Protein AF-A0A9N9X5T8-F1 (afdb_monomer)

Nearest PDB structures (foldseek):
  6rrj-assembly1_A  TM=8.664E-01  e=9.708E-22  Drosophila melanogaster
  6rrx-assembly1_A  TM=8.660E-01  e=1.204E-21  Drosophila melanogaster
  1qx1-assembly1_A  TM=8.694E-01  e=5.715E-21  Drosophila melanogaster
  9ftq-assembly1_A  TM=8.716E-01  e=1.279E-20  Drosophila melanogaster
  6rqz-assembly1_A  TM=8.378E-01  e=5.171E-20  Drosophila melanogaster

Sequence (382 aa):
MAAPRWRTRFGQIPFKIGHQWIWTNLGIKPSSGWSVDPFGHGSTVPYLLSASGIKGTVIQRIHYAWKQWLALKQYGDFRWIPSWSTADSYGSLLTHNQPFDIYSIKHSCGPHPYICLNFDFRKVQGEYTEYSLKAQAITEKNVKEKAELLLEQYARTGSLFPHNVVLMPLGDDFRYNVKEEWDQQYTNYIKLIEYINAHRDQYKTEISFGTPSMYFQEIMNRYNQFPTLKGDFFVYSDIFSEGRPAYWSGYYTTRPFMKILDRELEDSLRGAEILYTIAVNNAKQNKFSSYSKILERDFEKLINARRNLGNIHFFKRESTKVREKQRTMSDEPFNNDRSKKTPVLEEKSYVRIFRLLKNVLQKDNEAEWRPPLLRNPSVSEL

Foldseek 3Di:
DQDDDLCLVVVVFPVVCVQVCCCVPVVDGDQEEEAFFRQWWFLSVLQVCVVSNHAAYEYEQFALVVLVVLLVVLQQWAFEHRQPDPDSPHSTHTYGYQNFHHQEQLTQLADHSLLSLLQQQDDDPPDDDSSNVRHDADDPVCLVVNLVSSLVRQVNQLSSHPQSAGDGRHDDPPPPVDPSSVCRNCNRVVSNQVVCCVCCVVSVDHDDDDDVVVRVVRCVVR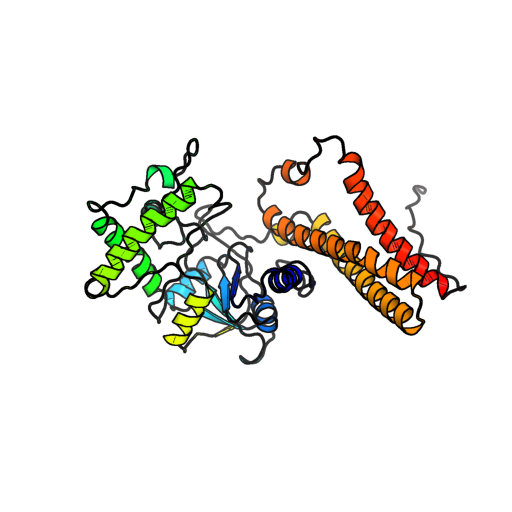DDPNHYDYGIRPQGWDCVPPVDTDTLPCLVPPPVVLVVVLVVLSVLLVVLVVLLVVQCVVCVVVVVVVSNVVSVVLVVLSNVSSVVSSVSSVVSSVSSPPPPDPCVVVPPPPPDPPCVCPVVVNVVSSVVSVVVSVVVVVVVDPDDDDDDDDDDDDPDDD

Mean predicted aligned error: 11.23 Å

Secondary structure (DSSP, 8-state):
--SPPTTGGGSSSHHHHHHHHHHHHH-----EEEESSSSSB-THHHHHHHTTT--EEEE--S-HHHHHHHHHHT-SEEEEE-TT--STTSS-EEEEEPSSS-SSHHHHS-S-HHHHTTS-----TT---HHHHH-----TTTHHHHHHHHHHHHHHHHTTSTT---------TT-S-SHHHHHHHHHHHHHHHHHHHHTHHHH--------HHHHHHHHHHH---PPEEE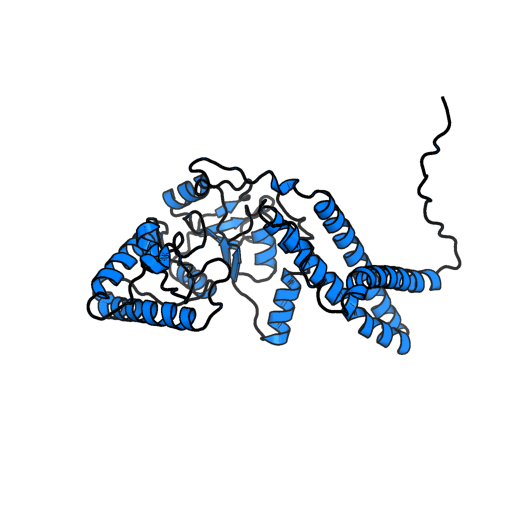S-B-S-EESTTTSS-EETTGGGTSSHHHHHHHHHHHHHHHHHHHHHHHHHHHHHHTT-HHHHHHHHHHHHHHHHHHHHHHHHHHHHHHTT-TT--GGGGT-S-SSSTTGGGHHHHHHHHHHHHHHHHHHHHTTS--S--PPPP--PPP----

Radius of gyration: 26.1 Å; Cα contacts (8 Å, |Δi|>4): 448; chains: 1; bounding box: 62×59×83 Å

Organism: Phaedon cochleariae (NCBI:txid80249)

Solvent-accessible surface area (backbone atoms only — not comparable to full-atom values): 22001 Å² total; per-residue (Å²): 108,84,65,67,51,83,46,66,74,58,44,70,26,56,63,48,47,49,51,49,47,40,33,76,76,68,72,46,75,75,49,50,47,82,43,62,76,56,73,26,48,55,34,63,51,31,30,58,40,31,76,67,62,27,62,32,32,41,36,33,33,47,27,51,70,55,35,53,52,25,45,79,65,36,47,31,48,24,35,33,30,27,67,85,55,91,58,80,89,63,32,40,21,43,33,38,46,52,70,47,81,50,63,31,35,39,36,35,45,23,94,49,42,84,62,27,24,41,74,39,50,52,70,56,93,93,65,86,51,83,27,50,75,55,29,64,86,65,41,92,90,46,37,62,64,54,38,57,59,48,47,53,27,43,50,67,49,19,72,29,38,90,58,73,71,74,88,66,54,85,46,54,88,83,58,85,76,50,70,69,39,49,53,36,42,49,63,35,49,51,54,38,35,52,54,46,46,75,38,23,90,78,71,77,46,81,66,77,91,82,49,71,59,54,52,56,49,50,50,59,74,66,43,81,87,58,50,79,49,73,39,64,32,70,74,14,26,47,37,89,90,73,80,44,88,46,70,63,57,64,60,48,55,62,66,53,68,64,63,49,52,58,49,56,51,53,51,53,49,52,51,51,52,54,54,48,54,52,51,54,50,50,29,58,74,71,63,36,64,74,57,44,56,53,52,61,63,50,45,57,55,54,55,46,57,38,52,54,54,32,48,52,64,48,51,72,57,59,69,60,47,85,77,63,53,78,52,81,83,58,64,68,67,81,84,51,104,68,48,96,47,49,72,66,45,51,55,52,44,54,54,44,49,56,49,50,54,47,62,58,58,59,72,81,42,104,61,93,81,83,78,87,76,83,78,76,85,78,94,78,88,134

pLDDT: mean 79.47, std 23.14, range [24.3, 98.5]

Structure (mmCIF, N/CA/C/O backbone):
data_AF-A0A9N9X5T8-F1
#
_entry.id   AF-A0A9N9X5T8-F1
#
loop_
_atom_site.group_PDB
_atom_site.id
_atom_site.type_symbol
_atom_site.label_atom_id
_atom_site.label_alt_id
_atom_site.label_comp_id
_atom_site.label_asym_id
_atom_site.label_entity_id
_atom_site.label_seq_id
_atom_site.pdbx_PDB_ins_code
_atom_site.Cartn_x
_atom_site.Cartn_y
_atom_site.Cartn_z
_atom_site.occupancy
_atom_site.B_iso_or_equiv
_atom_site.auth_seq_id
_atom_site.auth_comp_id
_atom_site.auth_asym_id
_atom_site.auth_atom_id
_atom_site.pdbx_PDB_model_num
ATOM 1 N N . MET A 1 1 ? -7.289 7.978 -20.923 1.00 41.16 1 MET A N 1
ATOM 2 C CA . MET A 1 1 ? -5.864 7.567 -20.980 1.00 41.16 1 MET A CA 1
ATOM 3 C C . MET A 1 1 ? -5.279 7.513 -19.562 1.00 41.16 1 MET A C 1
ATOM 5 O O . MET A 1 1 ? -4.407 8.300 -19.220 1.00 41.16 1 MET A O 1
ATOM 9 N N . ALA A 1 2 ? -5.785 6.609 -18.716 1.00 40.62 2 ALA A N 1
ATOM 10 C CA . ALA A 1 2 ? -5.479 6.594 -17.278 1.00 40.62 2 ALA A CA 1
ATOM 11 C C . ALA A 1 2 ? -4.106 6.004 -16.931 1.00 40.62 2 ALA A C 1
ATOM 13 O O . ALA A 1 2 ? -3.410 6.457 -16.021 1.00 40.62 2 ALA A O 1
ATOM 14 N N . ALA A 1 3 ? -3.728 4.961 -17.666 1.00 40.06 3 ALA A N 1
ATOM 15 C CA . ALA A 1 3 ? -2.515 4.210 -17.430 1.00 40.06 3 ALA A CA 1
ATOM 16 C C . ALA A 1 3 ? -1.290 4.886 -18.078 1.00 40.06 3 ALA A C 1
ATOM 18 O O . ALA A 1 3 ? -1.354 5.318 -19.236 1.00 40.06 3 ALA A O 1
ATOM 19 N N . PRO A 1 4 ? -0.119 4.859 -17.416 1.00 50.38 4 PRO A N 1
ATOM 20 C CA . PRO A 1 4 ? 1.147 4.768 -18.133 1.00 50.38 4 PRO A CA 1
ATOM 21 C C . PRO A 1 4 ? 1.086 3.609 -19.145 1.00 50.38 4 PRO A C 1
ATOM 23 O O . PRO A 1 4 ? 0.341 2.644 -18.957 1.00 50.38 4 PRO A O 1
ATOM 26 N N . ARG A 1 5 ? 1.872 3.693 -20.223 1.00 47.59 5 ARG A N 1
ATOM 27 C CA . ARG A 1 5 ? 1.995 2.623 -21.229 1.00 47.59 5 ARG A CA 1
ATOM 28 C C . ARG A 1 5 ? 2.417 1.329 -20.511 1.00 47.59 5 ARG A C 1
ATOM 30 O O . ARG A 1 5 ? 2.999 1.402 -19.432 1.00 47.59 5 ARG A O 1
ATOM 37 N N . TRP A 1 6 ? 2.173 0.159 -21.107 1.00 46.34 6 TRP A N 1
ATOM 38 C CA . TRP A 1 6 ? 2.684 -1.115 -20.563 1.00 46.34 6 TRP A CA 1
ATOM 39 C C . TRP A 1 6 ? 4.223 -1.189 -20.585 1.00 46.34 6 TRP A C 1
ATOM 41 O O . TRP A 1 6 ? 4.801 -1.900 -19.766 1.00 46.34 6 TRP A O 1
ATOM 51 N N . ARG A 1 7 ? 4.862 -0.390 -21.471 1.00 44.41 7 ARG A N 1
ATOM 52 C CA . ARG A 1 7 ? 6.196 0.213 -21.258 1.00 44.41 7 ARG A CA 1
ATOM 53 C C . ARG A 1 7 ? 6.102 1.148 -20.040 1.00 44.41 7 ARG A C 1
ATOM 55 O O . ARG A 1 7 ? 5.601 0.644 -19.067 1.00 44.41 7 ARG A O 1
ATOM 62 N N . THR A 1 8 ? 6.542 2.409 -19.985 1.00 48.09 8 THR A N 1
ATOM 63 C CA . THR A 1 8 ? 6.477 3.351 -18.814 1.00 48.09 8 THR A CA 1
ATOM 64 C C . THR A 1 8 ? 6.123 2.783 -17.403 1.00 48.09 8 THR A C 1
ATOM 66 O O . THR A 1 8 ? 7.016 2.741 -16.561 1.00 48.09 8 THR A O 1
ATOM 69 N N . ARG A 1 9 ? 4.916 2.236 -17.114 1.00 46.28 9 ARG A N 1
ATOM 70 C CA . ARG A 1 9 ? 4.650 1.416 -15.891 1.00 46.28 9 ARG A CA 1
ATOM 71 C C . ARG A 1 9 ? 5.716 0.317 -15.649 1.00 46.28 9 ARG A C 1
ATOM 73 O O . ARG A 1 9 ? 6.219 0.190 -14.539 1.00 46.28 9 ARG A O 1
ATOM 80 N N . PHE A 1 10 ? 6.065 -0.432 -16.695 1.00 38.91 10 PHE A N 1
ATOM 81 C CA . PHE A 1 10 ? 7.242 -1.296 -16.858 1.00 38.91 10 PHE A CA 1
ATOM 82 C C . PHE A 1 10 ? 8.166 -0.818 -17.995 1.00 38.91 10 PHE A C 1
ATOM 84 O O . PHE A 1 10 ? 8.828 -1.594 -18.689 1.00 38.91 10 PHE A O 1
ATOM 91 N N . GLY A 1 11 ? 8.324 0.500 -18.108 1.00 37.75 11 GLY A N 1
ATOM 92 C CA . GLY A 1 11 ? 9.497 1.116 -18.714 1.00 37.75 11 GLY A CA 1
ATOM 93 C C . GLY A 1 11 ? 10.642 0.974 -17.725 1.00 37.75 11 GLY A C 1
ATOM 94 O O . GLY A 1 11 ? 11.057 1.976 -17.184 1.00 37.75 11 GLY A O 1
ATOM 95 N N . GLN A 1 12 ? 10.992 -0.279 -17.402 1.00 49.38 12 GLN A N 1
ATOM 96 C CA . GLN A 1 12 ? 12.140 -0.880 -16.695 1.00 49.38 12 GLN A CA 1
ATOM 97 C C . GLN A 1 12 ? 12.951 -0.043 -15.684 1.00 49.38 12 GLN A C 1
ATOM 99 O O . GLN A 1 12 ? 14.119 -0.337 -15.445 1.00 49.38 12 GLN A O 1
ATOM 104 N N . ILE A 1 13 ? 12.344 0.976 -15.079 1.00 51.44 13 ILE A N 1
ATOM 105 C CA . ILE A 1 13 ? 13.063 2.066 -14.419 1.00 51.44 13 ILE A CA 1
ATOM 106 C C . ILE A 1 13 ? 12.659 2.146 -12.947 1.00 51.44 13 ILE A C 1
ATOM 108 O O . ILE A 1 13 ? 13.278 1.406 -12.193 1.00 51.44 13 ILE A O 1
ATOM 112 N N . PRO A 1 14 ? 11.640 2.893 -12.471 1.00 55.94 14 PRO A N 1
ATOM 113 C CA . PRO A 1 14 ? 11.454 3.072 -11.025 1.00 55.94 14 PRO A CA 1
ATOM 114 C C . PRO A 1 14 ? 11.235 1.735 -10.294 1.00 55.94 14 PRO A C 1
ATOM 116 O O . PRO A 1 14 ? 11.850 1.488 -9.261 1.00 55.94 14 PRO A O 1
ATOM 119 N N . PHE A 1 15 ? 10.457 0.820 -10.883 1.00 68.62 15 PHE A N 1
ATOM 120 C CA . PHE A 1 15 ? 10.227 -0.513 -10.318 1.00 68.62 15 PHE A CA 1
ATOM 121 C C . PHE A 1 15 ? 11.482 -1.404 -10.340 1.00 68.62 15 PHE A C 1
ATOM 123 O O . PHE A 1 15 ? 11.889 -1.923 -9.302 1.00 68.62 15 PHE A O 1
ATOM 130 N N . LYS A 1 16 ? 12.132 -1.573 -11.505 1.00 75.19 16 LYS A N 1
ATOM 131 C CA . LYS A 1 16 ? 13.307 -2.458 -11.611 1.00 75.19 16 LYS A CA 1
ATOM 132 C C . LYS A 1 16 ? 14.544 -1.887 -10.923 1.00 75.19 16 LYS A C 1
ATOM 134 O O . LYS A 1 16 ? 15.311 -2.669 -10.385 1.00 75.19 16 LYS A O 1
ATOM 139 N N . ILE A 1 17 ? 14.732 -0.568 -10.900 1.00 81.62 17 ILE A N 1
ATOM 140 C CA . ILE A 1 17 ? 15.828 0.094 -10.178 1.00 81.62 17 ILE A CA 1
ATOM 141 C C . ILE A 1 17 ? 15.583 0.013 -8.677 1.00 81.62 17 ILE A C 1
ATOM 143 O O . ILE A 1 17 ? 16.528 -0.270 -7.955 1.00 81.62 17 ILE A O 1
ATOM 147 N N . GLY A 1 18 ? 14.338 0.166 -8.210 1.00 87.12 18 GLY A N 1
ATOM 148 C CA . GLY A 1 18 ? 13.979 -0.121 -6.820 1.00 87.12 18 GLY A CA 1
ATOM 149 C C . GLY A 1 18 ? 14.331 -1.562 -6.439 1.00 87.12 18 GLY A C 1
ATOM 150 O O . GLY A 1 18 ? 15.113 -1.781 -5.520 1.00 87.12 18 GLY A O 1
ATOM 151 N N . HIS A 1 19 ? 13.852 -2.549 -7.203 1.00 89.50 19 HIS A N 1
ATOM 152 C CA . HIS A 1 19 ? 14.157 -3.965 -6.959 1.00 89.50 19 HIS A CA 1
ATOM 153 C C . HIS A 1 19 ? 15.658 -4.290 -7.074 1.00 89.50 19 HIS A C 1
ATOM 155 O O . HIS A 1 19 ? 16.181 -5.032 -6.248 1.00 89.50 19 HIS A O 1
ATOM 161 N N . GLN A 1 20 ? 16.367 -3.730 -8.058 1.00 89.56 20 GLN A N 1
ATOM 162 C CA . GLN A 1 20 ? 17.808 -3.927 -8.233 1.00 89.56 20 GLN A CA 1
ATOM 163 C C . GLN A 1 20 ? 18.603 -3.269 -7.102 1.00 89.56 20 GLN A C 1
ATOM 165 O O . GLN A 1 20 ? 19.549 -3.869 -6.609 1.00 89.56 20 GLN A O 1
ATOM 170 N N . TRP A 1 21 ? 18.218 -2.071 -6.657 1.00 90.81 21 TRP A N 1
ATOM 171 C CA . TRP A 1 21 ? 18.868 -1.389 -5.542 1.00 90.81 21 TRP A CA 1
ATOM 172 C C . TRP A 1 21 ? 18.640 -2.143 -4.227 1.00 90.81 21 TRP A C 1
ATOM 174 O O . TRP A 1 21 ? 19.610 -2.404 -3.520 1.00 90.81 21 TRP A O 1
ATOM 184 N N . ILE A 1 22 ? 17.407 -2.576 -3.938 1.00 93.94 22 ILE A N 1
ATOM 185 C CA . ILE A 1 22 ? 17.090 -3.399 -2.757 1.00 93.94 22 ILE A CA 1
ATOM 186 C C . ILE A 1 22 ? 17.882 -4.716 -2.797 1.00 93.94 22 ILE A C 1
ATOM 188 O O . ILE A 1 22 ? 18.487 -5.095 -1.798 1.00 93.94 22 ILE A O 1
ATOM 192 N N . TRP A 1 23 ? 17.964 -5.378 -3.954 1.00 93.62 23 TRP A N 1
ATOM 193 C CA . TRP A 1 23 ? 18.756 -6.601 -4.105 1.00 93.62 23 TRP A CA 1
ATOM 194 C C . TRP A 1 23 ? 20.260 -6.360 -3.901 1.00 93.62 23 TRP A C 1
ATOM 196 O O . TRP A 1 23 ? 20.888 -7.072 -3.124 1.00 93.62 23 TRP A O 1
ATOM 206 N N . THR A 1 24 ? 20.841 -5.347 -4.552 1.00 94.19 24 THR A N 1
ATOM 207 C CA . THR A 1 24 ? 22.282 -5.049 -4.482 1.00 94.19 24 THR A CA 1
ATOM 208 C C . THR A 1 24 ? 22.734 -4.540 -3.111 1.00 94.19 24 THR A C 1
ATOM 210 O O . THR A 1 24 ? 23.859 -4.833 -2.723 1.00 94.19 24 THR A O 1
ATOM 213 N N . ASN A 1 25 ? 21.898 -3.790 -2.384 1.00 96.62 25 ASN A N 1
ATOM 214 C CA . ASN A 1 25 ? 22.298 -3.140 -1.125 1.00 96.62 25 ASN A CA 1
ATOM 215 C C . ASN A 1 25 ? 21.790 -3.870 0.128 1.00 96.62 25 ASN A C 1
ATOM 217 O O . ASN A 1 25 ? 22.410 -3.746 1.178 1.00 96.62 25 ASN A O 1
ATOM 221 N N . LEU A 1 26 ? 20.677 -4.611 0.038 1.00 96.50 26 LEU A N 1
ATOM 222 C CA . LEU A 1 26 ? 20.030 -5.268 1.185 1.00 96.50 26 LEU A CA 1
ATOM 223 C C . LEU A 1 26 ? 19.885 -6.793 1.017 1.00 96.50 26 LEU A C 1
ATOM 225 O O . LEU A 1 26 ? 19.432 -7.458 1.942 1.00 96.50 26 LEU A O 1
ATOM 229 N N . GLY A 1 27 ? 20.203 -7.364 -0.153 1.00 95.88 27 GLY A N 1
ATOM 230 C CA . GLY A 1 27 ? 20.047 -8.803 -0.428 1.00 95.88 27 GLY A CA 1
ATOM 231 C C . GLY A 1 27 ? 18.593 -9.297 -0.497 1.00 95.88 27 GLY A C 1
ATOM 232 O O . GLY A 1 27 ? 18.347 -10.496 -0.609 1.00 95.88 27 GLY A O 1
ATOM 233 N N . ILE A 1 28 ? 17.611 -8.393 -0.441 1.00 94.06 28 ILE A N 1
ATOM 234 C CA . ILE A 1 28 ? 16.183 -8.725 -0.351 1.00 94.06 28 ILE A CA 1
ATOM 235 C C . ILE A 1 28 ? 15.538 -8.744 -1.745 1.00 94.06 28 ILE A C 1
ATOM 237 O O . ILE A 1 28 ? 15.877 -7.958 -2.629 1.00 94.06 28 ILE A O 1
ATOM 241 N N . LYS A 1 29 ? 14.554 -9.630 -1.936 1.00 93.00 29 LYS A N 1
ATOM 242 C CA . LYS A 1 29 ? 13.622 -9.607 -3.073 1.00 93.00 29 LYS A CA 1
ATOM 243 C C . LYS A 1 29 ? 12.205 -9.396 -2.528 1.00 93.00 29 LYS A C 1
ATOM 245 O O . LYS A 1 29 ? 11.715 -10.291 -1.839 1.00 93.00 29 LYS A O 1
ATOM 250 N N . PRO A 1 30 ? 11.549 -8.248 -2.785 1.00 92.44 30 PRO A N 1
ATOM 251 C CA . PRO A 1 30 ? 10.183 -8.011 -2.323 1.00 92.44 30 PRO A CA 1
ATOM 252 C C . PRO A 1 30 ? 9.217 -9.100 -2.808 1.00 92.44 30 PRO A C 1
ATOM 254 O O . PRO A 1 30 ? 9.201 -9.434 -3.990 1.00 92.44 30 PRO A O 1
ATOM 257 N N . SER A 1 31 ? 8.411 -9.640 -1.891 1.00 93.44 31 SER A N 1
ATOM 258 C CA . SER A 1 31 ? 7.405 -10.684 -2.155 1.00 93.44 31 SER A CA 1
ATOM 259 C C . SER A 1 31 ? 6.001 -10.130 -2.413 1.00 93.44 31 SER A C 1
ATOM 261 O O . SER A 1 31 ? 5.143 -10.850 -2.921 1.00 93.44 31 SER A O 1
ATOM 263 N N . SER A 1 32 ? 5.750 -8.881 -2.013 1.00 95.62 32 SER A N 1
ATOM 264 C CA . SER A 1 32 ? 4.415 -8.295 -1.872 1.00 95.62 32 SER A CA 1
ATOM 265 C C . SER A 1 32 ? 4.385 -6.866 -2.409 1.00 95.62 32 SER A C 1
ATOM 267 O O . SER A 1 32 ? 5.318 -6.098 -2.178 1.00 95.62 32 SER A O 1
ATOM 269 N N . GLY A 1 33 ? 3.319 -6.510 -3.123 1.00 95.00 33 GLY A N 1
ATOM 270 C CA . GLY A 1 33 ? 3.084 -5.164 -3.644 1.00 95.00 33 GLY A CA 1
ATOM 271 C C . GLY A 1 33 ? 2.244 -4.297 -2.701 1.00 95.00 33 GLY A C 1
ATOM 272 O O . GLY A 1 33 ? 1.370 -4.791 -1.989 1.00 95.00 33 GLY A O 1
ATOM 273 N N . TRP A 1 34 ? 2.480 -2.986 -2.738 1.00 95.69 34 TRP A N 1
ATOM 274 C CA . TRP A 1 34 ? 1.702 -1.978 -2.015 1.00 95.69 34 TRP A CA 1
ATOM 275 C C . TRP A 1 34 ? 1.357 -0.833 -2.972 1.00 95.69 34 TRP A C 1
ATOM 277 O O . TRP A 1 34 ? 2.240 -0.268 -3.622 1.00 95.69 34 TRP A O 1
ATOM 287 N N . SER A 1 35 ? 0.070 -0.523 -3.130 1.00 93.94 35 SER A N 1
ATOM 288 C CA . SER A 1 35 ? -0.406 0.440 -4.128 1.00 93.94 35 SER A CA 1
ATOM 289 C C . SER A 1 35 ? -1.631 1.199 -3.617 1.00 93.94 35 SER A C 1
ATOM 291 O O . SER A 1 35 ? -2.747 0.981 -4.076 1.00 93.94 35 SER A O 1
ATOM 293 N N . VAL A 1 36 ? -1.430 2.087 -2.640 1.00 94.12 36 VAL A N 1
ATOM 294 C CA . VAL A 1 36 ? -2.553 2.753 -1.954 1.00 94.12 36 VAL A CA 1
ATOM 295 C C . VAL A 1 36 ? -2.989 4.104 -2.537 1.00 94.12 36 VAL A C 1
ATOM 297 O O . VAL A 1 36 ? -4.120 4.510 -2.305 1.00 94.12 36 VAL A O 1
ATOM 300 N N . ASP A 1 37 ? -2.156 4.783 -3.332 1.00 92.81 37 ASP A N 1
ATOM 301 C CA . ASP A 1 37 ? -2.482 6.125 -3.860 1.00 92.81 37 ASP A CA 1
ATOM 302 C C . ASP A 1 37 ? -2.698 6.290 -5.393 1.00 92.81 37 ASP A C 1
ATOM 304 O O . ASP A 1 37 ? -3.258 7.306 -5.796 1.00 92.81 37 ASP A O 1
ATOM 308 N N . PRO A 1 38 ? -2.360 5.354 -6.311 1.00 90.69 38 PRO A N 1
ATOM 309 C CA . PRO A 1 38 ? -2.727 5.526 -7.724 1.00 90.69 38 PRO A CA 1
ATOM 310 C C . PRO A 1 38 ? -4.251 5.616 -7.922 1.00 90.69 38 PRO A C 1
ATOM 312 O O . PRO A 1 38 ? -4.952 4.686 -7.546 1.00 90.69 38 PRO A O 1
ATOM 315 N N . PHE A 1 39 ? -4.753 6.684 -8.556 1.00 92.31 39 PHE A N 1
ATOM 316 C CA . PHE A 1 39 ? -6.186 6.950 -8.805 1.00 92.31 39 PHE A CA 1
ATOM 317 C C . PHE A 1 39 ? -6.839 5.962 -9.794 1.00 92.31 39 PHE A C 1
ATOM 319 O O . PHE A 1 39 ? -7.180 6.308 -10.929 1.00 92.31 39 PHE A O 1
ATOM 326 N N . GLY A 1 40 ? -7.000 4.714 -9.366 1.00 93.38 40 GLY A N 1
ATOM 327 C CA . GLY A 1 40 ? -7.440 3.588 -10.179 1.00 93.38 40 GLY A CA 1
ATOM 328 C C . GLY A 1 40 ? -6.284 2.677 -10.592 1.00 93.38 40 GLY A C 1
ATOM 329 O O . GLY A 1 40 ? -5.138 3.094 -10.813 1.00 93.38 40 GLY A O 1
ATOM 330 N N . HIS A 1 41 ? -6.596 1.390 -10.717 1.00 93.94 41 HIS A N 1
ATOM 331 C CA . HIS A 1 41 ? -5.618 0.331 -10.946 1.00 93.94 41 HIS A CA 1
ATOM 332 C C . HIS A 1 41 ? -5.912 -0.363 -12.282 1.00 93.94 41 HIS A C 1
ATOM 334 O O . HIS A 1 41 ? -7.013 -0.846 -12.504 1.00 93.94 41 HIS A O 1
ATOM 340 N N . GLY A 1 42 ? -4.931 -0.397 -13.192 1.00 91.81 42 GLY A N 1
ATOM 341 C CA . GLY A 1 42 ? -5.119 -0.883 -14.570 1.00 91.81 42 GLY A CA 1
ATOM 342 C C . GLY A 1 42 ? -4.752 -2.356 -14.755 1.00 91.81 42 GLY A C 1
ATOM 343 O O . GLY A 1 42 ? -3.816 -2.823 -14.110 1.00 91.81 42 GLY A O 1
ATOM 344 N N . SER A 1 43 ? -5.382 -3.042 -15.716 1.00 90.94 43 SER A N 1
ATOM 345 C CA . SER A 1 43 ? -5.265 -4.502 -15.944 1.00 90.94 43 SER A CA 1
ATOM 346 C C . SER A 1 43 ? -3.836 -5.032 -16.186 1.00 90.94 43 SER A C 1
ATOM 348 O O . SER A 1 43 ? -3.567 -6.224 -16.077 1.00 90.94 43 SER A O 1
ATOM 350 N N . THR A 1 44 ? -2.877 -4.147 -16.476 1.00 88.88 44 THR A N 1
ATOM 351 C CA . THR A 1 44 ? -1.443 -4.476 -16.567 1.00 88.88 44 THR A CA 1
ATOM 352 C C . THR A 1 44 ? -0.770 -4.738 -15.219 1.00 88.88 44 THR A C 1
ATOM 354 O O . THR A 1 44 ? 0.307 -5.316 -15.198 1.00 88.88 44 THR A O 1
ATOM 357 N N . VAL A 1 45 ? -1.329 -4.266 -14.102 1.00 89.56 45 VAL A N 1
ATOM 358 C CA . VAL A 1 45 ? -0.707 -4.395 -12.772 1.00 89.56 45 VAL A CA 1
ATOM 359 C C . VAL A 1 45 ? -0.513 -5.858 -12.334 1.00 89.56 45 VAL A C 1
ATOM 361 O O . VAL A 1 45 ? 0.634 -6.185 -12.027 1.00 89.56 45 VAL A O 1
ATOM 364 N N . PRO A 1 46 ? -1.528 -6.752 -12.343 1.00 91.25 46 PRO A N 1
ATOM 365 C CA . PRO A 1 46 ? -1.347 -8.130 -11.878 1.00 91.25 46 PRO A CA 1
ATOM 366 C C . PRO A 1 46 ? -0.338 -8.896 -12.742 1.00 91.25 46 PRO A C 1
ATOM 368 O O . PRO A 1 46 ? 0.569 -9.527 -12.199 1.00 91.25 46 PRO A O 1
ATOM 371 N N . TYR A 1 47 ? -0.401 -8.733 -14.071 1.00 89.31 47 TYR A N 1
ATOM 372 C CA . TYR A 1 47 ? 0.553 -9.325 -15.017 1.00 89.31 47 TYR A CA 1
ATOM 373 C C . TYR A 1 47 ? 2.002 -8.922 -14.718 1.00 89.31 47 TYR A C 1
ATOM 375 O O . TYR A 1 47 ? 2.886 -9.768 -14.626 1.00 89.31 47 TYR A O 1
ATOM 383 N N . LEU A 1 48 ? 2.253 -7.620 -14.561 1.00 87.25 48 LEU A N 1
ATOM 384 C CA . LEU A 1 48 ? 3.607 -7.089 -14.409 1.00 87.25 48 LEU A CA 1
ATOM 385 C C . LEU A 1 48 ? 4.211 -7.388 -13.029 1.00 87.25 48 LEU A C 1
ATOM 387 O O . LEU A 1 48 ? 5.408 -7.654 -12.933 1.00 87.25 48 LEU A O 1
ATOM 391 N N . LEU A 1 49 ? 3.395 -7.367 -11.971 1.00 90.56 49 LEU A N 1
ATOM 392 C CA . LEU A 1 49 ? 3.837 -7.720 -10.622 1.00 90.56 49 LEU A CA 1
ATOM 393 C C . LEU A 1 49 ? 4.109 -9.230 -10.497 1.00 90.56 49 LEU A C 1
ATOM 395 O O . LEU A 1 49 ? 5.208 -9.600 -10.078 1.00 90.56 49 LEU A O 1
ATOM 399 N N . SER A 1 50 ? 3.185 -10.099 -10.924 1.00 90.50 50 SER A N 1
ATOM 400 C CA . SER A 1 50 ? 3.382 -11.563 -10.887 1.00 90.50 50 SER A CA 1
ATOM 401 C C . SER A 1 50 ? 4.598 -12.006 -11.711 1.00 90.50 50 SER A C 1
ATOM 403 O O . SER A 1 50 ? 5.445 -12.745 -11.207 1.00 90.50 50 SER A O 1
ATOM 405 N N . ALA A 1 51 ? 4.787 -11.448 -12.913 1.00 88.81 51 ALA A N 1
ATOM 406 C CA . ALA A 1 51 ? 5.974 -11.677 -13.745 1.00 88.81 51 ALA A CA 1
ATOM 407 C C . ALA A 1 51 ? 7.297 -11.156 -13.134 1.00 88.81 51 ALA A C 1
ATOM 409 O O . ALA A 1 51 ? 8.368 -11.408 -13.686 1.00 88.81 51 ALA A O 1
ATOM 410 N N . SER A 1 52 ? 7.251 -10.445 -12.001 1.00 87.81 52 SER A N 1
ATOM 411 C CA . SER A 1 52 ? 8.434 -10.018 -11.238 1.00 87.81 52 SER A CA 1
ATOM 412 C C . SER A 1 52 ? 8.683 -10.807 -9.943 1.00 87.81 52 SER A C 1
ATOM 414 O O . SER A 1 52 ? 9.625 -10.491 -9.218 1.00 87.81 52 SER A O 1
ATOM 416 N N . GLY A 1 53 ? 7.874 -11.835 -9.653 1.00 89.81 53 GLY A N 1
ATOM 417 C CA . GLY A 1 53 ? 7.974 -12.651 -8.434 1.00 89.81 53 GLY A CA 1
ATOM 418 C C . GLY A 1 53 ? 7.149 -12.151 -7.240 1.00 89.81 53 GLY A C 1
ATOM 419 O O . GLY A 1 53 ? 7.226 -12.745 -6.164 1.00 89.81 53 GLY A O 1
ATOM 420 N N . ILE A 1 54 ? 6.344 -11.097 -7.413 1.00 93.38 54 ILE A N 1
ATOM 421 C CA . ILE A 1 54 ? 5.387 -10.637 -6.397 1.00 93.38 54 ILE A CA 1
ATOM 422 C C . ILE A 1 54 ? 4.233 -11.647 -6.310 1.00 93.38 54 ILE A C 1
ATOM 424 O O . ILE A 1 54 ? 3.615 -11.971 -7.322 1.00 93.38 54 ILE A O 1
ATOM 428 N N . LYS A 1 55 ? 3.943 -12.141 -5.100 1.00 93.31 55 LYS A N 1
ATOM 429 C CA . LYS A 1 55 ? 2.933 -13.180 -4.824 1.00 93.31 55 LYS A CA 1
ATOM 430 C C . LYS A 1 55 ? 1.545 -12.616 -4.513 1.00 93.31 55 LYS A C 1
ATOM 432 O O . LYS A 1 55 ? 0.548 -13.257 -4.836 1.00 93.31 55 LYS A O 1
ATOM 437 N N . GLY A 1 56 ? 1.484 -11.421 -3.925 1.00 95.62 56 GLY A N 1
ATOM 438 C CA . GLY A 1 56 ? 0.238 -10.687 -3.703 1.00 95.62 56 GLY A CA 1
ATOM 439 C C . GLY A 1 56 ? 0.441 -9.171 -3.672 1.00 95.62 56 GLY A C 1
ATOM 440 O O . GLY A 1 56 ? 1.573 -8.703 -3.554 1.00 95.62 56 GLY A O 1
ATOM 441 N N . THR A 1 57 ? -0.626 -8.382 -3.809 1.00 97.19 57 THR A N 1
ATOM 442 C CA . THR A 1 57 ? -0.559 -6.910 -3.740 1.00 97.19 57 THR A CA 1
ATOM 443 C C . THR A 1 57 ? -1.753 -6.288 -3.029 1.00 97.19 57 THR A C 1
ATOM 445 O O . THR A 1 57 ? -2.887 -6.722 -3.204 1.00 97.19 57 THR A O 1
ATOM 448 N N . VAL A 1 58 ? -1.505 -5.213 -2.285 1.00 97.94 58 VAL A N 1
ATOM 449 C CA . VAL A 1 58 ? -2.552 -4.354 -1.715 1.00 97.94 58 VAL A CA 1
ATOM 450 C C . VAL A 1 58 ? -2.905 -3.235 -2.696 1.00 97.94 58 VAL A C 1
ATOM 452 O O . VAL A 1 58 ? -2.003 -2.609 -3.265 1.00 97.94 58 VAL A O 1
ATOM 455 N N . ILE A 1 59 ? -4.202 -2.977 -2.872 1.00 97.38 59 ILE A N 1
ATOM 456 C CA . ILE A 1 59 ? -4.766 -1.832 -3.601 1.00 97.38 59 ILE A CA 1
ATOM 457 C C . ILE A 1 59 ? -5.793 -1.084 -2.737 1.00 97.38 59 ILE A C 1
ATOM 459 O O . ILE A 1 59 ? -6.316 -1.625 -1.763 1.00 97.38 59 ILE A O 1
ATOM 463 N N . GLN A 1 60 ? -6.081 0.167 -3.104 1.00 95.69 60 GLN A N 1
ATOM 464 C CA . GLN A 1 60 ? -6.936 1.070 -2.323 1.00 95.69 60 GLN A CA 1
ATOM 465 C C . GLN A 1 60 ? -7.915 1.849 -3.200 1.00 95.69 60 GLN A C 1
ATOM 467 O O . GLN A 1 60 ? -9.124 1.742 -3.012 1.00 95.69 60 GLN A O 1
ATOM 472 N N . ARG A 1 61 ? -7.421 2.675 -4.130 1.00 95.38 61 ARG A N 1
ATOM 473 C CA . ARG A 1 61 ? -8.243 3.652 -4.856 1.00 95.38 61 ARG A CA 1
ATOM 474 C C . ARG A 1 61 ? -8.962 2.996 -6.037 1.00 95.38 61 ARG A C 1
ATOM 476 O O . ARG A 1 61 ? -8.619 3.194 -7.199 1.00 95.38 61 ARG A O 1
ATOM 483 N N . ILE A 1 62 ? -9.988 2.215 -5.715 1.00 96.44 62 ILE A N 1
ATOM 484 C CA . ILE A 1 62 ? -11.023 1.743 -6.644 1.00 96.44 62 ILE A CA 1
ATOM 485 C C . ILE A 1 62 ? -12.335 2.501 -6.389 1.00 96.44 62 ILE A C 1
ATOM 487 O O . ILE A 1 62 ? -12.500 3.117 -5.338 1.00 96.44 62 ILE A O 1
ATOM 491 N N . HIS A 1 63 ? -13.260 2.465 -7.350 1.00 96.56 63 HIS A N 1
ATOM 492 C CA . HIS A 1 63 ? -14.565 3.135 -7.261 1.00 96.56 63 HIS A CA 1
ATOM 493 C C . HIS A 1 63 ? -15.325 2.758 -5.971 1.00 96.56 63 HIS A C 1
ATOM 495 O O . HIS A 1 63 ? -15.404 1.573 -5.645 1.00 96.56 63 HIS A O 1
ATOM 501 N N . TYR A 1 64 ? -15.944 3.716 -5.271 1.00 94.94 64 TYR A N 1
ATOM 502 C CA . TYR A 1 64 ? -16.668 3.459 -4.007 1.00 94.94 64 TYR A CA 1
ATOM 503 C C . TYR A 1 64 ? -17.707 2.320 -4.125 1.00 94.94 64 TYR A C 1
ATOM 505 O O . TYR A 1 64 ? -17.744 1.415 -3.295 1.00 94.94 64 TYR A O 1
ATOM 513 N N . ALA A 1 65 ? -18.483 2.291 -5.215 1.00 95.88 65 ALA A N 1
ATOM 514 C CA . ALA A 1 65 ? -19.428 1.207 -5.508 1.00 95.88 65 ALA A CA 1
ATOM 515 C C . ALA A 1 65 ? -18.767 -0.185 -5.658 1.00 95.88 65 ALA A C 1
ATOM 517 O O . ALA A 1 65 ? -19.367 -1.183 -5.263 1.00 95.88 65 ALA A O 1
ATOM 518 N N . TRP A 1 66 ? -17.524 -0.276 -6.160 1.00 96.75 66 TRP A N 1
ATOM 519 C CA . TRP A 1 66 ? -16.779 -1.543 -6.150 1.00 96.75 66 TRP A CA 1
ATOM 520 C C . TRP A 1 66 ? -16.441 -1.967 -4.719 1.00 96.75 66 TRP A C 1
ATOM 522 O O . TRP A 1 66 ? -16.641 -3.129 -4.388 1.00 96.75 66 TRP A O 1
ATOM 532 N N . LYS A 1 67 ? -16.000 -1.048 -3.847 1.00 96.12 67 LYS A N 1
ATOM 533 C CA . LYS A 1 67 ? -15.739 -1.361 -2.427 1.00 96.12 67 LYS A CA 1
ATOM 534 C C . LYS A 1 67 ? -16.986 -1.914 -1.736 1.00 96.12 67 LYS A C 1
ATOM 536 O O . LYS A 1 67 ? -16.911 -2.952 -1.087 1.00 96.12 67 LYS A O 1
ATOM 541 N N . GLN A 1 68 ? -18.136 -1.268 -1.946 1.00 95.38 68 GLN A N 1
ATOM 542 C CA . GLN A 1 68 ? -19.432 -1.721 -1.429 1.00 95.38 68 GLN A CA 1
ATOM 543 C C . GLN A 1 68 ? -19.805 -3.117 -1.953 1.00 95.38 68 GLN A C 1
ATOM 545 O O . GLN A 1 68 ? -20.184 -3.982 -1.168 1.00 95.38 68 GLN A O 1
ATOM 550 N N . TRP A 1 69 ? -19.652 -3.373 -3.257 1.00 97.62 69 TRP A N 1
ATOM 551 C CA . TRP A 1 69 ? -19.950 -4.683 -3.848 1.00 97.62 69 TRP A CA 1
ATOM 552 C C . TRP A 1 69 ? -19.016 -5.792 -3.339 1.00 97.62 69 TRP A C 1
ATOM 554 O O . TRP A 1 69 ? -19.489 -6.870 -2.985 1.00 97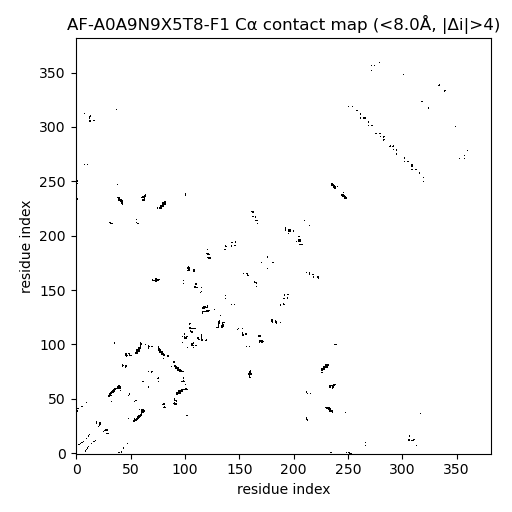.62 69 TRP A O 1
ATOM 564 N N . LEU A 1 70 ? -17.708 -5.524 -3.246 1.00 97.50 70 LEU A N 1
ATOM 565 C CA . LEU A 1 70 ? -16.726 -6.478 -2.720 1.00 97.50 70 LEU A CA 1
ATOM 566 C C . LEU A 1 70 ? -17.001 -6.792 -1.244 1.00 97.50 70 LEU A C 1
ATOM 568 O O . LEU A 1 70 ? -16.994 -7.961 -0.872 1.00 97.50 70 LEU A O 1
ATOM 572 N N . ALA A 1 71 ? -17.322 -5.782 -0.429 1.00 96.38 71 ALA A N 1
ATOM 573 C CA . ALA A 1 71 ? -17.720 -5.955 0.968 1.00 96.38 71 ALA A CA 1
ATOM 574 C C . ALA A 1 71 ? -18.993 -6.816 1.105 1.00 96.38 71 ALA A C 1
ATOM 576 O O . ALA A 1 71 ? -18.996 -7.795 1.846 1.00 96.38 71 ALA A O 1
ATOM 577 N N . LEU A 1 72 ? -20.042 -6.523 0.324 1.00 96.81 72 LEU A N 1
ATOM 578 C CA . LEU A 1 72 ? -21.304 -7.284 0.302 1.00 96.81 72 LEU A CA 1
ATOM 579 C C . LEU A 1 72 ? -21.165 -8.731 -0.207 1.00 96.81 72 LEU A C 1
ATOM 581 O O . LEU A 1 72 ? -22.078 -9.535 -0.018 1.00 96.81 72 LEU A O 1
ATOM 585 N N . LYS A 1 73 ? -20.059 -9.067 -0.880 1.00 97.00 73 LYS A N 1
ATOM 586 C CA . LYS A 1 73 ? -19.739 -10.429 -1.337 1.00 97.00 73 LYS A CA 1
ATOM 587 C C . LYS A 1 73 ? -18.633 -11.110 -0.531 1.00 97.00 73 LYS A C 1
ATOM 589 O O . LYS A 1 73 ? -18.340 -12.267 -0.802 1.00 97.00 73 LYS A O 1
ATOM 594 N N . GLN A 1 74 ? -18.027 -10.413 0.431 1.00 96.88 74 GLN A N 1
ATOM 595 C CA . GLN A 1 74 ? -16.782 -10.812 1.101 1.00 96.88 74 GLN A CA 1
ATOM 596 C C . GLN A 1 74 ? -15.626 -11.115 0.118 1.00 96.88 74 GLN A C 1
ATOM 598 O O . GLN A 1 74 ? -14.749 -11.935 0.375 1.00 96.88 74 GLN A O 1
ATOM 603 N N . TYR A 1 75 ? -15.624 -10.442 -1.037 1.00 97.12 75 TYR A N 1
ATOM 604 C CA . TYR A 1 75 ? -14.662 -10.607 -2.135 1.00 97.12 75 TYR A CA 1
ATOM 605 C C . TYR A 1 75 ? -13.515 -9.580 -2.063 1.00 97.12 75 TYR A C 1
ATOM 607 O O . TYR A 1 75 ? -12.921 -9.236 -3.083 1.00 97.12 75 TYR A O 1
ATOM 615 N N . GLY A 1 76 ? -13.210 -9.053 -0.870 1.00 96.25 76 GLY A N 1
ATOM 616 C CA . GLY A 1 76 ? -12.133 -8.074 -0.672 1.00 96.25 76 GLY A CA 1
ATOM 617 C C . GLY A 1 76 ? -10.749 -8.593 -1.085 1.00 96.25 76 GLY A C 1
ATOM 618 O O . GLY A 1 76 ? -9.943 -7.817 -1.598 1.00 96.25 76 GLY A O 1
ATOM 619 N N . ASP A 1 77 ? -10.520 -9.903 -0.956 1.00 97.75 77 ASP A N 1
ATOM 620 C CA . ASP A 1 77 ? -9.348 -10.612 -1.475 1.00 97.75 77 ASP A CA 1
ATOM 621 C C . ASP A 1 77 ? -9.724 -11.496 -2.664 1.00 97.75 77 ASP A C 1
ATOM 623 O O . ASP A 1 77 ? -10.630 -12.326 -2.579 1.00 97.75 77 ASP A O 1
ATOM 627 N N . PHE A 1 78 ? -9.017 -11.329 -3.782 1.00 96.62 78 PHE A N 1
ATOM 628 C CA . PHE A 1 78 ? -9.369 -11.951 -5.059 1.00 96.62 78 PHE A CA 1
ATOM 629 C C . PHE A 1 78 ? -8.147 -12.278 -5.926 1.00 96.62 78 PHE A C 1
ATOM 631 O O . PHE A 1 78 ? -7.080 -11.673 -5.808 1.00 96.62 78 PHE A O 1
ATOM 638 N N . ARG A 1 79 ? -8.298 -13.224 -6.856 1.00 95.69 79 ARG A N 1
ATOM 639 C CA . ARG A 1 79 ? -7.341 -13.465 -7.945 1.00 95.69 79 ARG A CA 1
ATOM 640 C C . ARG A 1 79 ? -7.615 -12.454 -9.054 1.00 95.69 79 ARG A C 1
ATOM 642 O O . ARG A 1 79 ? -8.621 -12.541 -9.755 1.00 95.69 79 ARG A O 1
ATOM 649 N N . TRP A 1 80 ? -6.741 -11.460 -9.199 1.00 95.31 80 TRP A N 1
ATOM 650 C CA . TRP A 1 80 ? -6.865 -10.447 -10.245 1.00 95.31 80 TRP A CA 1
ATOM 651 C C . TRP A 1 80 ? -6.209 -10.933 -11.539 1.00 95.31 80 TRP A C 1
ATOM 653 O O . TRP A 1 80 ? -5.005 -11.191 -11.564 1.00 95.31 80 TRP A O 1
ATOM 663 N N . ILE A 1 81 ? -6.996 -11.033 -12.614 1.00 92.88 81 ILE A N 1
ATOM 664 C CA . ILE A 1 81 ? -6.564 -11.491 -13.940 1.00 92.88 81 ILE A CA 1
ATOM 665 C C . ILE A 1 81 ? -6.575 -10.331 -14.962 1.00 92.88 81 ILE A C 1
ATOM 667 O O . ILE A 1 81 ? -7.533 -9.549 -15.004 1.00 92.88 81 ILE A O 1
ATOM 671 N N . PRO A 1 82 ? -5.557 -10.229 -15.843 1.00 90.38 82 PRO A N 1
ATOM 672 C CA . PRO A 1 82 ? -5.555 -9.289 -16.964 1.00 90.38 82 PRO A CA 1
ATOM 673 C C . PRO A 1 82 ? -6.713 -9.512 -17.948 1.00 90.38 82 PRO A C 1
ATOM 675 O O . PRO A 1 82 ? -7.045 -10.645 -18.294 1.00 90.38 82 PRO A O 1
ATOM 678 N N . SER A 1 83 ? -7.283 -8.435 -18.490 1.00 89.88 83 SER A N 1
ATOM 679 C CA . SER A 1 83 ? -8.443 -8.483 -19.397 1.00 89.88 83 SER A CA 1
ATOM 680 C C . SER A 1 83 ? -8.227 -9.316 -20.671 1.00 89.88 83 SER A C 1
ATOM 682 O O . SER A 1 83 ? -9.186 -9.878 -21.198 1.00 89.88 83 SER A O 1
ATOM 684 N N . TRP A 1 84 ? -6.982 -9.459 -21.132 1.00 87.69 84 TRP A N 1
ATOM 685 C CA . TRP A 1 84 ? -6.611 -10.287 -22.286 1.00 87.69 84 TRP A CA 1
ATOM 686 C C . TRP A 1 84 ? -6.238 -11.738 -21.940 1.00 87.69 84 TRP A C 1
ATOM 688 O O . TRP A 1 84 ? -6.094 -12.539 -22.859 1.00 87.69 84 TRP A O 1
ATOM 698 N N . SER A 1 85 ? -6.059 -12.103 -20.663 1.00 83.44 85 SER A N 1
ATOM 699 C CA . SER A 1 85 ? -5.710 -13.489 -20.311 1.00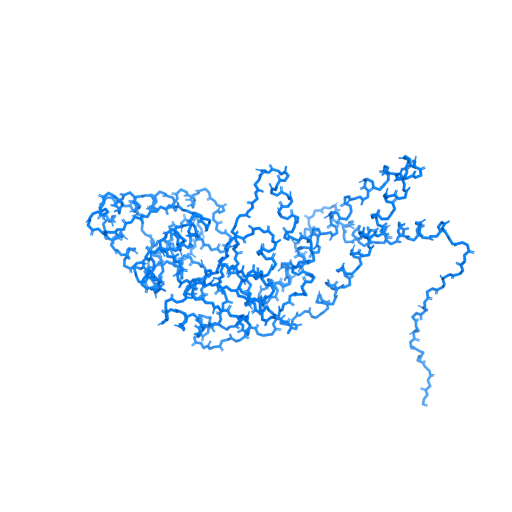 83.44 85 SER A CA 1
ATOM 700 C C . SER A 1 85 ? -6.926 -14.408 -20.417 1.00 83.44 85 SER A C 1
ATOM 702 O O . SER A 1 85 ? -8.042 -14.034 -20.044 1.00 83.44 85 SER A O 1
ATOM 704 N N . THR A 1 86 ? -6.715 -15.620 -20.919 1.00 71.81 86 THR A N 1
ATOM 705 C CA . THR A 1 86 ? -7.743 -16.657 -21.095 1.00 71.81 86 THR A CA 1
ATOM 706 C C . THR A 1 86 ? -7.764 -17.697 -19.972 1.00 71.81 86 THR A C 1
ATOM 708 O O . THR A 1 86 ? -8.711 -18.474 -19.917 1.00 71.81 86 THR A O 1
ATOM 711 N N . ALA A 1 87 ? -6.772 -17.708 -19.073 1.00 61.25 87 ALA A N 1
ATOM 712 C CA . ALA A 1 87 ? -6.662 -18.680 -17.982 1.00 61.25 87 ALA A CA 1
ATOM 713 C C . ALA A 1 87 ? -5.965 -18.104 -16.731 1.00 61.25 87 ALA A C 1
ATOM 715 O O . ALA A 1 87 ? -5.215 -17.129 -16.812 1.00 61.25 87 ALA A O 1
ATOM 716 N N . ASP A 1 88 ? -6.187 -18.755 -15.585 1.00 60.78 88 ASP A N 1
ATOM 717 C CA . ASP A 1 88 ? -5.646 -18.394 -14.260 1.00 60.78 88 ASP A CA 1
ATOM 718 C C . ASP A 1 88 ? -4.128 -18.626 -14.097 1.00 60.78 88 ASP A C 1
ATOM 720 O O . ASP A 1 88 ? -3.530 -18.162 -13.134 1.00 60.78 88 ASP A O 1
ATOM 724 N N . SER A 1 89 ? -3.468 -19.343 -15.012 1.00 58.53 89 SER A N 1
ATOM 725 C CA . SER A 1 89 ? -2.096 -19.842 -14.807 1.00 58.53 89 SER A CA 1
ATOM 726 C C . SER A 1 89 ? -0.971 -18.825 -15.033 1.00 58.53 89 SER A C 1
ATOM 728 O O . SER A 1 89 ? 0.110 -18.988 -14.468 1.00 58.53 89 SER A O 1
ATOM 730 N N . TYR A 1 90 ? -1.190 -17.780 -15.838 1.00 64.69 90 TYR A N 1
ATOM 731 C CA . TYR A 1 90 ? -0.163 -16.782 -16.160 1.00 64.69 90 TYR A CA 1
ATOM 732 C C . TYR A 1 90 ? -0.694 -15.353 -16.030 1.00 64.69 90 TYR A C 1
ATOM 734 O O . TYR A 1 90 ? -1.668 -14.958 -16.669 1.00 64.69 90 TYR A O 1
ATOM 742 N N . GLY A 1 91 ? -0.004 -14.545 -15.222 1.00 76.12 91 GLY A N 1
ATOM 743 C CA . GLY A 1 91 ? -0.320 -13.130 -15.020 1.00 76.12 91 GLY A CA 1
ATOM 744 C C . GLY A 1 91 ? -1.369 -12.829 -13.943 1.00 76.12 91 GLY A C 1
ATOM 745 O O . GLY A 1 91 ? -1.658 -11.654 -13.722 1.00 76.12 91 GLY A O 1
ATOM 746 N N . SER A 1 92 ? -1.934 -13.847 -13.285 1.00 88.50 92 SER A N 1
ATOM 747 C CA . SER A 1 92 ? -2.842 -13.686 -12.141 1.00 88.50 92 SER A CA 1
ATOM 748 C C . SER A 1 92 ? -2.093 -13.228 -10.884 1.00 88.50 92 SER A C 1
ATOM 750 O O . SER A 1 92 ? -0.961 -13.664 -10.657 1.00 88.50 92 SER A O 1
ATOM 752 N N . LEU A 1 93 ? -2.732 -12.440 -10.017 1.00 93.25 93 LEU A N 1
ATOM 753 C CA . LEU A 1 93 ? -2.142 -12.018 -8.742 1.00 93.25 93 LEU A CA 1
ATOM 754 C C . LEU A 1 93 ? -3.171 -11.995 -7.607 1.00 93.25 93 LEU A C 1
ATOM 756 O O . LEU A 1 93 ? -4.260 -11.448 -7.778 1.00 93.25 93 LEU A O 1
ATOM 760 N N . LEU A 1 94 ? -2.813 -12.533 -6.434 1.00 96.12 94 LEU A N 1
ATOM 761 C CA . LEU A 1 94 ? -3.638 -12.394 -5.230 1.00 96.12 94 LEU A CA 1
ATOM 762 C C . LEU A 1 94 ? -3.670 -10.917 -4.816 1.00 96.12 94 LEU A C 1
ATOM 764 O O . LEU A 1 94 ? -2.629 -10.304 -4.590 1.00 96.12 94 LEU A O 1
ATOM 768 N N . THR A 1 95 ? -4.852 -10.321 -4.794 1.00 97.75 95 THR A N 1
ATOM 769 C CA . THR A 1 95 ? -5.027 -8.878 -4.652 1.00 97.75 95 THR A CA 1
ATOM 770 C C . THR A 1 95 ? -5.977 -8.597 -3.504 1.00 97.75 95 THR A C 1
ATOM 772 O O . THR A 1 95 ? -7.116 -9.052 -3.529 1.00 97.75 95 THR A O 1
ATOM 775 N N . HIS A 1 96 ? -5.496 -7.823 -2.535 1.00 98.06 96 HIS A N 1
ATOM 776 C CA . HIS A 1 96 ? -6.273 -7.332 -1.407 1.00 98.06 96 HIS A CA 1
ATOM 777 C C . HIS A 1 96 ? -6.755 -5.910 -1.704 1.00 98.06 96 HIS A C 1
ATOM 779 O O . HIS A 1 96 ? -5.935 -4.996 -1.847 1.00 98.06 96 HIS A O 1
ATOM 785 N N . ASN A 1 97 ? -8.067 -5.699 -1.782 1.00 97.25 97 ASN A N 1
ATOM 786 C CA . ASN A 1 97 ? -8.659 -4.366 -1.759 1.00 97.25 97 ASN A CA 1
ATOM 787 C C . ASN A 1 97 ? -8.972 -3.953 -0.316 1.00 97.25 97 ASN A C 1
ATOM 789 O O . ASN A 1 97 ? -9.845 -4.534 0.330 1.00 97.25 97 ASN A O 1
ATOM 793 N N . GLN A 1 98 ? -8.352 -2.863 0.129 1.00 96.31 98 GLN A N 1
ATOM 794 C CA . GLN A 1 98 ? -8.743 -2.183 1.362 1.00 96.31 98 GLN A CA 1
ATOM 795 C C . GLN A 1 98 ? -10.203 -1.679 1.262 1.00 96.31 98 GLN A C 1
ATOM 797 O O . GLN A 1 98 ? -10.566 -1.034 0.270 1.00 96.31 98 GLN A O 1
ATOM 802 N N . PRO A 1 99 ? -11.073 -1.959 2.251 1.00 94.69 99 PRO A N 1
ATOM 803 C CA . PRO A 1 99 ? -12.521 -1.789 2.094 1.00 94.69 99 PRO A CA 1
ATOM 804 C C . PRO A 1 99 ? -13.012 -0.335 2.182 1.00 94.69 99 PRO A C 1
ATOM 806 O O . PRO A 1 99 ? -14.053 -0.018 1.615 1.00 94.69 99 PRO A O 1
ATOM 809 N N . PHE A 1 100 ? -12.272 0.558 2.842 1.00 93.56 100 PHE A N 1
ATOM 810 C CA . PHE A 1 100 ? -12.682 1.945 3.119 1.00 93.56 100 PHE A CA 1
ATOM 811 C C . PHE A 1 100 ? -12.095 2.952 2.111 1.00 93.56 100 PHE A C 1
ATOM 813 O O . PHE A 1 100 ? -11.332 2.558 1.232 1.00 93.56 100 PHE A O 1
ATOM 820 N N . ASP A 1 101 ? -12.452 4.239 2.182 1.00 88.69 101 ASP A N 1
ATOM 821 C CA . ASP A 1 101 ? -12.125 5.231 1.137 1.00 88.69 101 ASP A CA 1
ATOM 822 C C . ASP A 1 101 ? -10.621 5.506 0.950 1.00 88.69 101 ASP A C 1
ATOM 824 O O . ASP A 1 101 ? -10.103 5.397 -0.166 1.00 88.69 101 ASP A O 1
ATOM 828 N N . ILE A 1 102 ? -9.896 5.817 2.030 1.00 90.81 102 ILE A N 1
ATOM 829 C CA . ILE A 1 102 ? -8.479 6.227 2.016 1.00 90.81 102 ILE A CA 1
ATOM 830 C C . ILE A 1 102 ? -7.649 5.428 3.038 1.00 90.81 102 ILE A C 1
ATOM 832 O O . ILE A 1 102 ? -8.195 4.805 3.942 1.00 90.81 102 ILE A O 1
ATOM 836 N N . TYR A 1 103 ? -6.327 5.416 2.858 1.00 93.31 103 TYR A N 1
ATOM 837 C CA . TYR A 1 103 ? -5.364 4.571 3.578 1.00 93.31 103 TYR A CA 1
ATOM 838 C C . TYR A 1 103 ? -4.902 5.105 4.946 1.00 93.31 103 TYR A C 1
ATOM 840 O O . TYR A 1 103 ? -4.089 4.450 5.596 1.00 93.31 103 TYR A O 1
ATOM 848 N N . SER A 1 104 ? -5.363 6.286 5.369 1.00 93.06 104 SER A N 1
ATOM 849 C CA . SER A 1 104 ? -4.965 6.902 6.641 1.00 93.06 104 SER A CA 1
ATOM 850 C C . SER A 1 104 ? -5.546 6.167 7.850 1.00 93.06 104 SER A C 1
ATOM 852 O O . SER A 1 104 ? -6.638 5.614 7.751 1.00 93.06 104 SER A O 1
ATOM 854 N N . ILE A 1 105 ? -4.886 6.222 9.017 1.00 93.12 105 ILE A N 1
ATOM 855 C CA . ILE A 1 105 ? -5.325 5.553 10.272 1.00 93.12 105 ILE A CA 1
ATOM 856 C C . ILE A 1 105 ? -6.817 5.800 10.579 1.00 93.12 105 ILE A C 1
ATOM 858 O O . ILE A 1 105 ? -7.554 4.890 10.961 1.00 93.12 105 ILE A O 1
ATOM 862 N N . LYS A 1 106 ? -7.279 7.035 10.343 1.00 91.44 106 LYS A N 1
ATOM 863 C CA . LYS A 1 106 ? -8.676 7.472 10.485 1.00 91.44 106 LYS A CA 1
ATOM 864 C C . LYS A 1 106 ? -9.670 6.671 9.631 1.00 91.44 106 LYS A C 1
ATOM 866 O O . LYS A 1 106 ? -10.808 6.514 10.052 1.00 91.44 106 LYS A O 1
ATOM 871 N N . HIS A 1 107 ? -9.282 6.215 8.445 1.00 90.81 107 HIS A N 1
ATOM 872 C CA . HIS A 1 107 ? -10.151 5.481 7.521 1.00 90.81 107 HIS A CA 1
ATOM 873 C C . HIS A 1 107 ? -9.747 4.013 7.341 1.00 90.81 107 HIS A C 1
ATOM 875 O O . HIS A 1 107 ? -10.544 3.252 6.811 1.00 90.81 107 HIS A O 1
ATOM 881 N N . SER A 1 108 ? -8.562 3.589 7.785 1.00 91.94 108 SER A N 1
ATOM 882 C CA . SER A 1 108 ? -8.098 2.204 7.672 1.00 91.94 108 SER A CA 1
ATOM 883 C C . SER A 1 108 ? -8.599 1.314 8.813 1.00 91.94 108 SER A C 1
ATOM 885 O O . SER A 1 108 ? -8.985 0.179 8.566 1.00 91.94 108 SER A O 1
ATOM 887 N N . CYS A 1 109 ? -8.627 1.828 10.048 1.00 92.44 109 CYS A N 1
ATOM 888 C CA . CYS A 1 109 ? -8.891 1.073 11.282 1.00 92.44 109 CYS A CA 1
ATOM 889 C C . CYS A 1 109 ? -10.321 0.487 11.386 1.00 92.44 109 CYS A C 1
ATOM 891 O O . CYS A 1 109 ? -10.550 -0.464 12.133 1.00 92.44 109 CYS A O 1
ATOM 893 N N . GLY A 1 110 ? -11.289 1.014 10.630 1.00 94.25 110 GLY A N 1
ATOM 894 C CA . GLY A 1 110 ? -12.641 0.461 10.556 1.00 94.25 110 GLY A CA 1
ATOM 895 C C . GLY A 1 110 ? -13.686 1.428 9.993 1.00 94.25 110 GLY A C 1
ATOM 896 O O . GLY A 1 110 ? -13.355 2.543 9.585 1.00 94.25 110 GLY A O 1
ATOM 897 N N . PRO A 1 111 ? -14.974 1.036 9.995 1.00 93.56 111 PRO A N 1
ATOM 898 C CA . PRO A 1 111 ? -16.046 1.799 9.352 1.00 93.56 111 PRO A CA 1
ATOM 899 C C . PRO A 1 111 ? -16.475 3.080 10.090 1.00 93.56 111 PRO A C 1
ATOM 901 O O . PRO A 1 111 ? -17.313 3.812 9.568 1.00 93.56 111 PRO A O 1
ATOM 904 N N . HIS A 1 112 ? -15.931 3.381 11.278 1.00 94.50 112 HIS A N 1
ATOM 905 C CA . HIS A 1 112 ? -16.285 4.574 12.059 1.00 94.50 112 HIS A CA 1
ATOM 906 C C . HIS A 1 112 ? -15.076 5.504 12.272 1.00 94.50 112 HIS A C 1
ATOM 908 O O . HIS A 1 112 ? -14.435 5.447 13.327 1.00 94.50 112 HIS A O 1
ATOM 914 N N . PRO A 1 113 ? -14.791 6.440 11.344 1.00 91.69 113 PRO A N 1
ATOM 915 C CA . PRO A 1 113 ? -13.609 7.302 11.422 1.00 91.69 113 PRO A CA 1
ATOM 916 C C . PRO A 1 113 ? -13.441 8.083 12.733 1.00 91.69 113 PRO A C 1
ATOM 918 O O . PRO A 1 113 ? -12.327 8.285 13.215 1.00 91.69 113 PRO A O 1
ATOM 921 N N . TYR A 1 114 ? -14.547 8.487 13.368 1.00 90.81 114 TYR A N 1
ATOM 922 C CA . TYR A 1 114 ? -14.514 9.181 14.658 1.00 90.81 114 TYR A CA 1
ATOM 923 C C . TYR A 1 114 ? -14.076 8.311 15.842 1.00 90.81 114 TYR A C 1
ATOM 925 O O . TYR A 1 114 ? -13.644 8.882 16.847 1.00 90.81 114 TYR A O 1
ATOM 933 N N . ILE A 1 115 ? -14.185 6.982 15.727 1.00 94.25 115 ILE A N 1
ATOM 934 C CA . ILE A 1 115 ? -13.629 6.007 16.672 1.00 94.25 115 ILE A CA 1
ATOM 935 C C . ILE A 1 115 ? -12.154 5.779 16.335 1.00 94.25 115 ILE A C 1
ATOM 937 O O . ILE A 1 115 ? -11.314 5.930 17.218 1.00 94.25 115 ILE A O 1
ATOM 941 N N . CYS A 1 116 ? -11.826 5.536 15.062 1.00 93.81 116 CYS A N 1
ATOM 942 C CA . CYS A 1 116 ? -10.458 5.322 14.575 1.00 93.81 116 CYS A CA 1
ATOM 943 C C . CYS A 1 116 ? -9.480 6.443 14.985 1.00 93.81 116 CYS A C 1
ATOM 945 O O . CYS A 1 116 ? -8.346 6.161 15.360 1.00 93.81 116 CYS A O 1
ATOM 947 N N . LEU A 1 117 ? -9.940 7.700 15.037 1.00 92.56 117 LEU A N 1
ATOM 948 C CA . LEU A 1 117 ? -9.178 8.855 15.546 1.00 92.56 117 LEU A CA 1
ATOM 949 C C . LEU A 1 117 ? -8.728 8.771 17.022 1.00 92.56 117 LEU A C 1
ATOM 951 O O . LEU A 1 117 ? -7.915 9.589 17.444 1.00 92.56 117 LEU A O 1
ATOM 955 N N . ASN A 1 118 ? -9.226 7.819 17.821 1.00 93.81 118 ASN A N 1
ATOM 956 C CA . ASN A 1 118 ? -8.702 7.557 19.171 1.00 93.81 118 ASN A CA 1
ATOM 957 C C . ASN A 1 118 ? -7.357 6.808 19.143 1.00 93.81 118 ASN A C 1
ATOM 959 O O . ASN A 1 118 ? -6.668 6.782 20.161 1.00 93.81 118 ASN A O 1
ATOM 963 N N . PHE A 1 119 ? -7.012 6.198 18.003 1.00 95.69 119 PHE A N 1
ATOM 964 C CA . PHE A 1 119 ? -5.909 5.248 17.846 1.00 95.69 119 PHE A CA 1
ATOM 965 C C . PHE A 1 119 ? -4.806 5.744 16.895 1.00 95.69 119 PHE A C 1
ATOM 967 O O . PHE A 1 119 ? -3.914 4.986 16.537 1.00 95.69 119 PHE A O 1
ATOM 974 N N . ASP A 1 120 ? -4.823 7.024 16.512 1.00 94.81 120 ASP A N 1
ATOM 975 C CA . ASP A 1 120 ? -3.627 7.697 15.999 1.00 94.81 120 ASP A CA 1
ATOM 976 C C . ASP A 1 120 ? -3.004 8.536 17.121 1.00 94.81 120 ASP A C 1
ATOM 978 O O . ASP A 1 120 ? -3.485 9.619 17.456 1.00 94.81 120 ASP A O 1
ATOM 982 N N . PHE A 1 121 ? -1.927 8.030 17.717 1.00 94.88 121 PHE A N 1
ATOM 983 C CA . PHE A 1 121 ? -1.340 8.596 18.927 1.00 94.88 121 PHE A CA 1
ATOM 984 C C . PHE A 1 121 ? -0.357 9.754 18.677 1.00 94.88 121 PHE A C 1
ATOM 986 O O . PHE A 1 121 ? 0.210 10.259 19.648 1.00 94.88 121 PHE A O 1
ATOM 993 N 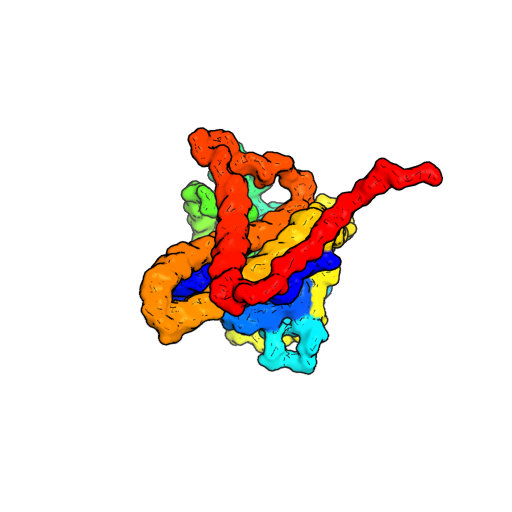N . ARG A 1 122 ? -0.154 10.213 17.427 1.00 92.69 122 ARG A N 1
ATOM 994 C CA . ARG A 1 122 ? 0.790 11.310 17.128 1.00 92.69 122 ARG A CA 1
ATOM 995 C C . ARG A 1 122 ? 0.376 12.616 17.819 1.00 92.69 122 ARG A C 1
ATOM 997 O O . ARG A 1 122 ? -0.646 13.221 17.491 1.00 92.69 122 ARG A O 1
ATOM 1004 N N . LYS A 1 123 ? 1.252 13.114 18.693 1.00 90.44 123 LYS A N 1
ATOM 1005 C CA . LYS A 1 123 ? 1.203 14.441 19.321 1.00 90.44 123 LYS A CA 1
ATOM 1006 C C . LYS A 1 123 ? 2.594 15.074 19.285 1.00 90.44 123 LYS A C 1
ATOM 1008 O O . LYS A 1 123 ? 3.421 14.833 20.162 1.00 90.44 123 LYS A O 1
ATOM 1013 N N . VAL A 1 124 ? 2.846 15.876 18.254 1.00 89.06 124 VAL A N 1
ATOM 1014 C CA . VAL A 1 124 ? 4.101 16.618 18.058 1.00 89.06 124 VAL A CA 1
ATOM 1015 C C . VAL A 1 124 ? 3.898 18.068 18.494 1.00 89.06 124 VAL A C 1
ATOM 1017 O O . VAL A 1 124 ? 2.849 18.660 18.238 1.00 89.06 124 VAL A O 1
ATOM 1020 N N . GLN A 1 125 ? 4.881 18.650 19.181 1.00 86.56 125 GLN A N 1
ATOM 1021 C CA . GLN A 1 125 ? 4.771 20.013 19.699 1.00 86.56 125 GLN A CA 1
ATOM 1022 C C . GLN A 1 125 ? 4.627 21.027 18.552 1.00 86.56 125 GLN A C 1
ATOM 1024 O O . GLN A 1 125 ? 5.460 21.084 17.653 1.00 86.56 125 GLN A O 1
ATOM 1029 N N . GLY A 1 126 ? 3.568 21.840 18.603 1.00 85.06 126 GLY A N 1
ATOM 1030 C CA . GLY A 1 126 ? 3.233 22.819 17.561 1.00 85.06 126 GLY A CA 1
ATOM 1031 C C . GLY A 1 126 ? 2.297 22.298 16.462 1.00 85.06 126 GLY A C 1
ATOM 1032 O O . GLY A 1 126 ? 1.777 23.106 15.696 1.00 85.06 126 GLY A O 1
ATOM 1033 N N . GLU A 1 127 ? 2.018 20.992 16.406 1.00 85.56 127 GLU A N 1
ATOM 1034 C CA . GLU A 1 127 ? 1.040 20.417 15.476 1.00 85.56 127 GLU A CA 1
ATOM 1035 C C . GLU A 1 127 ? -0.346 20.266 16.118 1.00 85.56 127 GLU A C 1
ATOM 1037 O O . GLU A 1 127 ? -0.510 19.644 17.170 1.00 85.56 127 GLU A O 1
ATOM 1042 N N . TYR A 1 128 ? -1.372 20.776 15.434 1.00 76.56 128 TYR A N 1
ATOM 1043 C CA . TYR A 1 128 ? -2.775 20.633 15.823 1.00 76.56 128 TYR A CA 1
ATOM 1044 C C . TYR A 1 128 ? -3.538 19.878 14.734 1.00 76.56 128 TYR A C 1
ATOM 1046 O O . TYR A 1 128 ? -3.626 20.339 13.597 1.00 76.56 128 TYR A O 1
ATOM 1054 N N . THR A 1 129 ? -4.079 18.709 15.080 1.00 78.88 129 THR A N 1
ATOM 1055 C CA . THR A 1 129 ? -4.752 17.796 14.148 1.00 78.88 129 THR A CA 1
ATOM 1056 C C . THR A 1 129 ? -5.999 17.192 14.796 1.00 78.88 129 THR A C 1
ATOM 1058 O O . THR A 1 129 ? -6.168 17.214 16.015 1.00 78.88 129 THR A O 1
ATOM 1061 N N . GLU A 1 130 ? -6.892 16.617 13.990 1.00 76.38 130 GLU A N 1
ATOM 1062 C CA . GLU A 1 130 ? -8.120 15.991 14.506 1.00 76.38 130 GLU A CA 1
ATOM 1063 C C . GLU A 1 130 ? -7.862 14.764 15.404 1.00 76.38 130 GLU A C 1
ATOM 1065 O O . GLU A 1 130 ? -8.662 14.487 16.300 1.00 76.38 130 GLU A O 1
ATOM 1070 N N . TYR A 1 131 ? -6.735 14.065 15.221 1.00 69.75 131 TYR A N 1
ATOM 1071 C CA . TYR A 1 131 ? -6.311 12.966 16.096 1.00 69.75 131 TYR A CA 1
ATOM 1072 C C . TYR A 1 131 ? -5.594 13.449 17.361 1.00 69.75 131 TYR A C 1
ATOM 1074 O O . TYR A 1 131 ? -5.845 12.895 18.432 1.00 69.75 131 TYR A O 1
ATOM 1082 N N . SER A 1 132 ? -4.778 14.514 17.305 1.00 65.94 132 SER A N 1
ATOM 1083 C CA . SER A 1 132 ? -4.034 14.978 18.490 1.00 65.94 132 SER A CA 1
ATOM 1084 C C . SER A 1 132 ? -4.957 15.471 19.614 1.00 65.94 132 SER A C 1
ATOM 1086 O O . SER A 1 132 ? -4.597 15.387 20.792 1.00 65.94 132 SER A O 1
ATOM 1088 N N . LEU A 1 133 ? -6.185 15.876 19.270 1.00 71.19 133 LEU A N 1
ATOM 1089 C CA . LEU A 1 133 ? -7.270 16.190 20.204 1.00 71.19 133 LEU A CA 1
ATOM 1090 C C . LEU A 1 133 ? -7.965 14.951 20.802 1.00 71.19 133 LEU A C 1
ATOM 1092 O O . LEU A 1 133 ? -8.343 14.984 21.971 1.00 71.19 133 LEU A O 1
ATOM 1096 N N . LYS A 1 134 ? -8.155 13.872 20.026 1.00 80.06 134 LYS A N 1
ATOM 1097 C CA . LYS A 1 134 ? -8.960 12.704 20.438 1.00 80.06 134 LYS A CA 1
ATOM 1098 C C . LYS A 1 134 ? -8.163 11.564 21.060 1.00 80.06 134 LYS A C 1
ATOM 1100 O O . LYS A 1 134 ? -8.648 10.945 22.004 1.00 80.06 134 LYS A O 1
ATOM 1105 N N . ALA A 1 135 ? -6.972 11.266 20.550 1.00 87.81 135 ALA A N 1
ATOM 1106 C CA . ALA A 1 135 ? -6.194 10.132 21.027 1.00 87.81 135 ALA A CA 1
ATOM 1107 C C . ALA A 1 135 ? -5.769 10.325 22.489 1.00 87.81 135 ALA A C 1
ATOM 1109 O O . ALA A 1 135 ? -5.247 11.375 22.877 1.00 87.81 135 ALA A O 1
ATOM 1110 N N . GLN A 1 136 ? -5.989 9.303 23.310 1.00 91.69 136 GLN A N 1
ATOM 1111 C CA . GLN A 1 136 ? -5.613 9.272 24.724 1.00 91.69 136 GLN A CA 1
ATOM 1112 C C . GLN A 1 136 ? -4.494 8.253 24.912 1.00 91.69 136 GLN A C 1
ATOM 1114 O O . GLN A 1 136 ? -4.532 7.189 24.303 1.00 91.69 136 GLN A O 1
ATOM 1119 N N . ALA A 1 137 ? -3.516 8.550 25.769 1.00 95.19 137 ALA A N 1
ATOM 1120 C CA . ALA A 1 137 ? -2.489 7.568 26.101 1.00 95.19 137 ALA A CA 1
ATOM 1121 C C . ALA A 1 137 ? -3.123 6.321 26.743 1.00 95.19 137 ALA A C 1
ATOM 1123 O O . ALA A 1 137 ? -4.059 6.419 27.545 1.00 95.19 137 ALA A O 1
ATOM 1124 N N . ILE A 1 138 ? -2.599 5.153 26.388 1.00 98.00 138 ILE A N 1
ATOM 1125 C CA . ILE A 1 138 ? -3.040 3.862 26.902 1.00 98.00 138 ILE A CA 1
ATOM 1126 C C . ILE A 1 138 ? -2.370 3.610 28.254 1.00 98.00 138 ILE A C 1
ATOM 1128 O O . ILE A 1 138 ? -1.146 3.699 28.414 1.00 98.00 138 ILE A O 1
ATOM 1132 N N . THR A 1 139 ? -3.205 3.306 29.237 1.00 97.62 139 THR A N 1
ATOM 1133 C CA . THR A 1 139 ? -2.889 3.127 30.655 1.00 97.62 139 THR A CA 1
ATOM 1134 C C . THR A 1 139 ? -3.668 1.928 31.186 1.00 97.62 139 THR A C 1
ATOM 1136 O O . THR A 1 139 ? -4.722 1.592 30.654 1.00 97.62 139 THR A O 1
ATOM 1139 N N . GLU A 1 140 ? -3.222 1.327 32.284 1.00 96.06 140 GLU A N 1
ATOM 1140 C CA . GLU A 1 140 ? -3.922 0.213 32.950 1.00 96.06 140 GLU A CA 1
ATOM 1141 C C . GLU A 1 140 ? -5.406 0.510 33.248 1.00 96.06 140 GLU A C 1
ATOM 1143 O O . GLU A 1 140 ? -6.236 -0.393 33.237 1.00 96.06 140 GLU A O 1
ATOM 1148 N N . LYS A 1 141 ? -5.762 1.788 33.450 1.00 97.38 141 LYS A N 1
ATOM 1149 C CA . LYS A 1 141 ? -7.132 2.232 33.749 1.00 97.38 141 LYS A CA 1
ATOM 1150 C C . LYS A 1 141 ? -8.061 2.282 32.531 1.00 97.38 141 LYS A C 1
ATOM 1152 O O . LYS A 1 141 ? -9.264 2.144 32.710 1.00 97.38 141 LYS A O 1
ATOM 1157 N N . ASN A 1 142 ? -7.537 2.502 31.320 1.00 97.81 142 ASN A N 1
ATOM 1158 C CA . ASN A 1 142 ? -8.341 2.627 30.091 1.00 97.81 142 ASN A CA 1
ATOM 1159 C C . ASN A 1 142 ? -8.025 1.564 29.022 1.00 97.81 142 ASN A C 1
ATOM 1161 O O . ASN A 1 142 ? -8.750 1.480 28.034 1.00 97.81 142 ASN A O 1
ATOM 1165 N N . VAL A 1 143 ? -6.993 0.728 29.206 1.00 98.31 143 VAL A N 1
ATOM 1166 C CA . VAL A 1 143 ? -6.575 -0.274 28.210 1.00 98.31 143 VAL A CA 1
ATOM 1167 C C . VAL A 1 143 ? -7.697 -1.246 27.847 1.00 98.31 143 VAL A C 1
ATOM 1169 O O . VAL A 1 143 ? -7.847 -1.546 26.668 1.00 98.31 143 VAL A O 1
ATOM 1172 N N . LYS A 1 144 ? -8.543 -1.653 28.806 1.00 98.06 144 LYS A N 1
ATOM 1173 C CA . LYS A 1 144 ? -9.710 -2.504 28.530 1.00 98.06 144 LYS A CA 1
ATOM 1174 C C . LYS A 1 144 ? -10.713 -1.822 27.593 1.00 98.06 144 LYS A C 1
ATOM 1176 O O . LYS A 1 144 ? -10.990 -2.350 26.524 1.00 98.06 144 LYS A O 1
ATOM 1181 N N . GLU A 1 145 ? -11.202 -0.638 27.968 1.00 98.00 145 GLU A N 1
ATOM 1182 C CA . GLU A 1 145 ? -12.163 0.145 27.173 1.00 98.00 145 GLU A CA 1
ATOM 1183 C C . GLU A 1 145 ? -11.631 0.398 25.754 1.00 98.00 145 GLU A C 1
ATOM 1185 O O . GLU A 1 145 ? -12.333 0.183 24.768 1.00 98.00 145 GLU A O 1
ATOM 1190 N N . LYS A 1 146 ? -10.361 0.809 25.637 1.00 97.81 146 LYS A N 1
ATOM 1191 C CA . LYS A 1 146 ? -9.733 1.080 24.339 1.00 97.81 146 LYS A CA 1
ATOM 1192 C C . LYS A 1 146 ? -9.478 -0.196 23.530 1.00 97.81 146 LYS A C 1
ATOM 1194 O O . LYS A 1 146 ? -9.590 -0.144 22.310 1.00 97.81 146 LYS A O 1
ATOM 1199 N N . ALA A 1 147 ? -9.187 -1.328 24.168 1.00 98.00 147 ALA A N 1
ATOM 1200 C CA . ALA A 1 147 ? -9.059 -2.620 23.498 1.00 98.00 147 ALA A CA 1
ATOM 1201 C C . ALA A 1 147 ? -10.406 -3.124 22.960 1.00 98.00 147 ALA A C 1
ATOM 1203 O O . ALA A 1 147 ? -10.487 -3.486 21.790 1.00 98.00 147 ALA A O 1
ATOM 1204 N N . GLU A 1 148 ? -11.466 -3.093 23.771 1.00 97.88 148 GLU A N 1
ATOM 1205 C CA . GLU A 1 148 ? -12.821 -3.488 23.361 1.00 97.88 148 GLU A CA 1
ATOM 1206 C C . GLU A 1 148 ? -13.337 -2.589 22.218 1.00 97.88 148 GLU A C 1
ATOM 1208 O O . GLU A 1 148 ? -13.854 -3.091 21.219 1.00 97.88 148 GLU A O 1
ATOM 1213 N N . LEU A 1 149 ? -13.094 -1.274 22.297 1.00 97.38 149 LEU A N 1
ATOM 1214 C CA . LEU A 1 149 ? -13.436 -0.303 21.250 1.00 97.38 149 LEU A CA 1
ATOM 1215 C C . LEU A 1 149 ? -12.634 -0.496 19.946 1.00 97.38 149 LEU A C 1
ATOM 1217 O O . LEU A 1 149 ? -13.177 -0.296 18.859 1.00 97.38 149 LEU A O 1
ATOM 1221 N N . LEU A 1 150 ? -11.356 -0.888 20.027 1.00 97.31 150 LEU A N 1
ATOM 1222 C CA . LEU A 1 150 ? -10.537 -1.208 18.850 1.00 97.31 150 LEU A CA 1
ATOM 1223 C C . LEU A 1 150 ? -10.994 -2.517 18.194 1.00 97.31 150 LEU A C 1
ATOM 1225 O O . LEU A 1 150 ? -11.174 -2.576 16.976 1.00 97.31 150 LEU A O 1
ATOM 1229 N N . LEU A 1 151 ? -11.224 -3.550 19.010 1.00 97.38 151 LEU A N 1
ATOM 1230 C CA . LEU A 1 151 ? -11.715 -4.854 18.567 1.00 97.38 151 LEU A CA 1
ATOM 1231 C C . LEU A 1 151 ? -13.069 -4.744 17.863 1.00 97.38 151 LEU A C 1
ATOM 1233 O O . LEU A 1 151 ? -13.283 -5.443 16.879 1.00 97.38 151 LEU A O 1
ATOM 1237 N N . GLU A 1 152 ? -13.950 -3.836 18.289 1.00 96.56 152 GLU A N 1
ATOM 1238 C CA . GLU A 1 152 ? -15.212 -3.565 17.595 1.00 96.56 152 GLU A CA 1
ATOM 1239 C C . GLU A 1 152 ? -14.989 -3.143 16.128 1.00 96.56 152 GLU A C 1
ATOM 1241 O O . GLU A 1 152 ? -15.657 -3.639 15.219 1.00 96.56 152 GLU A O 1
ATOM 1246 N N . GLN A 1 153 ? -14.017 -2.262 15.869 1.00 97.00 153 GLN A N 1
ATOM 1247 C CA . GLN A 1 153 ? -13.713 -1.772 14.519 1.00 97.00 153 GLN A CA 1
ATOM 1248 C C . GLN A 1 153 ? -12.964 -2.817 13.679 1.00 97.00 153 GLN A C 1
ATOM 1250 O O . GLN A 1 153 ? -13.270 -3.004 12.495 1.00 97.00 153 GLN A O 1
ATOM 1255 N N . TYR A 1 154 ? -12.054 -3.569 14.303 1.00 97.25 154 TYR A N 1
ATOM 1256 C CA . TYR A 1 154 ? -11.333 -4.659 13.647 1.00 97.25 154 TYR A CA 1
ATOM 1257 C C . TYR A 1 154 ? -12.274 -5.822 13.293 1.00 97.25 154 TYR A C 1
ATOM 1259 O O . TYR A 1 154 ? -12.225 -6.315 12.169 1.00 97.25 154 TYR A O 1
ATOM 1267 N N . ALA A 1 155 ? -13.199 -6.207 14.179 1.00 96.19 155 ALA A N 1
ATOM 1268 C CA . ALA A 1 155 ? -14.195 -7.251 13.923 1.00 96.19 155 ALA A CA 1
ATOM 1269 C C . ALA A 1 155 ? -15.185 -6.855 12.813 1.00 96.19 155 ALA A C 1
ATOM 1271 O O . ALA A 1 155 ? -15.470 -7.660 11.926 1.00 96.19 155 ALA A O 1
ATOM 1272 N N . ARG A 1 156 ? -15.644 -5.592 12.799 1.00 95.94 156 ARG A N 1
ATOM 1273 C CA . ARG A 1 156 ? -16.458 -5.029 11.702 1.00 95.94 156 ARG A CA 1
ATOM 1274 C C . ARG A 1 156 ? -15.732 -4.989 10.356 1.00 95.94 156 ARG A C 1
ATOM 1276 O O . ARG A 1 156 ? -16.395 -4.935 9.326 1.00 95.94 156 ARG A O 1
ATOM 1283 N N . THR A 1 157 ? -14.400 -4.990 10.358 1.00 95.75 157 THR A N 1
ATOM 1284 C CA . THR A 1 157 ? -13.603 -5.102 9.129 1.00 95.75 157 THR A CA 1
ATOM 1285 C C . THR A 1 157 ? -13.351 -6.565 8.764 1.00 95.75 157 THR A C 1
ATOM 1287 O O . THR A 1 157 ? -13.441 -6.926 7.596 1.00 95.75 157 THR A O 1
ATOM 1290 N N . GLY A 1 158 ? -13.097 -7.430 9.750 1.00 95.56 158 GLY A N 1
ATOM 1291 C CA . GLY A 1 158 ? -12.896 -8.866 9.554 1.00 95.56 158 GLY A CA 1
ATOM 1292 C C . GLY A 1 158 ? -14.116 -9.584 8.985 1.00 95.56 158 GLY A C 1
ATOM 1293 O O . GLY A 1 158 ? -13.949 -10.460 8.144 1.00 95.56 158 GLY A O 1
ATOM 1294 N N . SER A 1 159 ? -15.334 -9.157 9.334 1.00 95.38 159 SER A N 1
ATOM 1295 C CA . SER A 1 159 ? -16.571 -9.695 8.750 1.00 95.38 159 SER A CA 1
ATOM 1296 C C . SER A 1 159 ? -16.731 -9.424 7.246 1.00 95.38 159 SER A C 1
ATOM 1298 O O . SER A 1 159 ? -17.581 -10.043 6.606 1.00 95.38 159 SER A O 1
ATOM 1300 N N . LEU A 1 160 ? -15.900 -8.561 6.650 1.00 95.94 160 LEU A N 1
ATOM 1301 C CA . LEU A 1 160 ? -15.852 -8.324 5.202 1.00 95.94 160 LEU A CA 1
ATOM 1302 C C . LEU A 1 160 ? -15.021 -9.380 4.444 1.00 95.94 160 LEU A C 1
ATOM 1304 O O . LEU A 1 160 ? -14.876 -9.274 3.227 1.00 95.94 160 LEU A O 1
ATOM 1308 N N . PHE A 1 161 ? -14.477 -10.386 5.139 1.00 96.00 161 PHE A N 1
ATOM 1309 C CA . PHE A 1 161 ? -13.603 -11.419 4.579 1.00 96.00 161 PHE A CA 1
ATOM 1310 C C . PHE A 1 161 ? -13.961 -12.808 5.147 1.00 96.00 161 PHE A C 1
ATOM 1312 O O . PHE A 1 161 ? -14.258 -12.926 6.335 1.00 96.00 161 PHE A O 1
ATOM 1319 N N . PRO A 1 162 ? -13.886 -13.895 4.357 1.00 95.94 162 PRO A N 1
ATOM 1320 C CA . PRO A 1 162 ? -14.330 -15.227 4.789 1.00 95.94 162 PRO A CA 1
ATOM 1321 C C . PRO A 1 162 ? -13.349 -15.947 5.735 1.00 95.94 162 PRO A C 1
ATOM 1323 O O . PRO A 1 162 ? -13.664 -17.013 6.255 1.00 95.94 162 PRO A O 1
ATOM 1326 N N . HIS A 1 163 ? -12.146 -15.400 5.937 1.00 95.06 163 HIS A N 1
ATOM 1327 C CA . HIS A 1 163 ? -11.012 -16.095 6.561 1.00 95.06 163 HIS A CA 1
ATOM 1328 C C . HIS A 1 163 ? -10.585 -15.545 7.932 1.00 95.06 163 HIS A C 1
ATOM 1330 O O . HIS A 1 163 ? -9.599 -16.022 8.491 1.00 95.06 163 HIS A O 1
ATOM 1336 N N . ASN A 1 164 ? -11.289 -14.542 8.473 1.00 92.25 164 ASN A N 1
ATOM 1337 C CA . ASN A 1 164 ? -11.021 -13.954 9.796 1.00 92.25 164 ASN A CA 1
ATOM 1338 C C . ASN A 1 164 ? -9.547 -13.526 9.999 1.00 92.25 164 ASN A C 1
ATOM 1340 O O . ASN A 1 164 ? -8.903 -13.883 10.985 1.00 92.25 164 ASN A O 1
ATOM 1344 N N . VAL A 1 165 ? -9.003 -12.764 9.040 1.00 96.50 165 VAL A N 1
ATOM 1345 C CA . VAL A 1 165 ? -7.686 -12.099 9.135 1.00 96.50 165 VAL A CA 1
ATOM 1346 C C . VAL A 1 165 ? -7.844 -10.682 8.604 1.00 96.50 165 VAL A C 1
ATOM 1348 O O . VAL A 1 165 ? -8.460 -10.494 7.556 1.00 96.50 165 VAL A O 1
ATOM 1351 N N . VAL A 1 166 ? -7.284 -9.693 9.299 1.00 96.19 166 VAL A N 1
ATOM 1352 C CA . VAL A 1 166 ? -7.494 -8.272 8.998 1.00 96.19 166 VAL A CA 1
ATOM 1353 C C . VAL A 1 166 ? -6.152 -7.584 8.754 1.00 96.19 166 VAL A C 1
ATOM 1355 O O . VAL A 1 166 ? -5.260 -7.652 9.596 1.00 96.19 166 VAL A O 1
ATOM 1358 N N . LEU A 1 167 ? -6.008 -6.903 7.613 1.00 97.12 167 LEU A N 1
ATOM 1359 C CA . LEU A 1 167 ? -4.858 -6.042 7.331 1.00 97.12 167 LEU A CA 1
ATOM 1360 C C . LEU A 1 167 ? -5.211 -4.590 7.657 1.00 97.12 167 LEU A C 1
ATOM 1362 O O . LEU A 1 167 ? -5.985 -3.967 6.930 1.00 97.12 167 LEU A O 1
ATOM 1366 N N . MET A 1 168 ? -4.619 -4.055 8.726 1.00 96.38 168 MET A N 1
ATOM 1367 C CA . MET A 1 168 ? -4.830 -2.679 9.185 1.00 96.38 168 MET A CA 1
ATOM 1368 C C . MET A 1 168 ? -3.601 -1.806 8.881 1.00 96.38 168 MET A C 1
ATOM 1370 O O . MET A 1 168 ? -2.601 -1.900 9.595 1.00 96.38 168 MET A O 1
ATOM 1374 N N . PRO A 1 169 ? -3.635 -0.963 7.829 1.00 96.06 169 PRO A N 1
ATOM 1375 C CA . PRO A 1 169 ? -2.618 0.059 7.606 1.00 96.06 169 PRO A CA 1
ATOM 1376 C C . PRO A 1 169 ? -2.520 1.018 8.797 1.00 96.06 169 PRO A C 1
ATOM 1378 O O . PRO A 1 169 ? -3.468 1.748 9.090 1.00 96.06 169 PRO A O 1
ATOM 1381 N N . LEU A 1 170 ? -1.354 1.056 9.443 1.00 96.06 170 LEU A N 1
ATOM 1382 C CA . LEU A 1 170 ? -1.014 2.069 10.437 1.00 96.06 170 LEU A CA 1
ATOM 1383 C C . LEU A 1 170 ? -0.047 3.078 9.804 1.00 96.06 170 LEU A C 1
ATOM 1385 O O . LEU A 1 170 ? 1.148 2.819 9.687 1.00 96.06 170 LEU A O 1
ATOM 1389 N N . GLY A 1 171 ? -0.583 4.195 9.316 1.00 94.88 171 GLY A N 1
ATOM 1390 C CA . GLY A 1 171 ? 0.178 5.235 8.626 1.00 94.88 171 GLY A CA 1
ATOM 1391 C C . GLY A 1 171 ? -0.714 6.220 7.870 1.00 94.88 171 GLY A C 1
ATOM 1392 O O . GLY A 1 171 ? -1.938 6.122 7.908 1.00 94.88 171 GLY A O 1
ATOM 1393 N N . ASP A 1 172 ? -0.080 7.188 7.212 1.00 93.75 172 ASP A N 1
ATOM 1394 C CA . ASP A 1 172 ? -0.686 8.237 6.380 1.00 93.75 172 ASP A CA 1
ATOM 1395 C C . ASP A 1 172 ? 0.439 8.923 5.563 1.00 93.75 172 ASP A C 1
ATOM 1397 O O . ASP A 1 172 ? 1.599 8.491 5.621 1.00 93.75 172 ASP A O 1
ATOM 1401 N N . ASP A 1 173 ? 0.140 10.013 4.857 1.00 92.44 173 ASP A N 1
ATOM 1402 C CA . ASP A 1 173 ? 1.134 10.859 4.182 1.00 92.44 173 ASP A CA 1
ATOM 1403 C C . ASP A 1 173 ? 2.223 11.377 5.157 1.00 92.44 173 ASP A C 1
ATOM 1405 O O . ASP A 1 173 ? 1.934 11.976 6.193 1.00 92.44 173 ASP A O 1
ATOM 1409 N N . PHE A 1 174 ? 3.501 11.160 4.809 1.00 92.00 174 PHE A N 1
ATOM 1410 C CA . PHE A 1 174 ? 4.708 11.662 5.504 1.00 92.00 174 PHE A CA 1
ATOM 1411 C C . PHE A 1 174 ? 4.807 11.391 7.025 1.00 92.00 174 PHE A C 1
ATOM 1413 O O . PHE A 1 174 ? 5.499 12.107 7.751 1.00 92.00 174 PHE A O 1
ATOM 1420 N N . ARG A 1 175 ? 4.144 10.337 7.511 1.00 93.06 175 ARG A N 1
ATOM 1421 C CA . ARG A 1 175 ? 4.204 9.877 8.911 1.00 93.06 175 ARG A CA 1
ATOM 1422 C C . ARG A 1 175 ? 5.534 9.179 9.237 1.00 93.06 175 ARG A C 1
ATOM 1424 O O . ARG A 1 175 ? 6.356 8.947 8.352 1.00 93.06 175 ARG A O 1
ATOM 1431 N N . TYR A 1 176 ? 5.736 8.839 10.510 1.00 95.12 176 TYR A N 1
ATOM 1432 C CA . TYR A 1 176 ? 6.950 8.227 11.061 1.00 95.12 176 TYR A CA 1
ATOM 1433 C C . TYR A 1 176 ? 8.223 9.077 10.890 1.00 95.12 176 TYR A C 1
ATOM 1435 O O . TYR A 1 176 ? 9.336 8.553 10.820 1.00 95.12 176 TYR A O 1
ATOM 1443 N N . ASN A 1 177 ? 8.057 10.406 10.844 1.00 94.62 177 ASN A N 1
ATOM 1444 C CA . ASN A 1 177 ? 9.115 11.366 10.512 1.00 94.62 177 ASN A CA 1
ATOM 1445 C C . ASN A 1 177 ? 9.852 11.977 11.720 1.00 94.62 177 ASN A C 1
ATOM 1447 O O . ASN A 1 177 ? 10.858 12.655 11.523 1.00 94.62 177 ASN A O 1
ATOM 1451 N N . VAL A 1 178 ? 9.370 11.755 12.947 1.00 94.81 178 VAL A N 1
ATOM 1452 C CA . VAL A 1 178 ? 9.981 12.237 14.203 1.00 94.81 178 VAL A CA 1
ATOM 1453 C C . VAL A 1 178 ? 9.971 11.136 15.269 1.00 94.81 178 VAL A C 1
ATOM 1455 O O . VAL A 1 178 ? 9.125 10.240 15.225 1.00 94.81 178 VAL A O 1
ATOM 1458 N N . LYS A 1 179 ? 10.912 11.169 16.223 1.00 95.81 179 LYS A N 1
ATOM 1459 C CA . LYS A 1 179 ? 11.096 10.087 17.213 1.00 95.81 179 LYS A CA 1
ATOM 1460 C C . LYS A 1 179 ? 9.903 9.971 18.160 1.00 95.81 179 LYS A C 1
ATOM 1462 O O . LYS A 1 179 ? 9.467 8.874 18.488 1.00 95.81 179 LYS A O 1
ATOM 1467 N N . GLU A 1 180 ? 9.364 11.114 18.559 1.00 94.62 180 GLU A N 1
ATOM 1468 C CA . GLU A 1 180 ? 8.275 11.248 19.522 1.00 94.62 180 GLU A CA 1
ATOM 1469 C C . GLU A 1 180 ? 7.030 10.517 19.016 1.00 94.62 180 GLU A C 1
ATOM 1471 O O . GLU A 1 180 ? 6.347 9.855 19.789 1.00 94.62 180 GLU A O 1
ATOM 1476 N N . GLU A 1 181 ? 6.782 10.561 17.703 1.00 94.88 181 GLU A N 1
ATOM 1477 C CA . GLU A 1 181 ? 5.721 9.791 17.062 1.00 94.88 181 GLU A CA 1
ATOM 1478 C C . GLU A 1 181 ? 5.978 8.281 17.136 1.00 94.88 181 GLU A C 1
ATOM 1480 O O . GLU A 1 181 ? 5.065 7.537 17.485 1.00 94.88 181 GLU A O 1
ATOM 1485 N N . TRP A 1 182 ? 7.187 7.814 16.803 1.00 96.56 182 TRP A N 1
ATOM 1486 C CA . TRP A 1 182 ? 7.524 6.386 16.870 1.00 96.56 182 TRP A CA 1
ATOM 1487 C C . TRP A 1 182 ? 7.268 5.830 18.271 1.00 96.56 182 TRP A C 1
ATOM 1489 O O . TRP A 1 182 ? 6.561 4.831 18.413 1.00 96.56 182 TRP A O 1
ATOM 1499 N N . ASP A 1 183 ? 7.771 6.523 19.295 1.00 96.94 183 ASP A N 1
ATOM 1500 C CA . ASP A 1 183 ? 7.560 6.161 20.694 1.00 96.94 183 ASP A CA 1
ATOM 1501 C C . ASP A 1 183 ? 6.058 6.210 21.055 1.00 96.94 183 ASP A C 1
ATOM 1503 O O . ASP A 1 183 ? 5.540 5.283 21.681 1.00 96.94 183 ASP A O 1
ATOM 1507 N N . GLN A 1 184 ? 5.318 7.236 20.615 1.00 95.75 184 GLN A N 1
ATOM 1508 C CA . GLN A 1 184 ? 3.875 7.374 20.865 1.00 95.75 184 GLN A CA 1
ATOM 1509 C C . GLN A 1 184 ? 3.033 6.275 20.205 1.00 95.75 184 GLN A C 1
ATOM 1511 O O . GLN A 1 184 ? 2.175 5.700 20.874 1.00 95.75 184 GLN A O 1
ATOM 1516 N N . GLN A 1 185 ? 3.242 5.959 18.925 1.00 96.44 185 GLN A N 1
ATOM 1517 C CA . GLN A 1 185 ? 2.474 4.905 18.254 1.00 96.44 185 GLN A CA 1
ATOM 1518 C C . GLN A 1 185 ? 2.825 3.542 18.860 1.00 96.44 185 GLN A C 1
ATOM 1520 O O . GLN A 1 185 ? 1.933 2.806 19.281 1.00 96.44 185 GLN A O 1
ATOM 1525 N N . TYR A 1 186 ? 4.120 3.223 18.969 1.00 97.62 186 TYR A N 1
ATOM 1526 C CA . TYR A 1 186 ? 4.577 1.914 19.429 1.00 97.62 186 TYR A CA 1
ATOM 1527 C C . TYR A 1 186 ? 4.151 1.624 20.874 1.00 97.62 186 TYR A C 1
ATOM 1529 O O . TYR A 1 186 ? 3.525 0.596 21.127 1.00 97.62 186 TYR A O 1
ATOM 1537 N N . THR A 1 187 ? 4.410 2.536 21.821 1.00 97.94 187 THR A N 1
ATOM 1538 C CA . THR A 1 187 ? 4.120 2.283 23.248 1.00 97.94 187 THR A CA 1
ATOM 1539 C C . THR A 1 187 ? 2.632 2.260 23.600 1.00 97.94 187 THR A C 1
ATOM 1541 O O . THR A 1 187 ? 2.269 1.732 24.652 1.00 97.94 187 THR A O 1
ATOM 1544 N N . ASN A 1 188 ? 1.757 2.802 22.748 1.00 98.19 188 ASN A N 1
ATOM 1545 C CA . ASN A 1 188 ? 0.308 2.709 22.930 1.00 98.19 188 ASN A CA 1
ATOM 1546 C C . ASN A 1 188 ? -0.274 1.460 22.255 1.00 98.19 188 ASN A C 1
ATOM 1548 O O . ASN A 1 188 ? -1.061 0.751 22.882 1.00 98.19 188 ASN A O 1
ATOM 1552 N N . TYR A 1 189 ? 0.157 1.133 21.031 1.00 98.19 189 TYR A N 1
ATOM 1553 C CA . TYR A 1 189 ? -0.273 -0.098 20.362 1.00 98.19 189 TYR A CA 1
ATOM 1554 C C . TYR A 1 189 ? 0.242 -1.363 21.051 1.00 98.19 189 TYR A C 1
ATOM 1556 O O . TYR A 1 189 ? -0.523 -2.317 21.155 1.00 98.19 189 TYR A O 1
ATOM 1564 N N . ILE A 1 190 ? 1.476 -1.384 21.572 1.00 98.19 190 ILE A N 1
ATOM 1565 C CA . ILE A 1 190 ? 2.008 -2.586 22.233 1.00 98.19 190 ILE A CA 1
ATOM 1566 C C . ILE A 1 190 ? 1.187 -2.953 23.478 1.00 98.19 190 ILE A C 1
ATOM 1568 O O . ILE A 1 190 ? 0.791 -4.103 23.606 1.00 98.19 190 ILE A O 1
ATOM 1572 N N . LYS A 1 191 ? 0.776 -1.973 24.297 1.00 98.50 191 LYS A N 1
ATOM 1573 C CA . LYS A 1 191 ? -0.112 -2.191 25.457 1.00 98.50 191 LYS A CA 1
ATOM 1574 C C . LYS A 1 191 ? -1.477 -2.757 25.067 1.00 98.50 191 LYS A C 1
ATOM 1576 O O . LYS A 1 191 ? -2.023 -3.595 25.779 1.00 98.50 191 LYS A O 1
ATOM 1581 N N . LEU A 1 192 ? -2.048 -2.287 23.953 1.00 98.44 192 LEU A N 1
ATOM 1582 C CA . LEU A 1 192 ? -3.314 -2.805 23.424 1.00 98.44 192 LEU A CA 1
ATOM 1583 C C . LEU A 1 192 ? -3.143 -4.248 22.929 1.00 98.44 192 LEU A C 1
ATOM 1585 O O . LEU A 1 192 ? -3.962 -5.101 23.254 1.00 98.44 192 LEU A O 1
ATOM 1589 N N . ILE A 1 193 ? -2.061 -4.526 22.198 1.00 98.38 193 ILE A N 1
ATOM 1590 C CA . ILE A 1 193 ? -1.705 -5.858 21.690 1.00 98.38 193 ILE A CA 1
ATOM 1591 C C . ILE A 1 193 ? -1.476 -6.845 22.844 1.00 98.38 193 ILE A C 1
ATOM 1593 O O . ILE A 1 193 ? -2.083 -7.912 22.862 1.00 98.38 193 ILE A O 1
ATOM 1597 N N . GLU A 1 194 ? -0.658 -6.480 23.830 1.00 98.25 194 GLU A N 1
ATOM 1598 C CA . GLU A 1 194 ? -0.367 -7.281 25.024 1.00 98.25 194 GLU A CA 1
ATOM 1599 C C . GLU A 1 194 ? -1.643 -7.577 25.818 1.00 98.25 194 GLU A C 1
ATOM 1601 O O . GLU A 1 194 ? -1.907 -8.734 26.144 1.00 98.25 194 GLU A O 1
ATOM 1606 N N . TYR A 1 195 ? -2.479 -6.563 26.067 1.00 98.44 195 TYR A N 1
ATOM 1607 C CA . TYR A 1 195 ? -3.743 -6.743 26.778 1.00 98.44 195 TYR A CA 1
ATOM 1608 C C . TYR A 1 195 ? -4.714 -7.661 26.019 1.00 98.44 195 TYR A C 1
ATOM 1610 O O . TYR A 1 195 ? -5.284 -8.574 26.619 1.00 98.44 195 TYR A O 1
ATOM 1618 N N . ILE A 1 196 ? -4.886 -7.462 24.708 1.00 98.38 196 ILE A N 1
ATOM 1619 C CA . ILE A 1 196 ? -5.787 -8.276 23.877 1.00 98.38 196 ILE A CA 1
ATOM 1620 C C . ILE A 1 196 ? -5.291 -9.723 23.804 1.00 98.38 196 ILE A C 1
ATOM 1622 O O . ILE A 1 196 ? -6.077 -10.639 24.038 1.00 98.38 196 ILE A O 1
ATOM 1626 N N . ASN A 1 197 ? -3.996 -9.938 23.562 1.00 98.31 197 ASN A N 1
ATOM 1627 C CA . ASN A 1 197 ? -3.413 -11.274 23.446 1.00 98.31 197 ASN A CA 1
ATOM 1628 C C . ASN A 1 197 ? -3.386 -12.017 24.792 1.00 98.31 197 ASN A C 1
ATOM 1630 O O . ASN A 1 197 ? -3.601 -13.227 24.816 1.00 98.31 197 ASN A O 1
ATOM 1634 N N . ALA A 1 198 ? -3.206 -11.322 25.922 1.00 98.12 198 ALA A N 1
ATOM 1635 C CA . ALA A 1 198 ? -3.361 -11.916 27.255 1.00 98.12 198 ALA A CA 1
ATOM 1636 C C . ALA A 1 198 ? -4.805 -12.388 27.525 1.00 98.12 198 ALA A C 1
ATOM 1638 O O . ALA A 1 198 ? -5.017 -13.368 28.234 1.00 98.12 198 ALA A O 1
ATOM 1639 N N . HIS A 1 199 ? -5.794 -11.735 26.907 1.00 97.88 199 HIS A N 1
ATOM 1640 C CA . HIS A 1 199 ? -7.216 -12.079 26.984 1.00 97.88 199 HIS A CA 1
ATOM 1641 C C . HIS A 1 199 ? -7.724 -12.789 25.710 1.00 97.88 199 HIS A C 1
ATOM 1643 O O . HIS A 1 199 ? -8.934 -12.823 25.459 1.00 97.88 199 HIS A O 1
ATOM 1649 N N . ARG A 1 200 ? -6.832 -13.399 24.906 1.00 96.19 200 ARG A N 1
ATOM 1650 C CA . ARG A 1 200 ? -7.181 -14.080 23.639 1.00 96.19 200 ARG A CA 1
ATOM 1651 C C . ARG A 1 200 ? -8.316 -15.099 23.791 1.00 96.19 200 ARG A C 1
ATOM 1653 O O . ARG A 1 200 ? -9.119 -15.281 22.882 1.00 96.19 200 ARG A O 1
ATOM 1660 N N . ASP A 1 201 ? -8.419 -15.741 24.954 1.00 95.88 201 ASP A N 1
ATOM 1661 C CA . ASP A 1 201 ? -9.380 -16.812 25.200 1.00 95.88 201 ASP A CA 1
ATOM 1662 C C . ASP A 1 201 ? -10.785 -16.253 25.504 1.00 95.88 201 ASP A C 1
ATOM 1664 O O . ASP A 1 201 ? -11.769 -16.969 25.313 1.00 95.88 201 ASP A O 1
ATOM 1668 N N . GLN A 1 202 ? -10.890 -14.964 25.858 1.00 96.19 202 GLN A N 1
ATOM 1669 C CA . GLN A 1 202 ? -12.132 -14.185 25.912 1.00 96.19 202 GLN A CA 1
ATOM 1670 C C . GLN A 1 202 ? -12.466 -13.581 24.537 1.00 96.19 202 GLN A C 1
ATOM 1672 O O . GLN A 1 202 ? -13.566 -13.785 24.032 1.00 96.19 202 GLN A O 1
ATOM 1677 N N . TYR A 1 203 ? -11.523 -12.862 23.913 1.00 96.00 203 TYR A N 1
ATOM 1678 C CA . TYR A 1 203 ? -11.776 -12.097 22.679 1.00 96.00 203 TYR A CA 1
ATOM 1679 C C . TYR A 1 203 ? -11.691 -12.918 21.379 1.00 96.00 203 TYR A C 1
ATOM 1681 O O . TYR A 1 203 ? -11.986 -12.392 20.306 1.00 96.00 203 TYR A O 1
ATOM 1689 N N . LYS A 1 204 ? -11.246 -14.181 21.448 1.00 95.75 204 LYS A N 1
ATOM 1690 C CA . LYS A 1 204 ? -10.987 -15.095 20.310 1.00 95.75 204 LYS A CA 1
ATOM 1691 C C . LYS A 1 204 ? -10.173 -14.461 19.172 1.00 95.75 204 LYS A C 1
ATOM 1693 O O . LYS A 1 204 ? -10.334 -14.810 18.007 1.00 95.75 204 LYS A O 1
ATOM 1698 N N . THR A 1 205 ? -9.295 -13.529 19.536 1.00 95.69 205 THR A N 1
ATOM 1699 C CA . THR A 1 205 ? -8.533 -12.672 18.628 1.00 95.69 205 THR A CA 1
ATOM 1700 C C . THR A 1 205 ? -7.071 -12.649 19.061 1.00 95.69 205 THR A C 1
ATOM 1702 O O . THR A 1 205 ? -6.776 -12.631 20.255 1.00 95.69 205 THR A O 1
ATOM 1705 N N . GLU A 1 206 ? -6.175 -12.621 18.082 1.00 96.00 206 GLU A N 1
ATOM 1706 C CA . GLU A 1 206 ? -4.742 -12.380 18.240 1.00 96.00 206 GLU A CA 1
ATOM 1707 C C . GLU A 1 206 ? -4.366 -11.189 17.350 1.00 96.00 206 GLU A C 1
ATOM 1709 O O . GLU A 1 206 ? -4.851 -11.079 16.221 1.00 96.00 206 GLU A O 1
ATOM 1714 N N . ILE A 1 207 ? -3.529 -10.283 17.855 1.00 97.19 207 ILE A N 1
ATOM 1715 C CA . ILE A 1 207 ? -3.047 -9.107 17.122 1.00 97.19 207 ILE A CA 1
ATOM 1716 C C . ILE A 1 207 ? -1.521 -9.058 17.212 1.00 97.19 207 ILE A C 1
ATOM 1718 O O . ILE A 1 207 ? -0.936 -9.329 18.257 1.00 97.19 207 ILE A O 1
ATOM 1722 N N . SER A 1 208 ? -0.862 -8.668 16.126 1.00 97.06 208 SER A N 1
ATOM 1723 C CA . SER A 1 208 ? 0.564 -8.344 16.115 1.00 97.06 208 SER A CA 1
ATOM 1724 C C . SER A 1 208 ? 0.840 -7.193 15.150 1.00 97.06 208 SER A C 1
ATOM 1726 O O . SER A 1 208 ? 0.032 -6.888 14.269 1.00 97.06 208 SER A O 1
ATOM 1728 N N . PHE A 1 209 ? 2.003 -6.555 15.290 1.00 98.06 209 PHE A N 1
ATOM 1729 C CA . PHE A 1 209 ? 2.580 -5.833 14.161 1.00 98.06 209 PHE A CA 1
ATOM 1730 C C . PHE A 1 209 ? 3.000 -6.846 13.088 1.00 98.06 209 PHE A C 1
ATOM 1732 O O . PHE A 1 209 ? 3.551 -7.902 13.401 1.00 98.06 209 PHE A O 1
ATOM 1739 N N . GLY A 1 210 ? 2.773 -6.520 11.818 1.00 96.62 210 GLY A N 1
ATOM 1740 C CA . GLY A 1 210 ? 3.044 -7.434 10.713 1.00 96.62 210 GLY A CA 1
ATOM 1741 C C . GLY A 1 210 ? 3.281 -6.719 9.391 1.00 96.62 210 GLY A C 1
ATOM 1742 O O . GLY A 1 210 ? 3.145 -5.502 9.276 1.00 96.62 210 GLY A O 1
ATOM 1743 N N . THR A 1 211 ? 3.647 -7.493 8.372 1.00 97.12 211 THR A N 1
ATOM 1744 C CA . THR A 1 211 ? 3.889 -6.996 7.010 1.00 97.12 211 THR A CA 1
ATOM 1745 C C . THR A 1 211 ? 2.825 -7.517 6.038 1.00 97.12 211 THR A C 1
ATOM 1747 O O . THR A 1 211 ? 2.239 -8.574 6.291 1.00 97.12 211 THR A O 1
ATOM 1750 N N . PRO A 1 212 ? 2.621 -6.877 4.868 1.00 96.69 212 PRO A N 1
ATOM 1751 C CA . PRO A 1 212 ? 1.745 -7.421 3.826 1.00 96.69 212 PRO A CA 1
ATOM 1752 C C . PRO A 1 212 ? 2.105 -8.858 3.410 1.00 96.69 212 PRO A C 1
ATOM 1754 O O . PRO A 1 212 ? 1.219 -9.632 3.067 1.00 96.69 212 PRO A O 1
ATOM 1757 N N . SER A 1 213 ? 3.383 -9.255 3.502 1.00 96.19 213 SER A N 1
ATOM 1758 C CA . SER A 1 213 ? 3.802 -10.633 3.206 1.00 96.19 213 SER A CA 1
ATOM 1759 C C . SER A 1 213 ? 3.333 -11.642 4.256 1.00 96.19 213 SER A C 1
ATOM 1761 O O . SER A 1 213 ? 3.050 -12.780 3.892 1.00 96.19 213 SER A O 1
ATOM 1763 N N . MET A 1 214 ? 3.244 -11.244 5.530 1.00 97.06 214 MET A N 1
ATOM 1764 C CA . MET A 1 214 ? 2.681 -12.079 6.599 1.00 97.06 214 MET A CA 1
ATOM 1765 C C . MET A 1 214 ? 1.165 -12.199 6.439 1.00 97.06 214 MET A C 1
ATOM 1767 O O . MET A 1 214 ? 0.628 -13.294 6.547 1.00 97.06 214 MET A O 1
ATOM 1771 N N . TYR A 1 215 ? 0.488 -11.101 6.091 1.00 97.62 215 TYR A N 1
ATOM 1772 C CA . TYR A 1 215 ? -0.944 -11.119 5.791 1.00 97.62 215 TYR A CA 1
ATOM 1773 C C . TYR A 1 215 ? -1.280 -12.067 4.629 1.00 97.62 215 TYR A C 1
ATOM 1775 O O . TYR A 1 215 ? -2.119 -12.952 4.786 1.00 97.62 215 TYR A O 1
ATOM 1783 N N . PHE A 1 216 ? -0.579 -11.954 3.491 1.00 97.44 216 PHE A N 1
ATOM 1784 C CA . PHE A 1 216 ? -0.804 -12.858 2.359 1.00 97.44 216 PHE A CA 1
ATOM 1785 C C . PHE A 1 216 ? -0.490 -14.323 2.695 1.00 97.44 216 PHE A C 1
ATOM 1787 O O . PHE A 1 216 ? -1.162 -15.215 2.184 1.00 97.44 216 PHE A O 1
ATOM 1794 N N . GLN A 1 217 ? 0.494 -14.585 3.560 1.00 96.56 217 GLN A N 1
ATOM 1795 C CA . GLN A 1 217 ? 0.770 -15.929 4.067 1.00 96.56 217 GLN A CA 1
ATOM 1796 C C . GLN A 1 217 ? -0.394 -16.455 4.923 1.00 96.56 217 GLN A C 1
ATOM 1798 O O . GLN A 1 217 ? -0.889 -17.545 4.652 1.00 96.56 217 GLN A O 1
ATOM 1803 N N . GLU A 1 218 ? -0.896 -15.670 5.879 1.00 97.06 218 GLU A N 1
ATOM 1804 C CA . GLU A 1 218 ? -1.990 -16.094 6.760 1.00 97.06 218 GLU A CA 1
ATOM 1805 C C . GLU A 1 218 ? -3.318 -16.326 6.036 1.00 97.06 218 GLU A C 1
ATOM 1807 O O . GLU A 1 218 ? -3.982 -17.329 6.302 1.00 97.06 218 GLU A O 1
ATOM 1812 N N . ILE A 1 219 ? -3.702 -15.476 5.076 1.00 97.06 219 ILE A N 1
ATOM 1813 C CA . ILE A 1 219 ? -4.944 -15.725 4.326 1.00 97.06 219 ILE A CA 1
ATOM 1814 C C . ILE A 1 219 ? -4.833 -16.966 3.433 1.00 97.06 219 ILE A C 1
ATOM 1816 O O . ILE A 1 219 ? -5.816 -17.683 3.295 1.00 97.06 219 ILE A O 1
ATOM 1820 N N . MET A 1 220 ? -3.647 -17.272 2.887 1.00 95.62 220 MET A N 1
ATOM 1821 C CA . MET A 1 220 ? -3.416 -18.507 2.121 1.00 95.62 220 MET A CA 1
ATOM 1822 C C . MET A 1 220 ? -3.331 -19.760 3.006 1.00 95.62 220 MET A C 1
ATOM 1824 O O . MET A 1 220 ? -3.674 -20.843 2.538 1.00 95.62 220 MET A O 1
ATOM 1828 N N . ASN A 1 221 ? -2.911 -19.629 4.270 1.00 96.19 221 ASN A N 1
ATOM 1829 C CA . ASN A 1 221 ? -2.940 -20.721 5.251 1.00 96.19 221 ASN A CA 1
ATOM 1830 C C . ASN A 1 221 ? -4.380 -21.084 5.654 1.00 96.19 221 ASN A C 1
ATOM 1832 O O . ASN A 1 221 ? -4.686 -22.255 5.871 1.00 96.19 221 ASN A O 1
ATOM 1836 N N . ARG A 1 222 ? -5.261 -20.081 5.776 1.00 95.44 222 ARG A N 1
ATOM 1837 C CA . ARG A 1 222 ? -6.631 -20.240 6.298 1.00 95.44 222 ARG A CA 1
ATOM 1838 C C . ARG A 1 222 ? -7.700 -20.420 5.217 1.00 95.44 222 ARG A C 1
ATOM 1840 O O . ARG A 1 222 ? -8.792 -20.883 5.531 1.00 95.44 222 ARG A O 1
ATOM 1847 N N . TYR A 1 223 ? -7.428 -20.030 3.970 1.00 95.00 223 TYR A N 1
ATOM 1848 C CA . TYR A 1 223 ? -8.437 -19.968 2.913 1.00 95.00 223 TYR A CA 1
ATOM 1849 C C . TYR A 1 223 ? -7.836 -20.131 1.512 1.00 95.00 223 TYR A C 1
ATOM 1851 O O . TYR A 1 223 ? -6.739 -19.662 1.216 1.00 95.00 223 TYR A O 1
ATOM 1859 N N . ASN A 1 224 ? -8.572 -20.801 0.625 1.00 91.00 224 ASN A N 1
ATOM 1860 C CA . ASN A 1 224 ? -8.132 -21.116 -0.740 1.00 91.00 224 ASN A CA 1
ATOM 1861 C C . ASN A 1 224 ? -9.163 -20.763 -1.833 1.00 91.00 224 ASN A C 1
ATOM 1863 O O . ASN A 1 224 ? -8.777 -20.600 -2.990 1.00 91.00 224 ASN A O 1
ATOM 1867 N N . GLN A 1 225 ? -10.440 -20.571 -1.485 1.00 93.31 225 GLN A N 1
ATOM 1868 C CA . GLN A 1 225 ? -11.548 -20.272 -2.407 1.00 93.31 225 GLN A CA 1
ATOM 1869 C C . GLN A 1 225 ? -11.628 -18.775 -2.780 1.00 93.31 225 GLN A C 1
ATOM 1871 O O . GLN A 1 225 ? -12.674 -18.133 -2.667 1.00 93.31 225 GLN A O 1
ATOM 1876 N N . PHE A 1 226 ? -10.505 -18.185 -3.197 1.00 95.12 226 PHE A N 1
ATOM 1877 C CA . PHE A 1 226 ? -10.469 -16.782 -3.621 1.00 95.12 226 PHE A CA 1
ATOM 1878 C C . PHE A 1 226 ? -11.237 -16.586 -4.942 1.00 95.12 226 PHE A C 1
ATOM 1880 O O . PHE A 1 226 ? -10.947 -17.294 -5.909 1.00 95.12 226 PHE A O 1
ATOM 1887 N N . PRO A 1 227 ? -12.174 -15.623 -5.028 1.00 95.25 227 PRO A N 1
ATOM 1888 C CA . PRO A 1 227 ? -12.889 -15.308 -6.261 1.00 95.25 227 PRO A CA 1
ATOM 1889 C C . PRO A 1 227 ? -11.938 -14.747 -7.325 1.00 95.25 227 PRO A C 1
ATOM 1891 O O . PRO A 1 227 ? -10.974 -14.047 -7.011 1.00 95.25 227 PRO A O 1
ATOM 1894 N N . THR A 1 228 ? -12.244 -14.999 -8.596 1.00 93.94 228 THR A N 1
ATOM 1895 C CA . THR A 1 228 ? -11.493 -14.458 -9.737 1.00 93.94 228 THR A CA 1
ATOM 1896 C C . THR A 1 228 ? -12.166 -13.195 -10.272 1.00 93.94 228 THR A C 1
ATOM 1898 O O . THR A 1 228 ? -13.328 -13.230 -10.674 1.00 93.94 228 THR A O 1
ATOM 1901 N N . LEU A 1 229 ? -11.425 -12.083 -10.329 1.00 94.06 229 LEU A N 1
ATOM 1902 C CA . LEU A 1 229 ? -11.864 -10.835 -10.962 1.00 94.06 229 LEU A CA 1
ATOM 1903 C C . LEU A 1 229 ? -10.975 -10.513 -12.163 1.00 94.06 229 LEU A C 1
ATOM 1905 O O . LEU A 1 229 ? -9.749 -10.453 -12.058 1.00 94.06 229 LEU A O 1
ATOM 1909 N N . LYS A 1 230 ? -11.598 -10.269 -13.317 1.00 93.19 230 LYS A N 1
ATOM 1910 C CA . LYS A 1 230 ? -10.919 -9.992 -14.586 1.00 93.19 230 LYS A CA 1
ATOM 1911 C C . LYS A 1 230 ? -11.303 -8.611 -15.104 1.00 93.19 230 LYS A C 1
ATOM 1913 O O . LYS A 1 230 ? -12.485 -8.308 -15.219 1.00 93.19 230 LYS A O 1
ATOM 1918 N N . GLY A 1 231 ? -10.311 -7.794 -15.458 1.00 91.69 231 GLY A N 1
ATOM 1919 C CA . GLY A 1 231 ? -10.537 -6.419 -15.917 1.00 91.69 231 GLY A CA 1
ATOM 1920 C C . GLY A 1 231 ? -9.654 -5.410 -15.195 1.00 91.69 231 GLY A C 1
ATOM 1921 O O . GLY A 1 231 ? -8.500 -5.712 -14.868 1.00 91.69 231 GLY A O 1
ATOM 1922 N N . ASP A 1 232 ? -10.167 -4.200 -14.981 1.00 94.88 232 ASP A N 1
ATOM 1923 C CA . ASP A 1 232 ? -9.472 -3.159 -14.231 1.00 94.88 232 ASP A CA 1
ATOM 1924 C C . ASP A 1 232 ? -10.403 -2.255 -13.414 1.00 94.88 232 ASP A C 1
ATOM 1926 O O . ASP A 1 232 ? -11.616 -2.446 -13.392 1.00 94.88 232 ASP A O 1
ATOM 1930 N N . PHE A 1 233 ? -9.797 -1.324 -12.680 1.00 96.00 233 PHE A N 1
ATOM 1931 C CA . PHE A 1 233 ? -10.451 -0.428 -11.734 1.00 96.00 233 PHE A CA 1
ATOM 1932 C C . PHE A 1 233 ? -10.300 1.043 -12.157 1.00 96.00 233 PHE A C 1
ATOM 1934 O O . PHE A 1 233 ? -10.008 1.910 -11.330 1.00 96.00 233 PHE A O 1
ATOM 1941 N N . PHE A 1 234 ? -10.467 1.331 -13.452 1.00 95.38 234 PHE A N 1
ATOM 1942 C CA . PHE A 1 234 ? -10.709 2.683 -13.962 1.00 95.38 234 PHE A CA 1
ATOM 1943 C C . PHE A 1 234 ? -12.172 2.824 -14.431 1.00 95.38 234 PHE A C 1
ATOM 1945 O O . PHE A 1 234 ? -12.767 1.877 -14.924 1.00 95.38 234 PHE A O 1
ATOM 1952 N N . VAL A 1 235 ? -12.813 3.990 -14.338 1.00 95.69 235 VAL A N 1
ATOM 1953 C CA . VAL A 1 235 ? -12.354 5.259 -13.744 1.00 95.69 235 VAL A CA 1
ATOM 1954 C C . VAL A 1 235 ? -12.510 5.209 -12.218 1.00 95.69 235 VAL A C 1
ATOM 1956 O O . VAL A 1 235 ? -13.533 4.755 -11.713 1.00 95.69 235 VAL A O 1
ATOM 1959 N N . TYR A 1 236 ? -11.511 5.690 -11.473 1.00 94.88 236 TYR A N 1
ATOM 1960 C CA . TYR A 1 236 ? -11.629 5.847 -10.020 1.00 94.88 236 TYR A CA 1
ATOM 1961 C C . TYR A 1 236 ? -12.636 6.950 -9.671 1.00 94.88 236 TYR A C 1
ATOM 1963 O O . TYR A 1 236 ? -12.616 8.035 -10.260 1.00 94.88 236 TYR A O 1
ATOM 1971 N N . SER A 1 237 ? -13.495 6.668 -8.694 1.00 94.62 237 SER A N 1
ATOM 1972 C CA . SER A 1 237 ? -14.385 7.651 -8.091 1.00 94.62 237 SER A CA 1
ATOM 1973 C C . SER A 1 237 ? -14.509 7.413 -6.596 1.00 94.62 237 SER A C 1
ATOM 1975 O O . SER A 1 237 ? -14.694 6.274 -6.158 1.00 94.62 237 SER A O 1
ATOM 1977 N N . ASP A 1 238 ? -14.436 8.493 -5.832 1.00 92.19 238 ASP A N 1
ATOM 1978 C CA . ASP A 1 238 ? -14.703 8.530 -4.403 1.00 92.19 238 ASP A CA 1
ATOM 1979 C C . ASP A 1 238 ? -15.914 9.413 -4.078 1.00 92.19 238 ASP A C 1
ATOM 1981 O O . ASP A 1 238 ? -16.442 10.143 -4.919 1.00 92.19 238 ASP A O 1
ATOM 1985 N N . ILE A 1 239 ? -16.364 9.289 -2.829 1.00 89.19 239 ILE A N 1
ATOM 1986 C CA . ILE A 1 239 ? -17.400 10.127 -2.215 1.00 89.19 239 ILE A CA 1
ATOM 1987 C C . ILE A 1 239 ? -16.879 10.892 -0.988 1.00 89.19 239 ILE A C 1
ATOM 1989 O O . ILE A 1 239 ? -17.514 11.853 -0.562 1.00 89.19 239 ILE A O 1
ATOM 1993 N N . PHE A 1 240 ? -15.710 10.525 -0.438 1.00 80.88 240 PHE A N 1
ATOM 1994 C CA . PHE A 1 240 ? -15.209 11.082 0.828 1.00 80.88 240 PHE A CA 1
ATOM 1995 C C . PHE A 1 240 ? -14.878 12.584 0.774 1.00 80.88 240 PHE A C 1
ATOM 1997 O O . PHE A 1 240 ? -14.945 13.253 1.800 1.00 80.88 240 PHE A O 1
ATOM 2004 N N . SER A 1 241 ? -14.501 13.113 -0.399 1.00 75.62 241 SER A N 1
ATOM 2005 C CA . SER A 1 241 ? -14.043 14.507 -0.538 1.00 75.62 241 SER A CA 1
ATOM 2006 C C . SER A 1 241 ? -15.183 15.523 -0.657 1.00 75.62 241 SER A C 1
ATOM 2008 O O . SER A 1 241 ? -15.036 16.653 -0.202 1.00 75.62 241 SER A O 1
ATOM 2010 N N . GLU A 1 242 ? -16.309 15.146 -1.272 1.00 76.50 242 GLU A N 1
ATOM 2011 C CA . GLU A 1 242 ? -17.403 16.078 -1.601 1.00 76.50 242 GLU A CA 1
ATOM 2012 C C . GLU A 1 242 ? -18.798 15.573 -1.178 1.00 76.50 242 GLU A C 1
ATOM 2014 O O . GLU A 1 242 ? -19.802 16.215 -1.480 1.00 76.50 242 GLU A O 1
ATOM 2019 N N . GLY A 1 243 ? -18.900 14.403 -0.534 1.00 82.88 243 GLY A N 1
ATOM 2020 C CA . GLY A 1 243 ? -20.180 13.761 -0.192 1.00 82.88 243 GLY A CA 1
ATOM 2021 C C . GLY A 1 243 ? -20.975 13.238 -1.400 1.00 82.88 243 GLY A C 1
ATOM 2022 O O . GLY A 1 243 ? -22.074 12.713 -1.239 1.00 82.88 243 GLY A O 1
ATOM 2023 N N . ARG A 1 244 ? -20.424 13.369 -2.612 1.00 89.69 244 ARG A N 1
ATOM 2024 C CA . ARG A 1 244 ? -21.022 12.993 -3.901 1.00 89.69 244 ARG A CA 1
ATOM 2025 C C . ARG A 1 244 ? -19.979 12.302 -4.794 1.00 89.69 244 ARG A C 1
ATOM 2027 O O . ARG A 1 244 ? -18.790 12.530 -4.578 1.00 89.69 244 ARG A O 1
ATOM 2034 N N . PRO A 1 245 ? -20.382 11.515 -5.810 1.00 91.62 245 PRO A N 1
ATOM 2035 C CA . PRO A 1 245 ? -19.445 10.843 -6.713 1.00 91.62 245 PRO A CA 1
ATOM 2036 C C . PRO A 1 245 ? -18.561 11.822 -7.501 1.00 91.62 245 PRO A C 1
ATOM 2038 O O . PRO A 1 245 ? -19.026 12.488 -8.428 1.00 91.62 245 PRO A O 1
ATOM 2041 N N . ALA A 1 246 ? -17.274 11.880 -7.162 1.00 92.25 246 ALA A N 1
ATOM 2042 C CA . ALA A 1 246 ? -16.264 12.634 -7.899 1.00 92.25 246 ALA A CA 1
ATOM 2043 C C . ALA A 1 246 ? -15.478 11.679 -8.810 1.00 92.25 246 ALA A C 1
ATOM 2045 O O . ALA A 1 246 ? -14.879 10.721 -8.326 1.00 92.25 246 ALA A O 1
ATOM 2046 N N . TYR A 1 247 ? -15.482 11.890 -10.131 1.00 93.88 247 TYR A N 1
ATOM 2047 C CA . TYR A 1 247 ? -14.773 11.021 -11.084 1.00 93.88 247 TYR A CA 1
ATOM 2048 C C . TYR A 1 247 ? -13.393 11.579 -11.435 1.00 93.88 247 TYR A C 1
ATOM 2050 O O . TYR A 1 247 ? -13.267 12.633 -12.060 1.00 93.88 247 TYR A O 1
ATOM 2058 N N . TRP A 1 248 ? -12.340 10.824 -11.124 1.00 92.38 248 TRP A N 1
ATOM 2059 C CA . TRP A 1 248 ? -10.948 11.238 -11.319 1.00 92.38 248 TRP A CA 1
ATOM 2060 C C . TRP A 1 248 ? -10.470 10.959 -12.755 1.00 92.38 248 TRP A C 1
ATOM 2062 O O . TRP A 1 248 ? -9.454 10.307 -12.988 1.00 92.38 248 TRP A O 1
ATOM 2072 N N . SER A 1 249 ? -11.215 11.446 -13.750 1.00 92.38 249 SER A N 1
ATOM 2073 C CA . SER A 1 249 ? -10.882 11.312 -15.177 1.00 92.38 249 SER A CA 1
ATOM 2074 C C . SER A 1 249 ? -10.037 12.475 -15.713 1.00 92.38 249 SER A C 1
ATOM 2076 O O . SER A 1 249 ? -9.232 12.280 -16.624 1.00 92.38 249 SER A O 1
ATOM 2078 N N . GLY A 1 250 ? -10.151 13.679 -15.135 1.00 90.06 250 GLY A N 1
ATOM 2079 C CA . GLY A 1 250 ? -9.471 14.885 -15.634 1.00 90.06 250 GLY A CA 1
ATOM 2080 C C . GLY A 1 250 ? -7.945 14.750 -15.726 1.00 90.06 250 GLY A C 1
ATOM 2081 O O . GLY A 1 250 ? -7.326 15.209 -16.693 1.00 90.06 250 GLY A O 1
ATOM 2082 N N . TYR A 1 251 ? -7.325 14.018 -14.790 1.00 85.94 251 TYR A N 1
ATOM 2083 C CA . TYR A 1 251 ? -5.871 13.831 -14.784 1.00 85.94 251 TYR A CA 1
ATOM 2084 C C . TYR A 1 251 ? -5.326 13.043 -15.978 1.00 85.94 251 TYR A C 1
ATOM 2086 O O . TYR A 1 251 ? -4.118 13.082 -16.233 1.00 85.94 251 TYR A O 1
ATOM 2094 N N . TYR A 1 252 ? -6.191 12.371 -16.744 1.00 86.81 252 TYR A N 1
ATOM 2095 C CA . TYR A 1 252 ? -5.820 11.704 -17.991 1.00 86.81 252 TYR A CA 1
ATOM 2096 C C . TYR A 1 252 ? -5.289 12.710 -19.026 1.00 86.81 252 TYR A C 1
ATOM 2098 O O . TYR A 1 252 ? -4.464 12.330 -19.857 1.00 86.81 252 TYR A O 1
ATOM 2106 N N . THR A 1 253 ? -5.681 13.986 -18.916 1.00 86.56 253 THR A N 1
ATOM 2107 C CA . THR A 1 253 ? -5.307 15.072 -19.837 1.00 86.56 253 THR A CA 1
ATOM 2108 C C . THR A 1 253 ? -4.473 16.175 -19.167 1.00 86.56 253 THR A C 1
ATOM 2110 O O . THR A 1 253 ? -3.597 16.734 -19.823 1.00 86.56 253 THR A O 1
ATOM 2113 N N . THR A 1 254 ? -4.663 16.459 -17.867 1.00 85.88 254 THR A N 1
ATOM 2114 C CA . THR A 1 254 ? -3.948 17.516 -17.107 1.00 85.88 254 THR A CA 1
ATOM 2115 C C . THR A 1 254 ? -2.437 17.557 -17.383 1.00 85.88 254 THR A C 1
ATOM 2117 O O . THR A 1 254 ? -1.773 16.523 -17.311 1.00 85.88 254 THR A O 1
ATOM 2120 N N . ARG A 1 255 ? -1.876 18.748 -17.655 1.00 82.62 255 ARG A N 1
ATOM 2121 C CA . ARG A 1 255 ? -0.462 18.964 -18.050 1.00 82.62 255 ARG A CA 1
ATOM 2122 C C . ARG A 1 255 ? -0.049 18.113 -19.280 1.00 82.62 255 ARG A C 1
ATOM 2124 O O . ARG A 1 255 ? 0.839 17.262 -19.166 1.00 82.62 255 ARG A O 1
ATOM 2131 N N . PRO A 1 256 ? -0.663 18.325 -20.463 1.00 86.50 256 PRO A N 1
ATOM 2132 C CA . PRO A 1 256 ? -0.439 17.486 -21.645 1.00 86.50 256 PRO A CA 1
ATOM 2133 C C . PRO A 1 256 ? 1.002 17.550 -22.175 1.00 86.50 256 PRO A C 1
ATOM 2135 O O . PRO A 1 256 ? 1.534 16.518 -22.566 1.00 86.50 256 PRO A O 1
ATOM 2138 N N . PHE A 1 257 ? 1.677 18.703 -22.092 1.00 86.94 257 PHE A N 1
ATOM 2139 C CA . PHE A 1 257 ? 3.094 18.843 -22.462 1.00 86.94 257 PHE A CA 1
ATOM 2140 C C . PHE A 1 257 ? 3.992 17.834 -21.720 1.00 86.94 257 PHE A C 1
ATOM 2142 O O . PHE A 1 257 ? 4.678 17.032 -22.346 1.00 86.94 257 PHE A O 1
ATOM 2149 N N . MET A 1 258 ? 3.890 17.766 -20.386 1.00 81.75 258 MET A N 1
ATOM 2150 C CA . MET A 1 258 ? 4.635 16.788 -19.577 1.00 81.75 258 MET A CA 1
ATOM 2151 C C . MET A 1 258 ? 4.247 15.337 -19.901 1.00 81.75 258 MET A C 1
ATOM 2153 O O . MET A 1 258 ? 5.050 14.422 -19.734 1.00 81.75 258 MET A O 1
ATOM 2157 N N . LYS A 1 259 ? 3.015 15.099 -20.374 1.00 81.50 259 LYS A N 1
ATOM 2158 C CA . LYS A 1 259 ? 2.560 13.774 -20.819 1.00 81.50 259 LYS A CA 1
ATOM 2159 C C . LYS A 1 259 ? 3.122 13.365 -22.186 1.00 81.50 259 LYS A C 1
ATOM 2161 O O . LYS A 1 259 ? 3.183 12.158 -22.417 1.00 81.50 259 LYS A O 1
ATOM 2166 N N . ILE A 1 260 ? 3.527 14.316 -23.032 1.00 86.69 260 ILE A N 1
ATOM 2167 C CA . ILE A 1 260 ? 4.221 14.094 -24.313 1.00 86.69 260 ILE A CA 1
ATOM 2168 C C . ILE A 1 260 ? 5.725 13.917 -24.070 1.00 86.69 260 ILE A C 1
ATOM 2170 O O . ILE A 1 260 ? 6.275 12.892 -24.465 1.00 86.69 260 ILE A O 1
ATOM 2174 N N . LEU A 1 261 ? 6.349 14.824 -23.310 1.00 84.50 261 LEU A N 1
ATOM 2175 C CA . LEU A 1 261 ? 7.770 14.764 -22.939 1.00 84.50 261 LEU A CA 1
ATOM 2176 C C . LEU A 1 261 ? 8.142 13.429 -22.260 1.00 84.50 261 LEU A C 1
ATOM 2178 O O . LEU A 1 261 ? 9.162 12.825 -22.570 1.00 84.50 261 LEU A O 1
ATOM 2182 N N . ASP A 1 262 ? 7.264 12.902 -21.400 1.00 79.88 262 ASP A N 1
ATOM 2183 C CA . ASP A 1 262 ? 7.361 11.555 -20.808 1.00 79.88 262 ASP A CA 1
ATOM 2184 C C . ASP A 1 262 ? 7.511 10.417 -21.844 1.00 79.88 262 ASP A C 1
ATOM 2186 O O . ASP A 1 262 ? 8.118 9.390 -21.546 1.00 79.88 262 ASP A O 1
ATOM 2190 N N . ARG A 1 263 ? 6.975 10.576 -23.063 1.00 82.19 263 ARG A N 1
ATOM 2191 C CA . ARG A 1 263 ? 7.095 9.597 -24.161 1.00 82.19 263 ARG A CA 1
ATOM 2192 C C . ARG A 1 263 ? 8.351 9.802 -24.995 1.00 82.19 263 ARG A C 1
ATOM 2194 O O . ARG A 1 263 ? 8.980 8.824 -25.386 1.00 82.19 263 ARG A O 1
ATOM 2201 N N . GLU A 1 264 ? 8.721 11.051 -25.241 1.00 87.56 264 GLU A N 1
ATOM 2202 C CA . GLU A 1 264 ? 9.942 11.407 -25.969 1.00 87.56 264 GLU A CA 1
ATOM 2203 C C . GLU A 1 264 ? 11.188 10.992 -25.174 1.00 87.56 264 GLU A C 1
ATOM 2205 O O . GLU A 1 264 ? 12.124 10.424 -25.738 1.00 87.56 264 GLU A O 1
ATOM 2210 N N . LEU A 1 265 ? 11.160 11.165 -23.847 1.00 84.31 265 LEU A N 1
ATOM 2211 C CA . LEU A 1 265 ? 12.185 10.665 -22.929 1.00 84.31 265 LEU A CA 1
ATOM 2212 C C . LEU A 1 265 ? 12.159 9.129 -22.788 1.00 84.31 265 LEU A C 1
ATOM 2214 O O . LEU A 1 265 ? 13.230 8.526 -22.750 1.00 84.31 265 LEU A O 1
ATOM 2218 N N . GLU A 1 266 ? 10.978 8.483 -22.758 1.00 83.00 266 GLU A N 1
ATOM 2219 C CA . GLU A 1 266 ? 10.846 7.008 -22.784 1.00 83.00 266 GLU A CA 1
ATOM 2220 C C . GLU A 1 266 ? 11.571 6.404 -23.997 1.00 83.00 266 GLU A C 1
ATOM 2222 O O . GLU A 1 266 ? 12.337 5.449 -23.845 1.00 83.00 266 GLU A O 1
ATOM 2227 N N . ASP A 1 267 ? 11.340 6.948 -25.194 1.00 87.56 267 ASP A N 1
ATOM 2228 C CA . ASP A 1 267 ? 11.907 6.389 -26.423 1.00 87.56 267 ASP A CA 1
ATOM 2229 C C . ASP A 1 267 ? 13.382 6.782 -26.617 1.00 87.56 267 ASP A C 1
ATOM 2231 O O . ASP A 1 267 ? 14.206 5.921 -26.928 1.00 87.56 267 ASP A O 1
ATOM 2235 N N . SER A 1 268 ? 13.753 8.033 -26.308 1.00 88.69 268 SER A N 1
ATOM 2236 C CA . SER A 1 268 ? 15.149 8.504 -26.369 1.00 88.69 268 SER A CA 1
ATOM 2237 C C . SER A 1 268 ? 16.070 7.719 -25.433 1.00 88.69 268 SER A C 1
ATOM 2239 O O . SER A 1 268 ? 17.165 7.316 -25.832 1.00 88.69 268 SER A O 1
ATOM 2241 N N . LEU A 1 269 ? 15.631 7.460 -24.195 1.00 86.81 269 LEU A N 1
ATOM 2242 C CA . LEU A 1 269 ? 16.402 6.666 -23.239 1.00 86.81 269 LEU A CA 1
ATOM 2243 C C . LEU A 1 269 ? 16.539 5.215 -23.713 1.00 86.81 269 LEU A C 1
ATOM 2245 O O . LEU A 1 269 ? 17.644 4.678 -23.702 1.00 86.81 269 LEU A O 1
ATOM 2249 N N . ARG A 1 270 ? 15.456 4.606 -24.208 1.00 86.19 270 ARG A N 1
ATOM 2250 C CA . ARG A 1 270 ? 15.488 3.249 -24.772 1.00 86.19 270 ARG A CA 1
ATOM 2251 C C . ARG A 1 270 ? 16.439 3.142 -25.972 1.00 86.19 270 ARG A C 1
ATOM 2253 O O . ARG A 1 270 ? 17.164 2.155 -26.083 1.00 86.19 270 ARG A O 1
ATOM 2260 N N . GLY A 1 271 ? 16.462 4.144 -26.852 1.00 90.00 271 GLY A N 1
ATOM 2261 C CA . GLY A 1 271 ? 17.418 4.225 -27.959 1.00 90.00 271 GLY A CA 1
ATOM 2262 C C . GLY A 1 271 ? 18.866 4.296 -27.463 1.00 90.00 271 GLY A C 1
ATOM 2263 O O . GLY A 1 271 ? 19.714 3.526 -27.918 1.00 90.00 271 GLY A O 1
ATOM 2264 N N . ALA A 1 272 ? 19.133 5.154 -26.474 1.00 88.69 272 ALA A N 1
ATOM 2265 C CA . ALA A 1 272 ? 20.452 5.284 -25.859 1.00 88.69 272 ALA A CA 1
ATOM 2266 C C . ALA A 1 272 ? 20.920 3.991 -25.164 1.00 88.69 272 ALA A C 1
ATOM 2268 O O . ALA A 1 272 ? 22.083 3.625 -25.303 1.00 88.69 272 ALA A O 1
ATOM 2269 N N . GLU A 1 273 ? 20.035 3.268 -24.468 1.00 88.38 273 GLU A N 1
ATOM 2270 C CA . GLU A 1 273 ? 20.343 1.972 -23.842 1.00 88.38 273 GLU A CA 1
ATOM 2271 C C . GLU A 1 273 ? 20.728 0.898 -24.867 1.00 88.38 273 GLU A C 1
ATOM 2273 O O . GLU A 1 273 ? 21.727 0.205 -24.681 1.00 88.38 273 GLU A O 1
ATOM 2278 N N . ILE A 1 274 ? 19.968 0.777 -25.962 1.00 89.62 274 ILE A N 1
ATOM 2279 C CA . ILE A 1 274 ? 20.230 -0.205 -27.025 1.00 89.62 274 ILE A CA 1
ATOM 2280 C C . ILE A 1 274 ? 21.580 0.082 -27.693 1.00 89.62 274 ILE A C 1
ATOM 2282 O O . ILE A 1 274 ? 22.425 -0.809 -27.797 1.00 89.62 274 ILE A O 1
ATOM 2286 N N . LEU A 1 275 ? 21.811 1.334 -28.097 1.00 88.94 275 LEU A N 1
ATOM 2287 C CA . LEU A 1 275 ? 23.054 1.747 -28.754 1.00 88.94 275 LEU A CA 1
ATOM 2288 C C . LEU A 1 275 ? 24.264 1.638 -27.813 1.00 88.94 275 LEU A C 1
ATOM 2290 O O . LEU A 1 275 ? 25.338 1.222 -28.245 1.00 88.94 275 LEU A O 1
ATOM 2294 N N . TYR A 1 276 ? 24.087 1.915 -26.518 1.00 88.75 276 TYR A N 1
ATOM 2295 C CA . TYR A 1 276 ? 25.106 1.676 -25.496 1.00 88.75 276 TYR A CA 1
ATOM 2296 C C . TYR A 1 276 ? 25.478 0.191 -25.385 1.00 88.75 276 TYR A C 1
ATOM 2298 O O . TYR A 1 276 ? 26.662 -0.146 -25.372 1.00 88.75 276 TYR A O 1
ATOM 2306 N N . THR A 1 277 ? 24.494 -0.715 -25.348 1.00 89.56 277 THR A N 1
ATOM 2307 C CA . THR A 1 277 ? 24.749 -2.165 -25.298 1.00 89.56 277 THR A CA 1
ATOM 2308 C C . THR A 1 277 ? 25.487 -2.662 -26.544 1.00 89.56 277 THR A C 1
ATOM 2310 O O . THR A 1 277 ? 26.421 -3.455 -26.419 1.00 89.56 277 THR A O 1
ATOM 2313 N N . ILE A 1 278 ? 25.134 -2.160 -27.733 1.00 89.75 278 ILE A N 1
ATOM 2314 C CA . ILE A 1 278 ? 25.843 -2.468 -28.986 1.00 89.75 278 ILE A CA 1
ATOM 2315 C C . ILE A 1 278 ? 27.298 -1.975 -28.916 1.00 89.75 278 ILE A C 1
ATOM 2317 O O . ILE A 1 278 ? 28.218 -2.753 -29.170 1.00 89.75 278 ILE A O 1
ATOM 2321 N N . ALA A 1 279 ? 27.521 -0.724 -28.498 1.00 87.69 279 ALA A N 1
ATOM 2322 C CA . ALA A 1 279 ? 28.856 -0.137 -28.382 1.00 87.69 279 ALA A CA 1
ATOM 2323 C C . ALA A 1 279 ? 29.750 -0.882 -27.372 1.00 87.69 279 ALA A C 1
ATOM 2325 O O . ALA A 1 279 ? 30.915 -1.147 -27.664 1.00 87.69 279 ALA A O 1
ATOM 2326 N N . VAL A 1 280 ? 29.211 -1.277 -26.211 1.00 87.94 280 VAL A N 1
ATOM 2327 C CA . VAL A 1 280 ? 29.941 -2.072 -25.203 1.00 87.94 280 VAL A CA 1
ATOM 2328 C C . VAL A 1 280 ? 30.322 -3.451 -25.742 1.00 87.94 280 VAL A C 1
ATOM 2330 O O . VAL A 1 280 ? 31.438 -3.911 -25.499 1.00 87.94 280 VAL A O 1
ATOM 2333 N N . ASN A 1 281 ? 29.432 -4.113 -26.484 1.00 88.81 281 ASN A N 1
ATOM 2334 C CA . ASN A 1 281 ? 29.719 -5.429 -27.054 1.00 88.81 281 ASN A CA 1
ATOM 2335 C C . ASN A 1 281 ? 30.778 -5.348 -28.166 1.00 88.81 281 ASN A C 1
ATOM 2337 O O . ASN A 1 281 ? 31.735 -6.122 -28.134 1.00 88.81 281 ASN A O 1
ATOM 2341 N N . ASN A 1 282 ? 30.674 -4.371 -29.074 1.00 88.31 282 ASN A N 1
ATOM 2342 C CA . ASN A 1 282 ? 31.681 -4.127 -30.112 1.00 88.31 282 ASN A CA 1
ATOM 2343 C C . ASN A 1 282 ? 33.057 -3.798 -29.497 1.00 88.31 282 ASN A C 1
ATOM 2345 O O . ASN A 1 282 ? 34.054 -4.431 -29.844 1.00 88.31 282 ASN A O 1
ATOM 2349 N N . ALA A 1 283 ? 33.115 -2.881 -28.522 1.00 87.38 283 ALA A N 1
ATOM 2350 C CA . ALA A 1 283 ? 34.366 -2.507 -27.860 1.00 87.38 283 ALA A CA 1
ATOM 2351 C C . ALA A 1 283 ? 35.034 -3.691 -27.135 1.00 87.38 283 ALA A C 1
ATOM 2353 O O . ALA A 1 283 ? 36.262 -3.798 -27.133 1.00 87.38 283 ALA A O 1
ATOM 2354 N N . LYS A 1 284 ? 34.245 -4.613 -26.563 1.00 87.06 284 LYS A N 1
ATOM 2355 C CA . LYS A 1 284 ? 34.752 -5.858 -25.962 1.00 87.06 284 LYS A CA 1
ATOM 2356 C C . LYS A 1 284 ? 35.277 -6.841 -27.009 1.00 87.06 284 LYS A C 1
ATOM 2358 O O . LYS A 1 284 ? 36.379 -7.354 -26.833 1.00 87.06 284 LYS A O 1
ATOM 2363 N N . GLN A 1 285 ? 34.534 -7.077 -28.092 1.00 90.81 285 GLN A N 1
ATOM 2364 C CA . GLN A 1 285 ? 34.942 -7.976 -29.182 1.00 90.81 285 GLN A CA 1
ATOM 2365 C C . GLN A 1 285 ? 36.244 -7.505 -29.847 1.00 90.81 285 GLN A C 1
ATOM 2367 O O . GLN A 1 285 ? 37.192 -8.278 -29.967 1.00 90.81 285 GLN A O 1
ATOM 2372 N N . ASN A 1 286 ? 36.330 -6.214 -30.173 1.00 90.69 286 ASN A N 1
ATOM 2373 C CA . ASN A 1 286 ? 37.496 -5.595 -30.810 1.00 90.69 286 ASN A CA 1
ATOM 2374 C C . ASN A 1 286 ? 38.613 -5.198 -29.821 1.00 90.69 286 ASN A C 1
ATOM 2376 O O . ASN A 1 286 ? 39.594 -4.566 -30.209 1.00 90.69 286 ASN A O 1
ATOM 2380 N N . LYS A 1 287 ? 38.489 -5.565 -28.534 1.00 89.25 287 LYS A N 1
ATOM 2381 C CA . LYS A 1 287 ? 39.473 -5.306 -27.460 1.00 89.25 287 LYS A CA 1
ATOM 2382 C C . LYS A 1 287 ? 39.853 -3.819 -27.290 1.00 89.25 287 LYS A C 1
ATOM 2384 O O . LYS A 1 287 ? 40.950 -3.499 -26.831 1.00 89.25 287 LYS A O 1
ATOM 2389 N N . PHE A 1 288 ? 38.939 -2.899 -27.602 1.00 87.94 288 PHE A N 1
ATOM 2390 C CA . PHE A 1 288 ? 39.130 -1.444 -27.541 1.00 87.94 288 PHE A CA 1
ATOM 2391 C C . PHE A 1 288 ? 39.115 -0.909 -26.093 1.00 87.94 288 PHE A C 1
ATOM 2393 O O . PHE A 1 288 ? 38.200 -0.203 -25.667 1.00 87.94 288 PHE A O 1
ATOM 2400 N N . SER A 1 289 ? 40.160 -1.230 -25.327 1.00 80.12 289 SER A N 1
ATOM 2401 C CA . SER A 1 289 ? 40.283 -0.963 -23.882 1.00 80.12 289 SER A CA 1
ATOM 2402 C C . SER A 1 289 ? 40.077 0.503 -23.466 1.00 80.12 289 SER A C 1
ATOM 2404 O O . SER A 1 289 ? 39.530 0.767 -22.394 1.00 80.12 289 SER A O 1
ATOM 2406 N N . SER A 1 290 ? 40.461 1.465 -24.309 1.00 81.44 290 SER A N 1
ATOM 2407 C CA . SER A 1 290 ? 40.230 2.899 -24.087 1.00 81.44 290 SER A CA 1
ATOM 2408 C C . SER A 1 290 ? 38.757 3.299 -24.241 1.00 81.44 290 SER A C 1
ATOM 2410 O O . SER A 1 290 ? 38.264 4.121 -23.468 1.00 81.44 290 SER A O 1
ATOM 2412 N N . TYR A 1 291 ? 38.034 2.690 -25.184 1.00 79.50 291 TYR A N 1
ATOM 2413 C CA . TYR A 1 291 ? 36.607 2.935 -25.406 1.00 79.50 291 TYR A CA 1
ATOM 2414 C C . TYR A 1 291 ? 35.752 2.265 -24.324 1.00 79.50 291 TYR A C 1
ATOM 2416 O O . TYR A 1 291 ? 34.812 2.888 -23.835 1.00 79.50 291 TYR A O 1
ATOM 2424 N N . SER A 1 292 ? 36.117 1.059 -23.870 1.00 79.62 292 SER A N 1
ATOM 2425 C CA . SER A 1 292 ? 35.437 0.383 -22.752 1.00 79.62 292 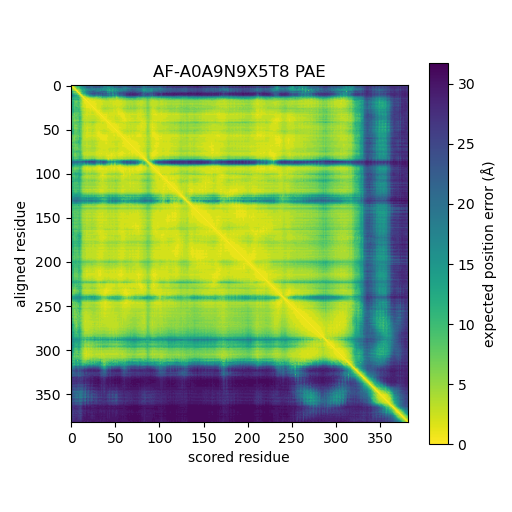SER A CA 1
ATOM 2426 C C . SER A 1 292 ? 35.402 1.253 -21.490 1.00 79.62 292 SER A C 1
ATOM 2428 O O . SER A 1 292 ? 34.325 1.483 -20.950 1.00 79.62 292 SER A O 1
ATOM 2430 N N . LYS A 1 293 ? 36.536 1.855 -21.096 1.00 83.25 293 LYS A N 1
ATOM 2431 C CA . LYS A 1 293 ? 36.613 2.771 -19.938 1.00 83.25 293 LYS A CA 1
ATOM 2432 C C . LYS A 1 293 ? 35.735 4.023 -20.086 1.00 83.25 293 LYS A C 1
ATOM 2434 O O . LYS A 1 293 ? 35.206 4.538 -19.102 1.00 83.25 293 LYS A O 1
ATOM 2439 N N . ILE A 1 294 ? 35.570 4.530 -21.311 1.00 83.38 294 ILE A N 1
ATOM 2440 C CA . ILE A 1 294 ? 34.682 5.668 -21.603 1.00 83.38 294 ILE A CA 1
ATOM 2441 C C . ILE A 1 294 ? 33.213 5.257 -21.444 1.00 83.38 294 ILE A C 1
ATOM 2443 O O . ILE A 1 294 ? 32.435 6.003 -20.849 1.00 83.38 294 ILE A O 1
ATOM 2447 N N . LEU A 1 295 ? 32.844 4.072 -21.938 1.00 84.00 295 LEU A N 1
ATOM 2448 C CA . LEU A 1 295 ? 31.491 3.526 -21.828 1.00 84.00 295 LEU A CA 1
ATOM 2449 C C . LEU A 1 295 ? 31.138 3.152 -20.380 1.00 84.00 295 LEU A C 1
ATOM 2451 O O . LEU A 1 295 ? 30.022 3.415 -19.943 1.00 84.00 295 LEU A O 1
ATOM 2455 N N . GLU A 1 296 ? 32.070 2.594 -19.610 1.00 83.81 296 GLU A N 1
ATOM 2456 C CA . GLU A 1 296 ? 31.886 2.285 -18.184 1.00 83.81 296 GLU A CA 1
ATOM 2457 C C . GLU A 1 296 ? 31.548 3.547 -17.377 1.00 83.81 296 GLU A C 1
ATOM 2459 O O . GLU A 1 296 ? 30.530 3.580 -16.690 1.00 83.81 296 GLU A O 1
ATOM 2464 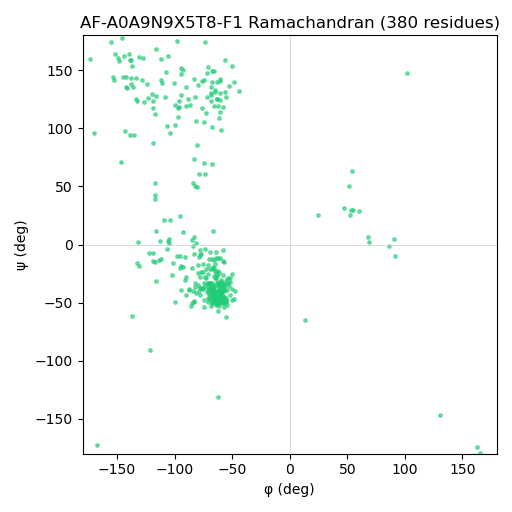N N . ARG A 1 297 ? 32.318 4.631 -17.551 1.00 83.38 297 ARG A N 1
ATOM 2465 C CA . ARG A 1 297 ? 32.012 5.947 -16.959 1.00 83.38 297 ARG A CA 1
ATOM 2466 C C . ARG A 1 297 ? 30.661 6.495 -17.432 1.00 83.38 297 ARG A C 1
ATOM 2468 O O . ARG A 1 297 ? 29.907 7.082 -16.662 1.00 83.38 297 ARG A O 1
ATOM 2475 N N . ASP A 1 298 ? 30.344 6.339 -18.714 1.00 84.69 298 ASP A N 1
ATOM 2476 C CA . ASP A 1 298 ? 29.131 6.920 -19.292 1.00 84.69 298 ASP A CA 1
ATOM 2477 C C . ASP A 1 298 ? 27.851 6.128 -18.955 1.00 84.69 298 ASP A C 1
ATOM 2479 O O . ASP A 1 298 ? 26.750 6.652 -19.135 1.00 84.69 298 ASP A O 1
ATOM 2483 N N . PHE A 1 299 ? 27.976 4.940 -18.349 1.00 86.88 299 PHE A N 1
ATOM 2484 C CA . PHE A 1 299 ? 26.865 4.175 -17.774 1.00 86.88 299 PHE A CA 1
ATOM 2485 C C . PHE A 1 299 ? 26.129 4.934 -16.659 1.00 86.88 299 PHE A C 1
ATOM 2487 O O . PHE A 1 299 ? 24.903 4.857 -16.564 1.00 86.88 299 PHE A O 1
ATOM 2494 N N . GLU A 1 300 ? 26.841 5.734 -15.856 1.00 85.12 300 GLU A N 1
ATOM 2495 C CA . GLU A 1 300 ? 26.240 6.558 -14.795 1.00 85.12 300 GLU A CA 1
ATOM 2496 C C . GLU A 1 300 ? 25.198 7.541 -15.347 1.00 85.12 300 GLU A C 1
ATOM 2498 O O . GLU A 1 300 ? 24.170 7.796 -14.717 1.00 85.12 300 GLU A O 1
ATOM 2503 N N . LYS A 1 301 ? 25.413 8.047 -16.568 1.00 86.12 301 LYS A N 1
ATOM 2504 C CA . LYS A 1 301 ? 24.471 8.946 -17.250 1.00 86.12 301 LYS A CA 1
ATOM 2505 C C . LYS A 1 301 ? 23.173 8.224 -17.598 1.00 86.12 301 LYS A C 1
ATOM 2507 O O . LYS A 1 301 ? 22.107 8.815 -17.456 1.00 86.12 301 LYS A O 1
ATOM 2512 N N . LEU A 1 302 ? 23.247 6.950 -17.996 1.00 86.56 302 LEU A N 1
ATOM 2513 C CA . LEU A 1 302 ? 22.060 6.117 -18.203 1.00 86.56 302 LEU A CA 1
ATOM 2514 C C . LEU A 1 302 ? 21.358 5.831 -16.871 1.00 86.56 302 LEU A C 1
ATOM 2516 O O . LEU A 1 302 ? 20.141 5.952 -16.806 1.00 86.56 302 LEU A O 1
ATOM 2520 N N . ILE A 1 303 ? 22.092 5.537 -15.791 1.00 85.56 303 ILE A N 1
ATOM 2521 C CA . ILE A 1 303 ? 21.511 5.359 -14.445 1.00 85.56 303 ILE A CA 1
ATOM 2522 C C . ILE A 1 303 ? 20.772 6.625 -13.976 1.00 85.56 303 ILE A C 1
ATOM 2524 O O . ILE A 1 303 ? 19.689 6.520 -13.400 1.00 85.56 303 ILE A O 1
ATOM 2528 N N . ASN A 1 304 ? 21.309 7.816 -14.244 1.00 85.25 304 ASN A N 1
ATOM 2529 C CA . ASN A 1 304 ? 20.682 9.073 -13.836 1.00 85.25 304 ASN A CA 1
ATOM 2530 C C . ASN A 1 304 ? 19.510 9.471 -14.751 1.00 85.25 304 ASN A C 1
ATOM 2532 O O . ASN A 1 304 ? 18.434 9.766 -14.240 1.00 85.25 304 ASN A O 1
ATOM 2536 N N . ALA A 1 305 ? 19.640 9.358 -16.079 1.00 85.50 305 ALA A N 1
ATOM 2537 C CA . ALA A 1 305 ? 18.523 9.566 -17.013 1.00 85.50 305 ALA A CA 1
ATOM 2538 C C . ALA A 1 305 ? 17.341 8.622 -16.716 1.00 85.50 305 ALA A C 1
ATOM 2540 O O . ALA A 1 305 ? 16.182 9.040 -16.717 1.00 85.50 305 ALA A O 1
ATOM 2541 N N . ARG A 1 306 ? 17.645 7.363 -16.366 1.00 83.31 306 ARG A N 1
ATOM 2542 C CA . ARG A 1 306 ? 16.688 6.416 -15.790 1.00 83.31 306 ARG A CA 1
ATOM 2543 C C . ARG A 1 306 ? 16.028 6.990 -14.528 1.00 83.31 306 ARG A C 1
ATOM 2545 O O . ARG A 1 306 ? 14.817 7.183 -14.525 1.00 83.31 306 ARG A O 1
ATOM 2552 N N . ARG A 1 307 ? 16.788 7.275 -13.460 1.00 83.31 307 ARG A N 1
ATOM 2553 C CA . ARG A 1 307 ? 16.246 7.800 -12.184 1.00 83.31 307 ARG A CA 1
ATOM 2554 C C . ARG A 1 307 ? 15.319 9.003 -12.397 1.00 83.31 307 ARG A C 1
ATOM 2556 O O . ARG A 1 307 ? 14.193 8.983 -11.906 1.00 83.31 307 ARG A O 1
ATOM 2563 N N . ASN A 1 308 ? 15.738 9.981 -13.199 1.00 83.50 308 ASN A N 1
ATOM 2564 C CA . ASN A 1 308 ? 14.957 11.186 -13.482 1.00 83.50 308 ASN A CA 1
ATOM 2565 C C . ASN A 1 308 ? 13.627 10.864 -14.187 1.00 83.50 308 ASN A C 1
ATOM 2567 O O . ASN A 1 308 ? 12.580 11.359 -13.767 1.00 83.50 308 ASN A O 1
ATOM 2571 N N . LEU A 1 309 ? 13.623 9.978 -15.194 1.00 80.19 309 LEU A N 1
ATOM 2572 C CA . LEU A 1 309 ? 12.378 9.530 -15.832 1.00 80.19 309 LEU A CA 1
ATOM 2573 C C . LEU A 1 309 ? 11.455 8.806 -14.832 1.00 80.19 309 LEU A C 1
ATOM 2575 O O . LEU A 1 309 ? 10.240 9.012 -14.849 1.00 80.19 309 LEU A O 1
ATOM 2579 N N . GLY A 1 310 ? 12.029 8.019 -13.915 1.00 74.50 310 GLY A N 1
ATOM 2580 C CA . GLY A 1 310 ? 11.307 7.398 -12.801 1.00 74.50 310 GLY A CA 1
ATOM 2581 C C . GLY A 1 310 ? 10.633 8.409 -11.866 1.00 74.50 310 GLY A C 1
ATOM 2582 O O . GLY A 1 310 ? 9.484 8.198 -11.478 1.00 74.50 310 GLY A O 1
ATOM 2583 N N . ASN A 1 311 ? 11.288 9.533 -11.572 1.00 72.06 311 ASN A N 1
ATOM 2584 C CA . ASN A 1 311 ? 10.718 10.607 -10.752 1.00 72.06 311 ASN A CA 1
ATOM 2585 C C . ASN A 1 311 ? 9.590 11.351 -11.493 1.00 72.06 311 ASN A C 1
ATOM 2587 O O . ASN A 1 311 ? 8.532 11.601 -10.915 1.00 72.06 311 ASN A O 1
ATOM 2591 N N . ILE A 1 312 ? 9.739 11.615 -12.798 1.00 72.06 312 ILE A N 1
ATOM 2592 C CA . ILE A 1 312 ? 8.675 12.206 -13.639 1.00 72.06 312 ILE A CA 1
ATOM 2593 C C . ILE A 1 312 ? 7.389 11.351 -13.596 1.00 72.06 312 ILE A C 1
ATOM 2595 O O . ILE A 1 312 ? 6.280 11.889 -13.552 1.00 72.06 312 ILE A O 1
ATOM 2599 N N . HIS A 1 313 ? 7.512 10.019 -13.519 1.00 66.06 313 HIS A N 1
ATOM 2600 C CA . HIS A 1 313 ? 6.368 9.105 -13.367 1.00 66.06 313 HIS A CA 1
ATOM 2601 C C . HIS A 1 313 ? 5.640 9.217 -12.015 1.00 66.06 313 HIS A C 1
ATOM 2603 O O . HIS A 1 313 ? 4.485 8.782 -11.921 1.00 66.06 313 HIS A O 1
ATOM 2609 N N . PHE A 1 314 ? 6.295 9.754 -10.981 1.00 62.06 314 PHE A N 1
ATOM 2610 C CA . PHE A 1 314 ? 5.698 10.044 -9.677 1.00 62.06 314 PHE A CA 1
ATOM 2611 C C . PHE A 1 314 ? 5.006 11.413 -9.684 1.00 62.06 314 PHE A C 1
ATOM 2613 O O . PHE A 1 314 ? 3.808 11.481 -9.412 1.00 62.06 314 PHE A O 1
ATOM 2620 N N . PHE A 1 315 ? 5.685 12.476 -10.134 1.00 57.50 315 PHE A N 1
ATOM 2621 C CA . PHE A 1 315 ? 5.085 13.815 -10.273 1.00 57.50 315 PHE A CA 1
ATOM 2622 C C . PHE A 1 315 ? 3.845 13.824 -11.184 1.00 57.50 315 PHE A C 1
ATOM 2624 O O . PHE A 1 315 ? 2.875 14.533 -10.930 1.00 57.50 315 PHE A O 1
ATOM 2631 N N . LYS A 1 316 ? 3.802 12.963 -12.208 1.00 58.59 316 LYS A N 1
ATOM 2632 C CA . LYS A 1 316 ? 2.624 12.732 -13.069 1.00 58.59 316 LYS A CA 1
ATOM 2633 C C . LYS A 1 316 ? 1.389 12.167 -12.332 1.00 58.59 316 LYS A C 1
ATOM 2635 O O . LYS A 1 316 ? 0.309 12.146 -12.925 1.00 58.59 316 LYS A O 1
ATOM 2640 N N . ARG A 1 317 ? 1.538 11.714 -11.080 1.00 58.75 317 ARG A N 1
ATOM 2641 C CA . ARG A 1 317 ? 0.458 11.301 -10.161 1.00 58.75 317 ARG A CA 1
ATOM 2642 C C . ARG A 1 317 ? 0.133 12.413 -9.159 1.00 58.75 317 ARG A C 1
ATOM 2644 O O . ARG A 1 317 ? -1.024 12.797 -9.058 1.00 58.75 317 ARG A O 1
ATOM 2651 N N . GLU A 1 318 ? 1.136 12.989 -8.500 1.00 52.69 318 GLU A N 1
ATOM 2652 C CA . GLU A 1 318 ? 0.928 14.104 -7.555 1.00 52.69 318 GLU A CA 1
ATOM 2653 C C . GLU A 1 318 ? 0.235 15.311 -8.205 1.00 52.69 318 GLU A C 1
ATOM 2655 O O . GLU A 1 318 ? -0.728 15.847 -7.662 1.00 52.69 318 GLU A O 1
ATOM 2660 N N . SER A 1 319 ? 0.610 15.646 -9.443 1.00 48.75 319 SER A N 1
ATOM 2661 C CA . SER A 1 319 ? 0.095 16.800 -10.201 1.00 48.75 319 SER A CA 1
ATOM 2662 C C . SER A 1 319 ? -1.390 16.753 -10.613 1.00 48.75 319 SER A C 1
ATOM 2664 O O . SER A 1 319 ? -1.845 17.590 -11.402 1.00 48.75 319 SER A O 1
ATOM 2666 N N . THR A 1 320 ? -2.156 15.802 -10.069 1.00 43.28 320 THR A N 1
ATOM 2667 C CA . THR A 1 320 ? -3.628 15.837 -9.994 1.00 43.28 320 THR A CA 1
ATOM 2668 C C . THR A 1 320 ? -4.127 16.815 -8.928 1.00 43.28 320 THR A C 1
ATOM 2670 O O . THR A 1 320 ? -5.159 17.458 -9.123 1.00 43.28 320 THR A O 1
ATOM 2673 N N . LYS A 1 321 ? -3.376 16.973 -7.830 1.00 43.47 321 LYS A N 1
ATOM 2674 C CA . LYS A 1 321 ? -3.653 17.920 -6.753 1.00 43.47 321 LYS A CA 1
ATOM 2675 C C . LYS A 1 321 ? -3.472 19.331 -7.320 1.00 43.47 321 LYS A C 1
ATOM 2677 O O . LYS A 1 321 ? -2.362 19.843 -7.427 1.00 43.47 321 LYS A O 1
ATOM 2682 N N . VAL A 1 322 ? -4.582 19.999 -7.645 1.00 38.91 322 VAL A N 1
ATOM 2683 C CA . VAL A 1 322 ? -4.618 21.400 -8.135 1.00 38.91 322 VAL A CA 1
ATOM 2684 C C . VAL A 1 322 ? -3.974 22.385 -7.134 1.00 38.91 322 VAL A C 1
ATOM 2686 O O . VAL A 1 322 ? -3.637 23.510 -7.487 1.00 38.91 322 VAL A O 1
ATOM 2689 N N . ARG A 1 323 ? -3.747 21.943 -5.886 1.00 36.19 323 ARG A N 1
ATOM 2690 C CA . ARG A 1 323 ? -3.017 22.655 -4.826 1.00 36.19 323 ARG A CA 1
ATOM 2691 C C . ARG A 1 323 ? -1.517 22.336 -4.720 1.00 36.19 323 ARG A C 1
ATOM 2693 O O . ARG A 1 323 ? -0.888 22.812 -3.775 1.00 36.19 323 ARG A O 1
ATOM 2700 N N . GLU A 1 324 ? -0.908 21.635 -5.679 1.00 38.41 324 GLU A N 1
ATOM 2701 C CA . GLU A 1 324 ? 0.530 21.817 -5.916 1.00 38.41 324 GLU A CA 1
ATOM 2702 C C . GLU A 1 324 ? 0.774 23.290 -6.279 1.00 38.41 324 GLU A C 1
ATOM 2704 O O . GLU A 1 324 ? 0.562 23.717 -7.418 1.00 38.41 324 GLU A O 1
ATOM 2709 N N . LYS A 1 325 ? 1.193 24.086 -5.283 1.00 38.47 325 LYS A N 1
ATOM 2710 C CA . LYS A 1 325 ? 1.684 25.454 -5.487 1.00 38.47 325 LYS A CA 1
ATOM 2711 C C . LYS A 1 325 ? 2.705 25.412 -6.622 1.00 38.47 325 LYS A C 1
ATOM 2713 O O . LYS A 1 325 ? 3.560 24.535 -6.617 1.00 38.47 325 LYS A O 1
ATOM 2718 N N . GLN A 1 326 ? 2.703 26.402 -7.517 1.00 37.25 326 GLN A N 1
ATOM 2719 C CA . GLN A 1 326 ? 3.693 26.498 -8.608 1.00 37.25 326 GLN A CA 1
ATOM 2720 C C . GLN A 1 326 ? 5.151 26.360 -8.108 1.00 37.25 326 GLN A C 1
ATOM 2722 O O . GLN A 1 326 ? 6.000 25.853 -8.837 1.00 37.25 326 GLN A O 1
ATOM 2727 N N . ARG A 1 327 ? 5.382 26.692 -6.828 1.00 34.44 327 ARG A N 1
ATOM 2728 C CA . ARG A 1 327 ? 6.596 26.414 -6.052 1.00 34.44 327 ARG A CA 1
ATOM 2729 C C . ARG A 1 327 ? 7.113 24.968 -6.069 1.00 34.44 327 ARG A C 1
ATOM 2731 O O . ARG A 1 327 ? 8.320 24.807 -6.156 1.00 34.44 327 ARG A O 1
ATOM 2738 N N . THR A 1 328 ? 6.301 23.905 -6.041 1.00 40.47 328 THR A N 1
ATOM 2739 C CA . THR A 1 328 ? 6.866 22.528 -5.997 1.00 40.47 328 THR A CA 1
ATOM 2740 C C . THR A 1 328 ? 7.595 22.116 -7.281 1.00 40.47 328 THR A C 1
ATOM 2742 O O . THR A 1 328 ? 8.351 21.152 -7.256 1.00 40.47 328 THR A O 1
ATOM 2745 N N . MET A 1 329 ? 7.453 22.876 -8.377 1.00 39.47 329 MET A N 1
ATOM 2746 C CA . MET A 1 329 ? 8.282 22.734 -9.585 1.00 39.47 329 MET A CA 1
ATOM 2747 C C . MET A 1 329 ? 9.350 23.837 -9.755 1.00 39.47 329 MET A C 1
ATOM 2749 O O . MET A 1 329 ? 10.064 23.815 -10.754 1.00 39.47 329 MET A O 1
ATOM 2753 N N . SER A 1 330 ? 9.474 24.795 -8.824 1.00 35.62 330 SER A N 1
ATOM 2754 C CA . SER A 1 330 ? 10.546 25.813 -8.816 1.00 35.62 330 SER A CA 1
ATOM 2755 C C . SER A 1 330 ? 11.481 25.747 -7.606 1.00 35.62 330 SER A C 1
ATOM 2757 O O . SER A 1 330 ? 12.548 26.355 -7.649 1.00 35.62 330 SER A O 1
ATOM 2759 N N . ASP A 1 331 ? 11.103 25.027 -6.547 1.00 30.42 331 ASP A N 1
ATOM 2760 C CA . ASP A 1 331 ? 11.731 25.131 -5.224 1.00 30.42 331 ASP A CA 1
ATOM 2761 C C . ASP A 1 331 ? 12.573 23.891 -4.838 1.00 30.42 331 ASP A C 1
ATOM 2763 O O . ASP A 1 331 ? 12.903 23.714 -3.666 1.00 30.42 331 ASP A O 1
ATOM 2767 N N . GLU A 1 332 ? 13.026 23.081 -5.808 1.00 27.75 332 GLU A N 1
ATOM 2768 C CA . GLU A 1 332 ? 14.371 22.493 -5.665 1.00 27.75 332 GLU A CA 1
ATOM 2769 C C . GLU A 1 332 ? 15.420 23.590 -5.948 1.00 27.75 332 GLU A C 1
ATOM 2771 O O . GLU A 1 332 ? 15.186 24.494 -6.753 1.00 27.75 332 GLU A O 1
ATOM 2776 N N . PRO A 1 333 ? 16.546 23.623 -5.214 1.00 31.17 333 PRO A N 1
ATOM 2777 C CA . PRO A 1 333 ? 17.017 24.892 -4.663 1.00 31.17 333 PRO A CA 1
ATOM 2778 C C . PRO A 1 333 ? 17.659 25.861 -5.669 1.00 31.17 333 PRO A C 1
ATOM 2780 O O . PRO A 1 333 ? 18.848 25.787 -6.000 1.00 31.17 333 PRO A O 1
ATOM 2783 N N . PHE A 1 334 ? 16.904 26.909 -6.002 1.00 29.97 334 PHE A N 1
ATOM 2784 C CA . PHE A 1 334 ? 17.428 28.162 -6.559 1.00 29.97 334 PHE A CA 1
ATOM 2785 C C . PHE A 1 334 ? 18.248 29.000 -5.558 1.00 29.97 334 PHE A C 1
ATOM 2787 O O . PHE A 1 334 ? 18.851 29.992 -5.963 1.00 29.97 334 PHE A O 1
ATOM 2794 N N . ASN A 1 335 ? 18.303 28.618 -4.274 1.00 26.94 335 ASN A N 1
ATOM 2795 C CA . ASN A 1 335 ? 18.934 29.410 -3.212 1.00 26.94 335 ASN A CA 1
ATOM 2796 C C . ASN A 1 335 ? 20.142 28.727 -2.536 1.00 26.94 335 ASN A C 1
ATOM 2798 O O . ASN A 1 335 ? 20.206 28.599 -1.316 1.00 26.94 335 ASN A O 1
ATOM 2802 N N . ASN A 1 336 ? 21.111 28.290 -3.344 1.00 24.30 336 ASN A N 1
ATOM 2803 C CA . ASN A 1 336 ? 22.527 28.281 -2.957 1.00 24.30 336 ASN A CA 1
ATOM 2804 C C . ASN A 1 336 ? 23.390 28.391 -4.233 1.00 24.30 336 ASN A C 1
ATOM 2806 O O . ASN A 1 336 ? 23.030 27.816 -5.263 1.00 24.30 336 ASN A O 1
ATOM 2810 N N . ASP A 1 337 ? 24.505 29.132 -4.210 1.00 29.05 337 ASP A N 1
ATOM 2811 C CA . ASP A 1 337 ? 25.157 29.684 -5.422 1.00 29.05 337 ASP A CA 1
ATOM 2812 C C . ASP A 1 337 ? 26.042 28.676 -6.192 1.00 29.05 337 ASP A C 1
ATOM 2814 O O . ASP A 1 337 ? 27.198 28.915 -6.539 1.00 29.05 337 ASP A O 1
ATOM 2818 N N . ARG A 1 338 ? 25.485 27.489 -6.461 1.00 27.58 338 ARG A N 1
ATOM 2819 C CA . ARG A 1 338 ? 26.059 26.445 -7.326 1.00 27.58 338 ARG A CA 1
ATOM 2820 C C . ARG A 1 338 ? 25.050 25.867 -8.332 1.00 27.58 338 ARG A C 1
ATOM 2822 O O . ARG A 1 338 ? 25.478 25.270 -9.320 1.00 27.58 338 ARG A O 1
ATOM 2829 N N . SER A 1 339 ? 23.738 26.080 -8.155 1.00 28.70 339 SER A N 1
ATOM 2830 C CA . SER A 1 339 ? 22.683 25.474 -8.994 1.00 28.70 339 SER A CA 1
ATOM 2831 C C . SER A 1 339 ? 22.459 26.133 -10.365 1.00 28.70 339 SER A C 1
ATOM 2833 O O . SER A 1 339 ? 21.873 25.503 -11.244 1.00 28.70 339 SER A O 1
ATOM 2835 N N . LYS A 1 340 ? 23.039 27.316 -10.640 1.00 26.66 340 LYS A N 1
ATOM 2836 C CA . LYS A 1 340 ? 23.037 27.979 -11.974 1.00 26.66 340 LYS A CA 1
ATOM 2837 C C . LYS A 1 340 ? 23.645 27.142 -13.117 1.00 26.66 340 LYS A C 1
ATOM 2839 O O . LYS A 1 340 ? 23.634 27.569 -14.269 1.00 26.66 340 LYS A O 1
ATOM 2844 N N . LYS A 1 341 ? 24.195 25.958 -12.825 1.00 29.19 341 LYS A N 1
ATOM 2845 C CA . LYS A 1 341 ? 24.674 24.997 -13.826 1.00 29.19 341 LYS A CA 1
ATOM 2846 C C . LYS A 1 341 ? 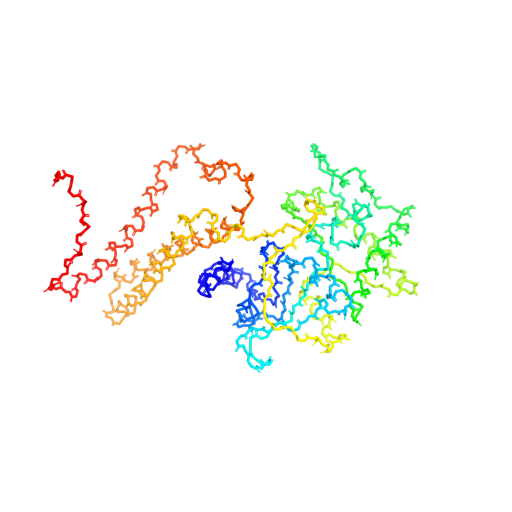23.709 23.835 -14.083 1.00 29.19 341 LYS A C 1
ATOM 2848 O O . LYS A 1 341 ? 23.899 23.184 -15.098 1.00 29.19 341 LYS A O 1
ATOM 2853 N N . THR A 1 342 ? 22.707 23.551 -13.243 1.00 31.52 342 THR A N 1
ATOM 2854 C CA . THR A 1 342 ? 22.046 22.226 -13.229 1.00 31.52 342 THR A CA 1
ATOM 2855 C C . THR A 1 342 ? 21.086 21.953 -14.398 1.00 31.52 342 THR A C 1
ATOM 2857 O O . THR A 1 342 ? 21.345 20.982 -15.106 1.00 31.52 342 THR A O 1
ATOM 2860 N N . PRO A 1 343 ? 20.068 22.782 -14.720 1.00 29.02 343 PRO A N 1
ATOM 2861 C CA . PRO A 1 343 ? 19.190 22.514 -15.876 1.00 29.02 343 PRO A CA 1
ATOM 2862 C C . PRO A 1 343 ? 19.988 22.477 -17.188 1.00 29.02 343 PRO A C 1
ATOM 2864 O O . PRO A 1 343 ? 19.838 21.597 -18.032 1.00 29.02 343 PRO A O 1
ATOM 2867 N N . VAL A 1 344 ? 20.951 23.395 -17.278 1.00 31.02 344 VAL A N 1
ATOM 2868 C CA . VAL A 1 344 ? 21.929 23.515 -18.360 1.00 31.02 344 VAL A CA 1
ATOM 2869 C C . VAL A 1 344 ? 22.896 22.317 -18.407 1.00 31.02 344 VAL A C 1
ATOM 2871 O O . VAL A 1 344 ? 23.414 22.002 -19.474 1.00 31.02 344 VAL A O 1
ATOM 2874 N N . LEU A 1 345 ? 23.164 21.631 -17.290 1.00 31.14 345 LEU A N 1
ATOM 2875 C CA . LEU A 1 345 ? 23.966 20.402 -17.227 1.00 31.14 345 LEU A CA 1
ATOM 2876 C C . LEU A 1 345 ? 23.164 19.173 -17.641 1.00 31.14 345 LEU A C 1
ATOM 2878 O O . LEU A 1 345 ? 23.750 18.287 -18.258 1.00 31.14 345 LEU A O 1
ATOM 2882 N N . GLU A 1 346 ? 21.868 19.108 -17.340 1.00 37.88 346 GLU A N 1
ATOM 2883 C CA . GLU A 1 346 ? 21.006 18.021 -17.810 1.00 37.88 346 GLU A CA 1
ATOM 2884 C C . GLU A 1 346 ? 20.827 18.104 -19.326 1.00 37.88 346 GLU A C 1
ATOM 2886 O O . GLU A 1 346 ? 21.166 17.153 -20.029 1.00 37.88 346 GLU A O 1
ATOM 2891 N N . GLU A 1 347 ? 20.459 19.271 -19.861 1.00 33.00 347 GLU A N 1
ATOM 2892 C CA . GLU A 1 347 ? 20.399 19.504 -21.309 1.00 33.00 347 GLU A CA 1
ATOM 2893 C C . GLU A 1 347 ? 21.757 19.227 -21.983 1.00 33.00 347 GLU A C 1
ATOM 2895 O O . GLU A 1 347 ? 21.830 18.470 -22.953 1.00 33.00 347 GLU A O 1
ATOM 2900 N N . LYS A 1 348 ? 22.877 19.710 -21.419 1.00 32.53 348 LYS A N 1
ATOM 2901 C CA . LYS A 1 348 ? 24.229 19.371 -21.915 1.00 32.53 348 LYS A CA 1
ATOM 2902 C C . LYS A 1 348 ? 24.602 17.898 -21.730 1.00 32.53 348 LYS A C 1
ATOM 2904 O O . LYS A 1 348 ? 25.510 17.436 -22.422 1.00 32.53 348 LYS A O 1
ATOM 2909 N N . SER A 1 349 ? 23.938 17.153 -20.847 1.00 36.66 349 SER A N 1
ATOM 2910 C CA . SER A 1 349 ? 24.130 15.708 -20.675 1.00 36.66 349 SER A CA 1
ATOM 2911 C C . SER A 1 349 ? 23.343 14.920 -21.714 1.00 36.66 349 SER A C 1
ATOM 2913 O O . SER A 1 349 ? 23.923 14.030 -22.330 1.00 36.66 349 SER A O 1
ATOM 2915 N N . TYR A 1 350 ? 22.100 15.301 -22.012 1.00 44.44 350 TYR A N 1
ATOM 2916 C CA . TYR A 1 350 ? 21.328 14.727 -23.118 1.00 44.44 350 TYR A CA 1
ATOM 2917 C C . TYR A 1 350 ? 21.950 15.073 -24.479 1.00 44.44 350 TYR A C 1
ATOM 2919 O O . TYR A 1 350 ? 22.159 14.179 -25.295 1.00 44.44 350 TYR A O 1
ATOM 2927 N N . VAL A 1 351 ? 22.399 16.316 -24.688 1.00 40.44 351 VAL A N 1
ATOM 2928 C CA . VAL A 1 351 ? 23.192 16.710 -25.868 1.00 40.44 351 VAL A CA 1
ATOM 2929 C C . VAL A 1 351 ? 24.538 15.973 -25.914 1.00 40.44 351 VAL A C 1
ATOM 2931 O O . VAL A 1 351 ? 25.010 15.641 -27.000 1.00 40.44 351 VAL A O 1
ATOM 2934 N N . ARG A 1 352 ? 25.164 15.646 -24.772 1.00 41.72 352 ARG A N 1
ATOM 2935 C CA . ARG A 1 352 ? 26.348 14.764 -24.740 1.00 41.72 352 ARG A CA 1
ATOM 2936 C C . ARG A 1 352 ? 26.017 13.315 -25.083 1.00 41.72 352 ARG A C 1
ATOM 2938 O O . ARG A 1 352 ? 26.829 12.705 -25.765 1.00 41.72 352 ARG A O 1
ATOM 2945 N N . ILE A 1 353 ? 24.872 12.775 -24.666 1.00 42.00 353 ILE A N 1
ATOM 2946 C CA . ILE A 1 353 ? 24.413 11.438 -25.073 1.00 42.00 353 ILE A CA 1
ATOM 2947 C C . ILE A 1 353 ? 24.154 11.432 -26.583 1.00 42.00 353 ILE A C 1
ATOM 2949 O O . ILE A 1 353 ? 24.761 10.632 -27.282 1.00 42.00 353 ILE A O 1
ATOM 2953 N N . PHE A 1 354 ? 23.393 12.390 -27.122 1.00 42.22 354 PHE A N 1
ATOM 2954 C CA . PHE A 1 354 ? 23.200 12.534 -28.570 1.00 42.22 354 PHE A CA 1
ATOM 2955 C C . PHE A 1 354 ? 24.523 12.692 -29.338 1.00 42.22 354 PHE A C 1
ATOM 2957 O O . PHE A 1 354 ? 24.684 12.083 -30.390 1.00 42.22 354 PHE A O 1
ATOM 2964 N N . ARG A 1 355 ? 25.506 13.440 -28.814 1.00 43.16 355 ARG A N 1
ATOM 2965 C CA . ARG A 1 355 ? 26.853 13.537 -29.415 1.00 43.16 355 ARG A CA 1
ATOM 2966 C C . ARG A 1 355 ? 27.673 12.251 -29.280 1.00 43.16 355 ARG A C 1
ATOM 2968 O O . ARG A 1 355 ? 28.429 11.948 -30.190 1.00 43.16 355 ARG A O 1
ATOM 2975 N N . LEU A 1 356 ? 27.531 11.482 -28.199 1.00 41.62 356 LEU A N 1
ATOM 2976 C CA . LEU A 1 356 ? 28.159 10.161 -28.058 1.00 41.62 356 LEU A CA 1
ATOM 2977 C C . LEU A 1 356 ? 27.581 9.179 -29.079 1.00 41.62 356 LEU A C 1
ATOM 2979 O O . LEU A 1 356 ? 28.344 8.552 -29.805 1.00 41.62 356 LEU A O 1
ATOM 2983 N N . LEU A 1 357 ? 26.252 9.118 -29.200 1.00 42.34 357 LEU A N 1
ATOM 2984 C CA . LEU A 1 357 ? 25.570 8.318 -30.218 1.00 42.34 357 LEU A CA 1
ATOM 2985 C C . LEU A 1 357 ? 25.988 8.752 -31.629 1.00 42.34 357 LEU A C 1
ATOM 2987 O O . LEU A 1 357 ? 26.351 7.908 -32.442 1.00 42.34 357 LEU A O 1
ATOM 2991 N N . LYS A 1 358 ? 26.037 10.063 -31.903 1.00 39.75 358 LYS A N 1
ATOM 2992 C CA . LYS A 1 358 ? 26.497 10.590 -33.194 1.00 39.75 358 LYS A CA 1
ATOM 2993 C C . LYS A 1 358 ? 27.963 10.240 -33.479 1.00 39.75 358 LYS A C 1
ATOM 2995 O O . LYS A 1 358 ? 28.265 9.822 -34.586 1.00 39.75 358 LYS A O 1
ATOM 3000 N N . ASN A 1 359 ? 28.859 10.335 -32.496 1.00 36.97 359 ASN A N 1
ATOM 3001 C CA . ASN A 1 359 ? 30.278 9.996 -32.660 1.00 36.97 359 ASN A CA 1
ATOM 3002 C C . ASN A 1 359 ? 30.534 8.486 -32.812 1.00 36.97 359 ASN A C 1
ATOM 3004 O O . ASN A 1 359 ? 31.552 8.111 -33.388 1.00 36.97 359 ASN A O 1
ATOM 3008 N N . VAL A 1 360 ? 29.647 7.628 -32.295 1.00 37.19 360 VAL A N 1
ATOM 3009 C CA . VAL A 1 360 ? 29.671 6.180 -32.561 1.00 37.19 360 VAL A CA 1
ATOM 3010 C C . VAL A 1 360 ? 29.167 5.904 -33.982 1.00 37.19 360 VAL A C 1
ATOM 3012 O O . VAL A 1 360 ? 29.842 5.221 -34.738 1.00 37.19 360 VAL A O 1
ATOM 3015 N N . LEU A 1 361 ? 28.040 6.501 -34.384 1.00 35.75 361 LEU A N 1
ATOM 3016 C CA . LEU A 1 361 ? 27.421 6.264 -35.696 1.00 35.75 361 LEU A CA 1
ATOM 3017 C C . LEU A 1 361 ? 28.175 6.910 -36.878 1.00 35.75 361 LEU A C 1
ATOM 3019 O O . LEU A 1 361 ? 28.138 6.377 -37.982 1.00 35.75 361 LEU A O 1
ATOM 3023 N N . GLN A 1 362 ? 28.878 8.029 -36.669 1.00 35.72 362 GLN A N 1
ATOM 3024 C CA . GLN A 1 362 ? 29.679 8.695 -37.709 1.00 35.72 362 GLN A CA 1
ATOM 3025 C C . GLN A 1 362 ? 31.037 8.028 -37.984 1.00 35.72 362 GLN A C 1
ATOM 3027 O O . GLN A 1 362 ? 31.738 8.479 -38.884 1.00 35.72 362 GLN A O 1
ATOM 3032 N N . LYS A 1 363 ? 31.437 6.986 -37.239 1.00 38.66 363 LYS A N 1
ATOM 3033 C CA . LYS A 1 363 ? 32.671 6.240 -37.544 1.00 38.66 363 LYS A CA 1
ATOM 3034 C C . LYS A 1 363 ? 32.498 5.132 -38.582 1.00 38.66 363 LYS A C 1
ATOM 3036 O O . LYS A 1 363 ? 33.486 4.772 -39.208 1.00 38.66 363 LYS A O 1
ATOM 3041 N N . ASP A 1 364 ? 31.269 4.666 -38.793 1.00 37.44 364 ASP A N 1
ATOM 3042 C CA . ASP A 1 364 ? 30.961 3.560 -39.710 1.00 37.44 364 ASP A CA 1
ATOM 3043 C C . ASP A 1 364 ? 30.311 4.032 -41.030 1.00 37.44 364 ASP A C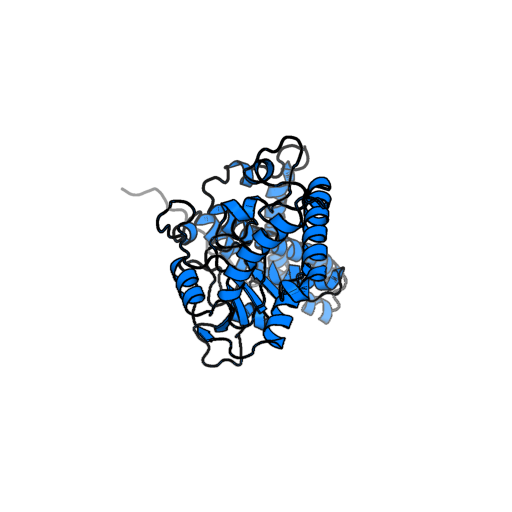 1
ATOM 3045 O O . ASP A 1 364 ? 29.904 3.205 -41.841 1.00 37.44 364 ASP A O 1
ATOM 3049 N N . ASN A 1 365 ? 30.184 5.348 -41.264 1.00 31.02 365 ASN A N 1
ATOM 3050 C CA . ASN A 1 365 ? 29.599 5.906 -42.492 1.00 31.02 365 ASN A CA 1
ATOM 3051 C C . ASN A 1 365 ? 30.306 7.187 -42.970 1.00 31.02 365 ASN A C 1
ATOM 3053 O O . ASN A 1 365 ? 29.925 8.297 -42.592 1.00 31.02 365 ASN A O 1
ATOM 3057 N N . GLU A 1 366 ? 31.228 7.041 -43.925 1.00 32.94 366 GLU A N 1
ATOM 3058 C CA . GLU A 1 366 ? 31.455 8.060 -44.965 1.00 32.94 366 GLU A CA 1
ATOM 3059 C C . GLU A 1 366 ? 30.370 7.931 -46.055 1.00 32.94 366 GLU A C 1
ATOM 3061 O O . GLU A 1 366 ? 30.634 7.647 -47.219 1.00 32.94 366 GLU A O 1
ATOM 3066 N N . ALA A 1 367 ? 29.109 8.097 -45.646 1.00 34.53 367 ALA A N 1
ATOM 3067 C CA . ALA A 1 367 ? 27.930 8.086 -46.508 1.00 34.53 367 ALA A CA 1
ATOM 3068 C C . ALA A 1 367 ? 26.902 9.099 -45.975 1.00 34.53 367 ALA A C 1
ATOM 3070 O O . ALA A 1 367 ? 26.796 9.310 -44.764 1.00 34.53 367 ALA A O 1
ATOM 3071 N N . GLU A 1 368 ? 26.175 9.777 -46.867 1.00 39.38 368 GLU A N 1
ATOM 3072 C CA . GLU A 1 368 ? 25.347 10.928 -46.488 1.00 39.38 368 GLU A CA 1
ATOM 3073 C C . GLU A 1 368 ? 24.188 10.573 -45.541 1.00 39.38 368 GLU A C 1
ATOM 3075 O O . GLU A 1 368 ? 23.365 9.705 -45.825 1.00 39.38 368 GLU A O 1
ATOM 3080 N N . TRP A 1 369 ? 24.035 11.362 -44.471 1.00 28.83 369 TRP A N 1
ATOM 3081 C CA . TRP A 1 369 ? 22.768 11.454 -43.741 1.00 28.83 369 TRP A CA 1
ATOM 3082 C C . TRP A 1 369 ? 22.464 12.901 -43.341 1.00 28.83 369 TRP A C 1
ATOM 3084 O O . TRP A 1 369 ? 22.926 13.405 -42.312 1.00 28.83 369 TRP A O 1
ATOM 3094 N N . ARG A 1 370 ? 21.686 13.597 -44.178 1.00 29.19 370 ARG A N 1
ATOM 3095 C CA . ARG A 1 370 ? 21.177 14.943 -43.878 1.00 29.19 370 ARG A CA 1
ATOM 3096 C C . ARG A 1 370 ? 19.847 14.815 -43.122 1.00 29.19 370 ARG A C 1
ATOM 3098 O O . ARG A 1 370 ? 18.945 14.157 -43.636 1.00 29.19 370 ARG A O 1
ATOM 3105 N N . PRO A 1 371 ? 19.682 15.427 -41.935 1.00 29.53 371 PRO A N 1
ATOM 3106 C CA . PRO A 1 371 ? 18.391 15.431 -41.255 1.00 29.53 371 PRO A CA 1
ATOM 3107 C C . PRO A 1 371 ? 17.370 16.277 -42.039 1.00 29.53 371 PRO A C 1
ATOM 3109 O O . PRO A 1 371 ? 17.760 17.270 -42.662 1.00 29.53 371 PRO A O 1
ATOM 3112 N N . PRO A 1 372 ? 16.067 15.944 -41.988 1.00 29.62 372 PRO A N 1
ATOM 3113 C CA . PRO A 1 372 ? 15.034 16.780 -42.587 1.00 29.62 372 PRO A CA 1
ATOM 3114 C C . PRO A 1 372 ? 14.992 18.143 -41.885 1.00 29.62 372 PRO A C 1
ATOM 3116 O O . PRO A 1 372 ? 14.848 18.225 -40.664 1.00 29.62 372 PRO A O 1
ATOM 3119 N N . LEU A 1 373 ? 15.122 19.220 -42.661 1.00 32.38 373 LEU A N 1
ATOM 3120 C CA . LEU A 1 373 ? 15.015 20.583 -42.146 1.00 32.38 373 LEU A CA 1
ATOM 3121 C C . LEU A 1 373 ? 13.576 20.871 -41.704 1.00 32.38 373 LEU A C 1
ATOM 3123 O O . LEU A 1 373 ? 12.629 20.675 -42.469 1.00 32.38 373 LEU A O 1
ATOM 3127 N N . LEU A 1 374 ? 13.428 21.405 -40.491 1.00 32.59 374 LEU A N 1
ATOM 3128 C CA . LEU A 1 374 ? 12.191 22.044 -40.052 1.00 32.59 374 LEU A CA 1
ATOM 3129 C C . LEU A 1 374 ? 11.908 23.232 -40.982 1.00 32.59 374 LEU A C 1
ATOM 3131 O O . LEU A 1 374 ? 12.672 24.197 -41.009 1.00 32.59 374 LEU A O 1
ATOM 3135 N N . ARG A 1 375 ? 10.820 23.163 -41.756 1.00 28.36 375 ARG A N 1
ATOM 3136 C CA . ARG A 1 375 ? 10.345 24.314 -42.531 1.00 28.36 375 ARG A CA 1
ATOM 3137 C C . ARG A 1 375 ? 9.736 25.330 -41.566 1.00 28.36 375 ARG A C 1
ATOM 3139 O O . ARG A 1 375 ? 8.678 25.069 -40.999 1.00 28.36 375 ARG A O 1
ATOM 3146 N N . ASN A 1 376 ? 10.370 26.491 -41.421 1.00 29.86 376 ASN A N 1
ATOM 3147 C CA . ASN A 1 376 ? 9.674 27.664 -40.899 1.00 29.86 376 ASN A CA 1
ATOM 3148 C C . ASN A 1 376 ? 8.552 28.050 -41.883 1.00 29.86 376 ASN A C 1
ATOM 3150 O O . ASN A 1 376 ? 8.792 28.013 -43.094 1.00 29.86 376 ASN A O 1
ATOM 3154 N N . PRO A 1 377 ? 7.357 28.441 -41.409 1.00 32.75 377 PRO A N 1
ATOM 3155 C CA . PRO A 1 377 ? 6.346 29.035 -42.273 1.00 32.75 377 PRO A CA 1
ATOM 3156 C C . PRO A 1 377 ? 6.817 30.423 -42.729 1.00 32.75 377 PRO A C 1
ATOM 3158 O O . PRO A 1 377 ? 7.124 31.288 -41.908 1.00 32.75 377 PRO A O 1
ATOM 3161 N N . SER A 1 378 ? 6.886 30.637 -44.040 1.00 28.88 378 SER A N 1
ATOM 3162 C CA . SER A 1 378 ? 7.171 31.942 -44.635 1.00 28.88 378 SER A CA 1
ATOM 3163 C C . SER A 1 378 ? 5.936 32.839 -44.555 1.00 28.88 378 SER A C 1
ATOM 3165 O O . SER A 1 378 ? 4.907 32.537 -45.156 1.00 28.88 378 SER A O 1
ATOM 3167 N N . VAL A 1 379 ? 6.039 33.960 -43.839 1.00 39.78 379 VAL A N 1
ATOM 3168 C CA . VAL A 1 379 ? 5.020 35.021 -43.854 1.00 39.78 379 VAL A CA 1
ATOM 3169 C C . VAL A 1 379 ? 5.236 35.881 -45.099 1.00 39.78 379 VAL A C 1
ATOM 3171 O O . VAL A 1 379 ? 5.968 36.869 -45.050 1.00 39.78 379 VAL A O 1
ATOM 3174 N N . SER A 1 380 ? 4.672 35.465 -46.235 1.00 29.89 380 SER A N 1
ATOM 3175 C CA . SER A 1 380 ? 4.488 36.297 -47.440 1.00 29.89 380 SER A CA 1
ATOM 3176 C C . SER A 1 380 ? 3.589 35.582 -48.454 1.00 29.89 380 SER A C 1
ATOM 3178 O O . SER A 1 380 ? 4.069 34.749 -49.210 1.00 29.89 380 SER A O 1
ATOM 3180 N N . GLU A 1 381 ? 2.294 35.896 -48.443 1.00 30.17 381 GLU A N 1
ATOM 3181 C CA . GLU A 1 381 ? 1.467 36.221 -49.621 1.00 30.17 381 GLU A CA 1
ATOM 3182 C C . GLU A 1 381 ? 0.079 36.685 -49.129 1.00 30.17 381 GLU A C 1
ATOM 3184 O O . GLU A 1 381 ? -0.252 36.490 -47.954 1.00 30.17 381 GLU A O 1
ATOM 3189 N N . LEU A 1 382 ? -0.650 37.413 -49.984 1.00 35.09 382 LEU A N 1
ATOM 3190 C CA . LEU A 1 382 ? -1.911 38.119 -49.691 1.00 35.09 382 LEU A CA 1
ATOM 3191 C C . LEU A 1 382 ? -3.113 37.400 -50.318 1.00 35.09 382 LEU A C 1
ATOM 3193 O O . LEU A 1 382 ? -2.951 36.912 -51.457 1.00 35.09 382 LEU A O 1
#

InterPro domains:
  IPR000602 Glycoside hydrolase family 38, N-terminal domain [PF01074] (17-238)
  IPR011330 Glycoside hydrolase/deacetylase, beta/alpha-barrel [SSF88713] (15-238)
  IPR015341 Glycoside hydrolase family 38, central domain [PF09261] (246-309)
  IPR015341 Glycoside hydrolase family 38, central domain [SM00872] (246-327)
  IPR027291 Glycoside hydrolase 38, N-terminal domain superfamily [G3DSA:3.20.110.10] (14-239)
  IPR028995 Glycoside hydrolase families 57/38, central domain superfamily [SSF88688] (246-308)
  IPR037094 Glycoside hydrolase family 38, central domain superfamily [G3DSA:1.20.1270.50] (246-315)
  IPR050843 Glycosyl Hydrolase Family 38 [PTHR11607] (17-296)